Protein AF-A0A7W1U8B6-F1 (afdb_monomer_lite)

Foldseek 3Di:
DDDPPPVVVVVVVVVVVVVVVPPPPDDDDDDDDDDDPDDDDDPDDDDDPPDDDDDDDDDWDFDWDDDPPDTWTFTADPVGTDDTDPPPDDDDPFDKDWDDDDDDDDDDDDDWDDKIWIKWADPDQADKTKDKDFDPPDWDDAQKKKKKKKKKDFDPPWDDFPDKDKFKDFQRHTQDFDKDWAPDDNVGIIMIIGIGGHHRDGDTGTIMMMIMTHGHGMMTIIDITIDMDHDDAKEFPWKWQWDAQAPLGIETHTFDQPPVPPTFEQAAPQFRFKMKIFIPWFKAQQVRDDDCVQKDWDQWAWDDWDGDTRMIMTGIHRRDAQEKIKIFGDRMAHPSRRDYDDGGMTIYHYHHQPLVRPQALAPVSLVVLVVLFAPFDDRPVNSCSSSRHSNRGSHPVSSVRSVVRHGRGHD

Secondary structure (DSSP, 8-state):
-----SHHHHHHHHHHHTTTSSSSS------------------------TT----SS-----EEEEETTEEEEEEEETTEEEEEE------SS---EEEPPPP----SS-PPP---EEEEE-SSTT--EEEEEEEEEEEPPTTEEEEEEEEEEE-TTSPPPSEEEEEEEETTEE---EEEEE--BTTB-EEEEEEEE--SS---SEEEEEEEEESS-EEEEEEEEEEEEEPPPB-EEEEEEEEE-GGG-EEEEE--BSTTTTPEEE-STTS--EEEEEESS-EEETTSS--GGGEEEESSEEEEEEEETTEEEEEEE-PPTTEEEEEEE-SEEETTSPBB-S--EEEEEE-TT-TT-SSB-SHHHHHHHHHHTTPPP-TTTTGGGG-TT-SSS-SHHHHHHHHHTTT-B--

Sequence (411 aa):
MKNSNNTTILAKIAARSARHLTAAALLIAGIPHAHAQTQIPITNSTFDATNNTSNGGGNLSVNQYTAGYGTGVGVFDANGFVGTADVLGFVNGDGVQFLDPATYYGTGGGAPLTQPTGSLGSGNPSTSSSATNVLSNTNVAANSTYTMTLQLFERTDLPLAPGFAIHLFAGGVDLGGTLTVVMPTLTQPGSATLVVTTGSTVNNGALSFEATVTGSGQINFDNLRLEVSSASSLQLTGAVSRKTQGAAGDFDLPLVLDPAANSTVEPRLGGPTTIVFTFSDNIVAADGMISSNEFTIVNATFSSASISGNELTLNLSNAIDQSVVSVTLNGINDTNNNPLTGDNDVAIRALVGDANQDQIVDGNDFTAVKAHAGQPLDQMSGNFLFDLNVNGVIARPDGHVVRVNKDHTVP

pLDDT: mean 76.62, std 24.19, range [29.09, 98.81]

Structure (mmCIF, N/CA/C/O backbone):
data_AF-A0A7W1U8B6-F1
#
_entry.id   AF-A0A7W1U8B6-F1
#
loop_
_atom_site.group_PDB
_atom_site.id
_atom_site.type_symbol
_atom_site.label_atom_id
_atom_site.label_alt_id
_atom_site.label_comp_id
_atom_site.label_asym_id
_atom_site.label_entity_id
_atom_site.label_seq_id
_atom_site.pdbx_PDB_ins_code
_atom_site.Cartn_x
_atom_site.Cartn_y
_atom_site.Cartn_z
_atom_site.occupancy
_atom_site.B_iso_or_equiv
_atom_site.auth_seq_id
_atom_site.auth_comp_id
_atom_site.auth_asym_id
_atom_site.auth_atom_id
_atom_site.pdbx_PDB_model_num
ATOM 1 N N . MET A 1 1 ? 26.705 39.975 -29.827 1.00 44.97 1 MET A N 1
ATOM 2 C CA . MET A 1 1 ? 26.493 40.963 -28.746 1.00 44.97 1 MET A CA 1
ATOM 3 C C . MET A 1 1 ? 26.024 40.194 -27.520 1.00 44.97 1 MET A C 1
ATOM 5 O O . MET A 1 1 ? 25.061 39.449 -27.630 1.00 44.97 1 MET A O 1
ATOM 9 N N . LYS A 1 2 ? 26.800 40.243 -26.430 1.00 42.22 2 LYS A N 1
ATOM 10 C CA . LYS A 1 2 ? 26.636 39.417 -25.221 1.00 42.22 2 LYS A CA 1
ATOM 11 C C . LYS A 1 2 ? 25.420 39.873 -24.408 1.00 42.22 2 LYS A C 1
ATOM 13 O O . LYS A 1 2 ? 25.266 41.064 -24.164 1.00 42.22 2 LYS A O 1
ATOM 18 N N . ASN A 1 3 ? 24.600 38.920 -23.974 1.00 48.09 3 ASN A N 1
ATOM 19 C CA . ASN A 1 3 ? 23.405 39.146 -23.166 1.00 48.09 3 ASN A CA 1
ATOM 20 C C . ASN A 1 3 ? 23.783 39.085 -21.672 1.00 48.09 3 ASN A C 1
ATOM 22 O O . ASN A 1 3 ? 23.774 38.021 -21.063 1.00 48.09 3 ASN A O 1
ATOM 26 N N . SER A 1 4 ? 24.214 40.217 -21.107 1.00 47.38 4 SER A N 1
ATOM 27 C CA . SER A 1 4 ? 24.738 40.339 -19.733 1.00 47.38 4 SER A CA 1
ATOM 28 C C . SER A 1 4 ? 23.707 40.802 -18.695 1.00 47.38 4 SER A C 1
ATOM 30 O O . SER A 1 4 ? 24.090 41.193 -17.598 1.00 47.38 4 SER A O 1
ATOM 32 N N . ASN A 1 5 ? 22.409 40.791 -19.014 1.00 51.44 5 ASN A N 1
ATOM 33 C CA . ASN A 1 5 ? 21.408 41.498 -18.202 1.00 51.44 5 ASN A CA 1
ATOM 34 C C . ASN A 1 5 ? 20.532 40.599 -17.313 1.00 51.44 5 ASN A C 1
ATOM 36 O O . ASN A 1 5 ? 19.730 41.124 -16.544 1.00 51.44 5 ASN A O 1
ATOM 40 N N . ASN A 1 6 ? 20.679 39.269 -17.367 1.00 50.12 6 ASN A N 1
ATOM 41 C CA . ASN A 1 6 ? 19.760 38.367 -16.656 1.00 50.12 6 ASN A CA 1
ATOM 42 C C . ASN A 1 6 ? 20.215 37.985 -15.231 1.00 50.12 6 ASN A C 1
ATOM 44 O O . ASN A 1 6 ? 19.399 37.654 -14.376 1.00 50.12 6 ASN A O 1
ATOM 48 N N . THR A 1 7 ? 21.506 38.110 -14.916 1.00 50.56 7 THR A N 1
ATOM 49 C CA . THR A 1 7 ? 22.051 37.792 -13.581 1.00 50.56 7 THR A CA 1
ATOM 50 C C . THR A 1 7 ? 21.781 38.878 -12.535 1.00 50.56 7 THR A C 1
ATOM 52 O O . THR A 1 7 ? 21.734 38.591 -11.341 1.00 50.56 7 THR A O 1
ATOM 55 N N . THR A 1 8 ? 21.534 40.126 -12.941 1.00 57.28 8 THR A N 1
ATOM 56 C CA . THR A 1 8 ? 21.298 41.237 -11.998 1.00 57.28 8 THR A CA 1
ATOM 57 C C . THR A 1 8 ? 19.864 41.276 -11.455 1.00 57.28 8 THR A C 1
ATOM 59 O O . THR A 1 8 ? 19.624 41.847 -10.390 1.00 57.28 8 THR A O 1
ATOM 62 N N . ILE A 1 9 ? 18.903 40.665 -12.155 1.00 59.50 9 ILE A N 1
ATOM 63 C CA . ILE A 1 9 ? 17.490 40.650 -11.745 1.00 59.50 9 ILE A CA 1
ATOM 64 C C . ILE A 1 9 ? 17.252 39.576 -10.671 1.00 59.50 9 ILE A C 1
ATOM 66 O O . ILE A 1 9 ? 16.628 39.866 -9.651 1.00 59.50 9 ILE A O 1
ATOM 70 N N . LEU A 1 10 ? 17.855 38.392 -10.820 1.00 55.47 10 LEU A N 1
ATOM 71 C CA . LEU A 1 10 ? 17.767 37.305 -9.834 1.00 55.47 10 LEU A CA 1
ATOM 72 C C . LEU A 1 10 ? 18.432 37.663 -8.490 1.00 55.47 10 LEU A C 1
ATOM 74 O O . LEU A 1 10 ? 17.862 37.400 -7.431 1.00 55.47 10 LEU A O 1
ATOM 78 N N . ALA A 1 11 ? 19.560 38.383 -8.507 1.00 59.31 11 ALA A N 1
ATOM 79 C CA . ALA A 1 11 ? 20.219 38.851 -7.281 1.00 59.31 11 ALA A CA 1
ATOM 80 C C . ALA A 1 11 ? 19.394 39.902 -6.502 1.00 59.31 11 ALA A C 1
ATOM 82 O O . ALA A 1 11 ? 19.458 39.967 -5.273 1.00 59.31 11 ALA A O 1
ATOM 83 N N . LYS A 1 12 ? 18.575 40.712 -7.191 1.00 62.06 12 LYS A N 1
ATOM 84 C CA . LYS A 1 12 ? 17.700 41.710 -6.546 1.00 62.06 12 LYS A CA 1
ATOM 85 C C . LYS A 1 12 ? 16.438 41.095 -5.935 1.00 62.06 12 LYS A C 1
ATOM 87 O O . LYS A 1 12 ? 15.931 41.638 -4.955 1.00 62.06 12 LYS A O 1
ATOM 92 N N . ILE A 1 13 ? 15.955 39.971 -6.468 1.00 58.97 13 ILE A N 1
ATOM 93 C CA . ILE A 1 13 ? 14.795 39.247 -5.924 1.00 58.97 13 ILE A CA 1
ATOM 94 C C . ILE A 1 13 ? 15.189 38.496 -4.640 1.00 58.97 13 ILE A C 1
ATOM 96 O O . ILE A 1 13 ? 14.501 38.626 -3.625 1.00 58.97 13 ILE A O 1
ATOM 100 N N . ALA A 1 14 ? 16.357 37.843 -4.617 1.00 55.16 14 ALA A N 1
ATOM 101 C CA . ALA A 1 14 ? 16.870 37.164 -3.421 1.00 55.16 14 ALA A CA 1
ATOM 102 C C . ALA A 1 14 ? 17.137 38.130 -2.242 1.00 55.16 14 ALA A C 1
ATOM 104 O O . ALA A 1 14 ? 16.796 37.838 -1.096 1.00 55.16 14 ALA A O 1
ATOM 105 N N . ALA A 1 15 ? 17.652 39.336 -2.514 1.00 56.94 15 ALA A N 1
ATOM 106 C CA . ALA A 1 15 ? 17.925 40.339 -1.478 1.00 56.94 15 ALA A CA 1
ATOM 107 C C . ALA A 1 15 ? 16.660 40.987 -0.872 1.00 56.94 15 ALA A C 1
ATOM 109 O O . ALA A 1 15 ? 16.721 41.549 0.225 1.00 56.94 15 ALA A O 1
ATOM 110 N N . ARG A 1 16 ? 15.511 40.928 -1.565 1.00 53.22 16 ARG A N 1
ATOM 111 C CA . ARG A 1 16 ? 14.235 41.476 -1.070 1.00 53.22 16 ARG A CA 1
ATOM 112 C C . ARG A 1 16 ? 13.475 40.468 -0.199 1.00 53.22 16 ARG A C 1
ATOM 114 O O . ARG A 1 16 ? 12.818 40.886 0.749 1.00 53.22 16 ARG A O 1
ATOM 121 N N . SER A 1 17 ? 13.646 39.167 -0.450 1.00 46.69 17 SER A N 1
ATOM 122 C CA . SER A 1 17 ? 13.045 38.092 0.355 1.00 46.69 17 SER A CA 1
ATOM 123 C C . SER A 1 17 ? 13.703 37.945 1.736 1.00 46.69 17 SER A C 1
ATOM 125 O O . SER A 1 17 ? 13.017 37.719 2.729 1.00 46.69 17 SER A O 1
ATOM 127 N N . ALA A 1 18 ? 15.016 38.184 1.843 1.00 46.97 18 ALA A N 1
ATOM 128 C CA . ALA A 1 18 ? 15.736 38.107 3.120 1.00 46.97 18 ALA A CA 1
ATOM 129 C C . ALA A 1 18 ? 15.383 39.236 4.115 1.00 46.97 18 ALA A C 1
ATOM 131 O O . ALA A 1 18 ? 15.562 39.066 5.318 1.00 46.97 18 ALA A O 1
ATOM 132 N N . ARG A 1 19 ? 14.843 40.375 3.648 1.00 46.41 19 ARG A N 1
ATOM 133 C CA . ARG A 1 19 ? 14.440 41.497 4.525 1.00 46.41 19 ARG A CA 1
ATOM 134 C C . ARG A 1 19 ? 13.046 41.349 5.137 1.00 46.41 19 ARG A C 1
ATOM 136 O O . ARG A 1 19 ? 12.738 42.078 6.072 1.00 46.41 19 ARG A O 1
ATOM 143 N N . HIS A 1 20 ? 12.217 40.428 4.645 1.00 44.03 20 HIS A N 1
ATOM 144 C CA . HIS A 1 20 ? 10.879 40.196 5.202 1.00 44.03 20 HIS A CA 1
ATOM 145 C C . HIS A 1 20 ? 10.838 39.108 6.285 1.00 44.03 20 HIS A C 1
ATOM 147 O O . HIS A 1 20 ? 9.881 39.063 7.050 1.00 44.03 20 HIS A O 1
ATOM 153 N N . LEU A 1 21 ? 11.889 38.293 6.419 1.00 38.50 21 LEU A N 1
ATOM 154 C CA . LEU A 1 21 ? 11.973 37.228 7.430 1.00 38.50 21 LEU A CA 1
ATOM 155 C C . LEU A 1 21 ? 12.646 37.648 8.749 1.00 38.50 21 LEU A C 1
ATOM 157 O O . LEU A 1 21 ? 12.646 36.879 9.701 1.00 38.50 21 LEU A O 1
ATOM 161 N N . THR A 1 22 ? 13.170 38.873 8.853 1.00 39.47 22 THR A N 1
ATOM 162 C CA . THR A 1 22 ? 13.852 39.380 10.066 1.00 39.47 22 THR A CA 1
ATOM 163 C C . THR A 1 22 ? 13.053 40.420 10.862 1.00 39.47 22 THR A C 1
ATOM 165 O O . THR A 1 22 ? 13.587 41.015 11.792 1.00 39.47 22 THR A O 1
ATOM 168 N N . ALA A 1 23 ? 11.770 40.632 10.543 1.00 38.38 23 ALA A N 1
ATOM 169 C CA . ALA A 1 23 ? 10.914 41.617 11.222 1.00 38.38 23 ALA A CA 1
ATOM 170 C C . ALA A 1 23 ? 9.828 41.012 12.141 1.00 38.38 23 ALA A C 1
ATOM 172 O O . ALA A 1 23 ? 9.031 41.760 12.698 1.00 38.38 23 ALA A O 1
ATOM 173 N N . ALA A 1 24 ? 9.788 39.687 12.331 1.00 40.31 24 ALA A N 1
ATOM 174 C CA . ALA A 1 24 ? 8.733 39.014 13.108 1.00 40.31 24 ALA A CA 1
ATOM 175 C C . ALA A 1 24 ? 9.189 38.433 14.462 1.00 40.31 24 ALA A C 1
ATOM 177 O O . ALA A 1 24 ? 8.410 37.761 15.129 1.00 40.31 24 ALA A O 1
ATOM 178 N N . ALA A 1 25 ? 10.425 38.692 14.899 1.00 43.09 25 ALA A N 1
ATOM 179 C CA . ALA A 1 25 ? 10.974 38.099 16.121 1.00 43.09 25 ALA A CA 1
ATOM 180 C C . ALA A 1 25 ? 11.647 39.135 17.033 1.00 43.09 25 ALA A C 1
ATOM 182 O O . ALA A 1 25 ? 12.811 38.974 17.379 1.00 43.09 25 ALA A O 1
ATOM 183 N N . LEU A 1 26 ? 10.943 40.211 17.413 1.00 42.78 26 LEU A N 1
ATOM 184 C CA . LEU A 1 26 ? 11.366 41.045 18.547 1.00 42.78 26 LEU A CA 1
ATOM 185 C C . LEU A 1 26 ? 10.260 41.990 19.056 1.00 42.78 26 LEU A C 1
ATOM 187 O O . LEU A 1 26 ? 10.346 43.187 18.813 1.00 42.78 26 LEU A O 1
ATOM 191 N N . LEU A 1 27 ? 9.245 41.490 19.779 1.00 39.62 27 LEU A N 1
ATOM 192 C CA . LEU A 1 27 ? 8.523 42.314 20.771 1.00 39.62 27 LEU A CA 1
ATOM 193 C C . LEU A 1 27 ? 7.619 41.502 21.722 1.00 39.62 27 LEU A C 1
ATOM 195 O O . LEU A 1 27 ? 6.401 41.616 21.661 1.00 39.62 27 LEU A O 1
ATOM 199 N N . ILE A 1 28 ? 8.186 40.726 22.650 1.00 40.28 28 ILE A N 1
ATOM 200 C CA . ILE A 1 28 ? 7.474 40.389 23.897 1.00 40.28 28 ILE A CA 1
ATOM 201 C C . ILE A 1 28 ? 8.470 40.500 25.053 1.00 40.28 28 ILE A C 1
ATOM 203 O O . ILE A 1 28 ? 9.130 39.539 25.434 1.00 40.28 28 ILE A O 1
ATOM 207 N N . ALA A 1 29 ? 8.601 41.711 25.590 1.00 37.38 29 ALA A N 1
ATOM 208 C CA . ALA A 1 29 ? 9.264 41.967 26.859 1.00 37.38 29 ALA A CA 1
ATOM 209 C C . ALA A 1 29 ? 8.310 42.762 27.764 1.00 37.38 29 ALA A C 1
ATOM 211 O O . ALA A 1 29 ? 7.985 43.907 27.472 1.00 37.38 29 ALA A O 1
ATOM 212 N N . GLY A 1 30 ? 7.874 42.107 28.844 1.00 39.62 30 GLY A N 1
ATOM 213 C CA . GLY A 1 30 ? 7.614 42.686 30.166 1.00 39.62 30 GLY A CA 1
ATOM 214 C C . GLY A 1 30 ? 6.550 43.777 30.314 1.00 39.62 30 GLY A C 1
ATOM 215 O O . GLY A 1 30 ? 6.877 44.959 30.305 1.00 39.62 30 GLY A O 1
ATOM 216 N N . ILE A 1 31 ? 5.320 43.379 30.655 1.00 40.06 31 ILE A N 1
ATOM 217 C CA . ILE A 1 31 ? 4.399 44.223 31.436 1.00 40.06 31 ILE A CA 1
ATOM 218 C C . ILE A 1 31 ? 4.094 43.487 32.751 1.00 40.06 31 ILE A C 1
ATOM 220 O O . ILE A 1 31 ? 3.467 42.427 32.705 1.00 40.06 31 ILE A O 1
ATOM 224 N N . PRO A 1 32 ? 4.513 43.999 33.923 1.00 35.56 32 PRO A N 1
ATOM 225 C CA . PRO A 1 32 ? 4.119 43.420 35.201 1.00 35.56 32 PRO A CA 1
ATOM 226 C C . PRO A 1 32 ? 2.652 43.771 35.486 1.00 35.56 32 PRO A C 1
ATOM 228 O O . PRO A 1 32 ? 2.319 44.921 35.767 1.00 35.56 32 PRO A O 1
ATOM 231 N N . HIS A 1 33 ? 1.765 42.777 35.414 1.00 33.94 33 HIS A N 1
ATOM 232 C CA . HIS A 1 33 ? 0.392 42.894 35.905 1.00 33.94 33 HIS A CA 1
ATOM 233 C C . HIS A 1 33 ? 0.378 42.671 37.420 1.00 33.94 33 HIS A C 1
ATOM 235 O O . HIS A 1 33 ? 0.471 41.545 37.904 1.00 33.94 33 HIS A O 1
ATOM 241 N N . ALA A 1 34 ? 0.262 43.761 38.175 1.00 34.69 34 ALA A N 1
ATOM 242 C CA . ALA A 1 34 ? -0.084 43.710 39.586 1.00 34.69 34 ALA A CA 1
ATOM 243 C C . ALA A 1 34 ? -1.579 43.374 39.720 1.00 34.69 34 ALA A C 1
ATOM 245 O O . ALA A 1 34 ? -2.439 44.213 39.458 1.00 34.69 34 ALA A O 1
ATOM 246 N N . HIS A 1 35 ? -1.894 42.144 40.129 1.00 32.19 35 HIS A N 1
ATOM 247 C CA . HIS A 1 35 ? -3.234 41.788 40.587 1.00 32.19 35 HIS A CA 1
ATOM 248 C C . HIS A 1 35 ? -3.438 42.333 42.003 1.00 32.19 35 HIS A C 1
ATOM 250 O O . HIS A 1 35 ? -2.920 41.789 42.977 1.00 32.19 35 HIS A O 1
ATOM 256 N N . ALA A 1 36 ? -4.211 43.410 42.123 1.00 33.00 36 ALA A N 1
ATOM 257 C CA . ALA A 1 36 ? -4.795 43.803 43.395 1.00 33.00 36 ALA A CA 1
ATOM 258 C C . ALA A 1 36 ? -5.859 42.762 43.780 1.00 33.00 36 ALA A C 1
ATOM 260 O O . ALA A 1 36 ? -6.944 42.729 43.201 1.00 33.00 36 ALA A O 1
ATOM 261 N N . GLN A 1 37 ? -5.547 41.897 44.747 1.00 31.42 37 GLN A N 1
ATOM 262 C CA . GLN A 1 37 ? -6.556 41.080 45.415 1.00 31.42 37 GLN A CA 1
ATOM 263 C C . GLN A 1 37 ? -7.478 42.004 46.212 1.00 31.42 37 GLN A C 1
ATOM 265 O O . GLN A 1 37 ? -7.087 42.590 47.220 1.00 31.42 37 GLN A O 1
ATOM 270 N N . THR A 1 38 ? -8.717 42.142 45.752 1.00 31.22 38 THR A N 1
ATOM 271 C CA . THR A 1 38 ? -9.784 42.747 46.543 1.00 31.22 38 THR A CA 1
ATOM 272 C C . THR A 1 38 ? -10.245 41.699 47.554 1.00 31.22 38 THR A C 1
ATOM 274 O O . THR A 1 38 ? -10.939 40.749 47.201 1.00 31.22 38 THR A O 1
ATOM 277 N N . GLN A 1 39 ? -9.813 41.829 48.810 1.00 29.67 39 GLN A N 1
ATOM 278 C CA . GLN A 1 39 ? -10.393 41.075 49.922 1.00 29.67 39 GLN A CA 1
ATOM 279 C C . GLN A 1 39 ? -11.868 41.471 50.060 1.00 29.67 39 GLN A C 1
ATOM 281 O O . GLN A 1 39 ? -12.181 42.600 50.436 1.00 29.67 39 GLN A O 1
ATOM 286 N N . ILE A 1 40 ? -12.772 40.541 49.757 1.00 33.66 40 ILE A N 1
ATOM 287 C CA . ILE A 1 40 ? -14.181 40.646 50.141 1.00 33.66 40 ILE A CA 1
ATOM 288 C C . ILE A 1 40 ? -14.266 40.196 51.607 1.00 33.66 40 ILE A C 1
ATOM 290 O O . ILE A 1 40 ? -13.884 39.061 51.904 1.00 33.66 40 ILE A O 1
ATOM 294 N N . PRO A 1 41 ? -14.730 41.042 52.543 1.00 31.94 41 PRO A N 1
ATOM 295 C CA . PRO A 1 41 ? -14.898 40.632 53.927 1.00 31.94 41 PRO A CA 1
ATOM 296 C C . PRO A 1 41 ? -16.068 39.648 54.013 1.00 31.94 41 PRO A C 1
ATOM 298 O O . PRO A 1 41 ? -17.224 40.018 53.816 1.00 31.94 41 PRO A O 1
ATOM 301 N N . ILE A 1 42 ? -15.766 38.386 54.312 1.00 35.06 42 ILE A N 1
ATOM 302 C CA . ILE A 1 42 ? -16.776 37.403 54.700 1.00 35.06 42 ILE A CA 1
ATOM 303 C C . ILE A 1 42 ? -17.186 37.757 56.130 1.00 35.06 42 ILE A C 1
ATOM 305 O O . ILE A 1 42 ? -16.419 37.582 57.075 1.00 35.06 42 ILE A O 1
ATOM 309 N N . THR A 1 43 ? -18.382 38.313 56.296 1.00 35.44 43 THR A N 1
ATOM 310 C CA . THR A 1 43 ? -18.984 38.507 57.617 1.00 35.44 43 THR A CA 1
ATOM 311 C C . THR A 1 43 ? -19.339 37.155 58.224 1.00 35.44 43 THR A C 1
ATOM 313 O O . THR A 1 43 ? -19.968 36.334 57.557 1.00 35.44 43 THR A O 1
ATOM 316 N N . ASN A 1 44 ? -18.935 36.959 59.485 1.00 35.97 44 ASN A N 1
ATOM 317 C CA . ASN A 1 44 ? -19.210 35.800 60.337 1.00 35.97 44 ASN A CA 1
ATOM 318 C C . ASN A 1 44 ? -20.597 35.189 60.080 1.00 35.97 44 ASN A C 1
ATOM 320 O O . ASN A 1 44 ? -21.607 35.719 60.542 1.00 35.97 44 ASN A O 1
ATOM 324 N N . SER A 1 45 ? -20.624 34.040 59.408 1.00 33.81 45 SER A N 1
ATOM 325 C CA . SER A 1 45 ? -21.684 33.059 59.610 1.00 33.81 45 SER A CA 1
ATOM 326 C C . SER A 1 45 ? -21.189 32.069 60.659 1.00 33.81 45 SER A C 1
ATOM 328 O O . SER A 1 45 ? -20.029 31.657 60.669 1.00 33.81 45 SER A O 1
ATOM 330 N N . THR A 1 46 ? -22.054 31.795 61.623 1.00 33.88 46 THR A N 1
ATOM 331 C CA . THR A 1 46 ? -21.791 30.983 62.805 1.00 33.88 46 THR A CA 1
ATOM 332 C C . THR A 1 46 ? -21.380 29.574 62.386 1.00 33.88 46 THR A C 1
ATOM 334 O O . THR A 1 46 ? -22.155 28.851 61.767 1.00 33.88 46 THR A O 1
ATOM 337 N N . PHE A 1 47 ? -20.148 29.199 62.717 1.00 36.72 47 PHE A N 1
ATOM 338 C CA . PHE A 1 47 ? -19.625 27.851 62.536 1.00 36.72 47 PHE A CA 1
ATOM 339 C C . PHE A 1 47 ? -20.211 26.964 63.643 1.00 36.72 47 PHE A C 1
ATOM 341 O O . PHE A 1 47 ? -19.817 27.092 64.802 1.00 36.72 47 PHE A O 1
ATOM 348 N N . ASP A 1 48 ? -21.188 26.118 63.316 1.00 39.53 48 ASP A N 1
ATOM 349 C CA . ASP A 1 48 ? -21.730 25.137 64.258 1.00 39.53 48 ASP A CA 1
ATOM 350 C C . ASP A 1 48 ? -20.973 23.810 64.109 1.00 39.53 48 ASP A C 1
ATOM 352 O O . ASP A 1 48 ? -21.198 23.035 63.182 1.00 39.53 48 ASP A O 1
ATOM 356 N N . ALA A 1 49 ? -20.021 23.578 65.013 1.00 37.59 49 ALA A N 1
ATOM 357 C CA . ALA A 1 49 ? -19.184 22.381 65.055 1.00 37.59 49 ALA A CA 1
ATOM 358 C C . ALA A 1 49 ? -19.762 21.272 65.960 1.00 37.59 49 ALA A C 1
ATOM 360 O O . ALA A 1 49 ? -19.006 20.457 66.489 1.00 37.59 49 ALA A O 1
ATOM 361 N N . THR A 1 50 ? -21.078 21.227 66.193 1.00 33.62 50 THR A N 1
ATOM 362 C CA . THR A 1 50 ? -21.667 20.335 67.211 1.00 33.62 50 THR A CA 1
ATOM 363 C C . THR A 1 50 ? -21.754 18.847 66.852 1.00 33.62 50 THR A C 1
ATOM 365 O O . THR A 1 50 ? -22.209 18.076 67.690 1.00 33.62 50 THR A O 1
ATOM 368 N N . ASN A 1 51 ? -21.269 18.386 65.692 1.00 37.44 51 ASN A N 1
ATOM 369 C CA . ASN A 1 51 ? -21.419 16.973 65.302 1.00 37.44 51 ASN A CA 1
ATOM 370 C C . ASN A 1 51 ? -20.162 16.305 64.718 1.00 37.44 51 ASN A C 1
ATOM 372 O O . ASN A 1 51 ? -20.243 15.566 63.741 1.00 37.44 51 ASN A O 1
ATOM 376 N N . ASN A 1 52 ? -18.992 16.522 65.328 1.00 36.25 52 ASN A N 1
ATOM 377 C CA . ASN A 1 52 ? -17.781 15.786 64.955 1.00 36.25 52 ASN A CA 1
ATOM 378 C C . ASN A 1 52 ? -17.301 14.883 66.103 1.00 36.25 52 ASN A C 1
ATOM 380 O O . ASN A 1 52 ? -16.606 15.326 67.018 1.00 36.25 52 ASN A O 1
ATOM 384 N N . THR A 1 53 ? -17.684 13.603 66.070 1.00 34.91 53 THR A N 1
ATOM 385 C CA . THR A 1 53 ? -17.066 12.567 66.907 1.00 34.91 53 THR A CA 1
ATOM 386 C C . THR A 1 53 ? -15.685 12.249 66.345 1.00 34.91 53 THR A C 1
ATOM 388 O O . THR A 1 53 ? -15.558 11.548 65.342 1.00 34.91 53 THR A O 1
ATOM 391 N N . SER A 1 54 ? -14.642 12.768 66.986 1.00 33.47 54 SER A N 1
ATOM 392 C CA . SER A 1 54 ? -13.258 12.464 66.646 1.00 33.47 54 SER A CA 1
ATOM 393 C C . SER A 1 54 ? -12.900 11.035 67.067 1.00 33.47 54 SER A C 1
ATOM 395 O O . SER A 1 54 ? -12.841 10.715 68.251 1.00 33.47 54 SER A O 1
ATOM 397 N N . ASN A 1 55 ? -12.608 10.173 66.090 1.00 35.72 55 ASN A N 1
ATOM 398 C CA . ASN A 1 55 ? -11.771 8.996 66.311 1.00 35.72 55 ASN A CA 1
ATOM 399 C C . ASN A 1 55 ? -10.369 9.334 65.796 1.00 35.72 55 ASN A C 1
ATOM 401 O O . ASN A 1 55 ? -10.198 9.733 64.647 1.00 35.72 55 ASN A O 1
ATOM 405 N N . GLY A 1 56 ? -9.381 9.259 66.688 1.00 37.38 56 GLY A N 1
ATOM 406 C CA . GLY A 1 56 ? -8.012 9.705 66.449 1.00 37.38 56 GLY A CA 1
ATOM 407 C C . GLY A 1 56 ? -7.315 8.929 65.333 1.00 37.38 56 GLY A C 1
ATOM 408 O O . GLY A 1 56 ? -6.799 7.839 65.550 1.00 37.38 56 GLY A O 1
ATOM 409 N N . GLY A 1 57 ? -7.257 9.542 64.159 1.00 36.97 57 GLY A N 1
ATOM 410 C CA . GLY A 1 57 ? -6.425 9.173 63.021 1.00 36.97 57 GLY A CA 1
ATOM 411 C C . GLY A 1 57 ? -6.657 10.235 61.956 1.00 36.97 57 GLY A C 1
ATOM 412 O O . GLY A 1 57 ? -7.808 10.489 61.619 1.00 36.97 57 GLY A O 1
ATOM 413 N N . GLY A 1 58 ? -5.607 10.939 61.526 1.00 49.66 58 GLY A N 1
ATOM 414 C CA . GLY A 1 58 ? -5.727 12.082 60.616 1.00 49.66 58 GLY A CA 1
ATOM 415 C C . GLY A 1 58 ? -6.551 11.725 59.382 1.00 49.66 58 GLY A C 1
ATOM 416 O O . GLY A 1 58 ? -6.101 10.934 58.563 1.00 49.66 58 GLY A O 1
ATOM 417 N N . ASN A 1 59 ? -7.752 12.292 59.280 1.00 40.00 59 ASN A N 1
ATOM 418 C CA . ASN A 1 59 ? -8.684 12.025 58.196 1.00 40.00 59 ASN A CA 1
ATOM 419 C C . ASN A 1 59 ? -9.228 13.333 57.629 1.00 40.00 59 ASN A C 1
ATOM 421 O O . ASN A 1 59 ? -9.522 14.272 58.374 1.00 40.00 59 ASN A O 1
ATOM 425 N N . LEU A 1 60 ? -9.365 13.343 56.301 1.00 42.59 60 LEU A N 1
ATOM 426 C CA . LEU A 1 60 ? -10.061 14.363 55.528 1.00 42.59 60 LEU A CA 1
ATOM 427 C C . LEU A 1 60 ? -11.457 14.617 56.109 1.00 42.59 60 LEU A C 1
ATOM 429 O O . LEU A 1 60 ? -12.242 13.690 56.313 1.00 42.59 60 LEU A O 1
ATOM 433 N N . SER A 1 61 ? -11.782 15.890 56.323 1.00 42.97 61 SER A N 1
ATOM 434 C CA . SER A 1 61 ? -13.130 16.331 56.667 1.00 42.97 61 SER A CA 1
ATOM 435 C C . SER A 1 61 ? -13.915 16.635 55.392 1.00 42.97 61 SER A C 1
ATOM 437 O O . SER A 1 61 ? -13.524 17.514 54.623 1.00 42.97 61 SER A O 1
ATOM 439 N N . VAL A 1 62 ? -15.045 15.960 55.189 1.00 43.56 62 VAL A N 1
ATOM 440 C CA . VAL A 1 62 ? -16.014 16.326 54.148 1.00 43.56 62 VAL A CA 1
ATOM 441 C C . VAL A 1 62 ? -17.005 17.320 54.750 1.00 43.56 62 VAL A C 1
ATOM 443 O O . VAL A 1 62 ? -17.836 16.943 55.573 1.00 43.56 62 VAL A O 1
ATOM 446 N N . ASN A 1 63 ? -16.916 18.591 54.355 1.00 46.50 63 ASN A N 1
ATOM 447 C CA . ASN A 1 63 ? -17.856 19.626 54.790 1.00 46.50 63 ASN A CA 1
ATOM 448 C C . ASN A 1 63 ? -18.875 19.906 53.682 1.00 46.50 63 ASN A C 1
ATOM 450 O O . ASN A 1 63 ? -18.513 20.330 52.584 1.00 46.50 63 ASN A O 1
ATOM 454 N N . GLN A 1 64 ? -20.158 19.701 53.983 1.00 41.97 64 GLN A N 1
ATOM 455 C CA . GLN A 1 64 ? -21.242 20.181 53.131 1.00 41.97 64 GLN A CA 1
ATOM 456 C C . GLN A 1 64 ? -21.403 21.688 53.324 1.00 41.97 64 GLN A C 1
ATOM 458 O O . GLN A 1 64 ? -21.684 22.157 54.426 1.00 41.97 64 GLN A O 1
ATOM 463 N N . TYR A 1 65 ? -21.266 22.445 52.239 1.00 43.03 65 TYR A N 1
ATOM 464 C CA . TYR A 1 65 ? -21.636 23.854 52.222 1.00 43.03 65 TYR A CA 1
ATOM 465 C C . TYR A 1 65 ? -23.010 24.004 51.573 1.00 43.03 65 TYR A C 1
ATOM 467 O O . TYR A 1 65 ? -23.217 23.605 50.429 1.00 43.03 65 TYR A O 1
ATOM 475 N N . THR A 1 66 ? -23.947 24.610 52.303 1.00 36.88 66 THR A N 1
ATOM 476 C CA . THR A 1 66 ? -25.210 25.088 51.729 1.00 36.88 66 THR A CA 1
ATOM 477 C C . THR A 1 66 ? -25.059 26.579 51.454 1.00 36.88 66 THR A C 1
ATOM 479 O O . THR A 1 66 ? -25.211 27.402 52.355 1.00 36.88 66 THR A O 1
ATOM 482 N N . ALA A 1 67 ? -24.727 26.938 50.215 1.00 44.06 67 ALA A N 1
ATOM 483 C CA . ALA A 1 67 ? -24.886 28.302 49.721 1.00 44.06 67 ALA A CA 1
ATOM 484 C C . ALA A 1 67 ? -26.139 28.346 48.837 1.00 44.06 67 ALA A C 1
ATOM 486 O O . ALA A 1 67 ? -26.448 27.372 48.156 1.00 44.06 67 ALA A O 1
ATOM 487 N N . GLY A 1 68 ? -26.869 29.464 48.858 1.00 40.19 68 GLY A N 1
ATOM 488 C CA . GLY A 1 68 ? -28.242 29.608 48.342 1.00 40.19 68 GLY A CA 1
ATOM 489 C C . GLY A 1 68 ? -28.510 29.325 46.853 1.00 40.19 68 GLY A C 1
ATOM 490 O O . GLY A 1 68 ? -29.585 29.683 46.390 1.00 40.19 68 GLY A O 1
ATOM 491 N N . TYR A 1 69 ? -27.591 28.694 46.112 1.00 37.25 69 TYR A N 1
ATOM 492 C CA . TYR A 1 69 ? -27.781 28.263 44.721 1.00 37.25 69 TYR A CA 1
ATOM 493 C C . TYR A 1 69 ? -27.246 26.849 44.395 1.00 37.25 69 TYR A C 1
ATOM 495 O O . TYR A 1 69 ? -27.186 26.490 43.224 1.00 37.25 69 TYR A O 1
ATOM 503 N N . GLY A 1 70 ? -26.907 26.018 45.389 1.00 42.31 70 GLY A N 1
ATOM 504 C CA . GLY A 1 70 ? -26.590 24.598 45.165 1.00 42.31 70 GLY A CA 1
ATOM 505 C C . GLY A 1 70 ? -25.752 23.965 46.279 1.00 42.31 70 GLY A C 1
ATOM 506 O O . GLY A 1 70 ? -25.000 24.653 46.968 1.00 42.31 70 GLY A O 1
ATOM 507 N N . THR A 1 71 ? -25.885 22.649 46.460 1.00 41.28 71 THR A N 1
ATOM 508 C CA . THR A 1 71 ? -25.032 21.846 47.350 1.00 41.28 71 THR A CA 1
ATOM 509 C C . THR A 1 71 ? -23.853 21.296 46.555 1.00 41.28 71 THR A C 1
ATOM 511 O O . THR A 1 71 ? -24.047 20.460 45.678 1.00 41.28 71 THR A O 1
ATOM 514 N N . GLY A 1 72 ? -22.642 21.754 46.862 1.00 42.62 72 GLY A N 1
ATOM 515 C CA . GLY A 1 72 ? -21.400 21.176 46.350 1.00 42.62 72 GLY A CA 1
ATOM 516 C C . GLY A 1 72 ? -20.609 20.524 47.481 1.00 42.62 72 GLY A C 1
ATOM 517 O O . GLY A 1 72 ? -20.639 21.004 48.617 1.00 42.62 72 GLY A O 1
ATOM 518 N N . VAL A 1 73 ? -19.895 19.439 47.179 1.00 54.78 73 VAL A N 1
ATOM 519 C CA . VAL A 1 73 ? -18.954 18.815 48.117 1.00 54.78 73 VAL A CA 1
ATOM 520 C C . VAL A 1 73 ? -17.543 19.271 47.754 1.00 54.78 73 VAL A C 1
ATOM 522 O O . VAL A 1 73 ? -17.026 18.949 46.684 1.00 54.78 73 VAL A O 1
ATOM 525 N N . GLY A 1 74 ? -16.937 20.063 48.639 1.00 42.41 74 GLY A N 1
ATOM 526 C CA . GLY A 1 74 ? -15.526 20.425 48.547 1.00 42.41 74 GLY A CA 1
ATOM 527 C C . GLY A 1 74 ? -14.666 19.368 49.227 1.00 42.41 74 GLY A C 1
ATOM 528 O O . GLY A 1 74 ? -14.943 18.995 50.368 1.00 42.41 74 GLY A O 1
ATOM 529 N N . VAL A 1 75 ? -13.626 18.899 48.541 1.00 52.28 75 VAL A N 1
ATOM 530 C CA . VAL A 1 75 ? -12.625 18.000 49.127 1.00 52.28 75 VAL A CA 1
ATOM 531 C C . VAL A 1 75 ? -11.459 18.846 49.631 1.00 52.28 75 VAL A C 1
ATOM 533 O O . VAL A 1 75 ? -10.929 19.681 48.895 1.00 52.28 75 VAL A O 1
ATOM 536 N N . PHE A 1 76 ? -11.073 18.646 50.890 1.00 60.22 76 PHE A N 1
ATOM 537 C CA . PHE A 1 76 ? -9.983 19.372 51.542 1.00 60.22 76 PHE A CA 1
ATOM 538 C C . PHE A 1 76 ? -8.936 18.391 52.051 1.00 60.22 76 PHE A C 1
ATOM 540 O O . PHE A 1 76 ? -9.305 17.421 52.706 1.00 60.22 76 PHE A O 1
ATOM 547 N N . ASP A 1 77 ? -7.657 18.663 51.807 1.00 62.38 77 ASP A N 1
ATOM 548 C CA . ASP A 1 77 ? -6.542 17.959 52.439 1.00 62.38 77 ASP A CA 1
ATOM 549 C C . ASP A 1 77 ? -5.887 18.826 53.531 1.00 62.38 77 ASP A C 1
ATOM 551 O O . ASP A 1 77 ? -6.377 19.899 53.892 1.00 62.38 77 ASP A O 1
ATOM 555 N N . ALA A 1 78 ? -4.760 18.356 54.074 1.00 57.66 78 ALA A N 1
ATOM 556 C CA . ALA A 1 78 ? -4.007 19.076 55.101 1.00 57.66 78 ALA A CA 1
ATOM 557 C C . ALA A 1 78 ? -3.432 20.432 54.627 1.00 57.66 78 ALA A C 1
ATOM 559 O O . ALA A 1 78 ? -3.005 21.227 55.463 1.00 57.66 78 ALA A O 1
ATOM 560 N N . ASN A 1 79 ? -3.419 20.698 53.317 1.00 57.06 79 ASN A N 1
ATOM 561 C CA . ASN A 1 79 ? -2.859 21.894 52.693 1.00 57.06 79 ASN A CA 1
ATOM 562 C C . ASN A 1 79 ? -3.929 22.830 52.098 1.00 57.06 79 ASN A C 1
ATOM 564 O O . ASN A 1 79 ? -3.597 23.959 51.734 1.00 57.06 79 ASN A O 1
ATOM 568 N N . GLY A 1 80 ? -5.197 22.412 52.021 1.00 66.50 80 GLY A N 1
ATOM 569 C CA . GLY A 1 80 ? -6.317 23.273 51.642 1.00 66.50 80 GLY A CA 1
ATOM 570 C C . GLY A 1 80 ? -7.332 22.613 50.709 1.00 66.50 80 GLY A C 1
ATOM 571 O O . GLY A 1 80 ? -7.533 21.404 50.723 1.00 66.50 80 GLY A O 1
ATOM 572 N N . PHE A 1 81 ? -8.036 23.441 49.933 1.00 65.75 81 PHE A N 1
ATOM 573 C CA . PHE A 1 81 ? -9.065 23.004 48.987 1.00 65.75 81 PHE A CA 1
ATOM 574 C C . PHE A 1 81 ? -8.436 22.304 47.777 1.00 65.75 81 PHE A C 1
ATOM 576 O O . PHE A 1 81 ? -7.615 22.899 47.080 1.00 65.75 81 PHE A O 1
ATOM 583 N N . VAL A 1 82 ? -8.849 21.064 47.519 1.00 57.69 82 VAL A N 1
ATOM 584 C CA . VAL A 1 82 ? -8.262 20.194 46.485 1.00 57.69 82 VAL A CA 1
ATOM 585 C C . VAL A 1 82 ? -9.136 20.137 45.225 1.00 57.69 82 VAL A C 1
ATOM 587 O O . VAL A 1 82 ? -8.624 19.917 44.131 1.00 57.69 82 VAL A O 1
ATOM 590 N N . GLY A 1 83 ? -10.442 20.400 45.340 1.00 49.84 83 GLY A N 1
ATOM 591 C CA . GLY A 1 83 ? -11.358 20.470 44.198 1.00 49.84 83 GLY A CA 1
ATOM 592 C C . GLY A 1 83 ? -12.834 20.310 44.574 1.00 49.84 83 GLY A C 1
ATOM 593 O O . GLY A 1 83 ? -13.179 20.035 45.726 1.00 49.84 83 GLY A O 1
ATOM 594 N N . THR A 1 84 ? -13.711 20.487 43.582 1.00 41.81 84 THR A N 1
ATOM 595 C CA . THR A 1 84 ? -15.140 20.143 43.655 1.00 41.81 84 THR A CA 1
ATOM 596 C C . THR A 1 84 ? -15.383 18.814 42.946 1.00 41.81 84 THR A C 1
ATOM 598 O O . THR A 1 84 ? -15.035 18.687 41.773 1.00 41.81 84 THR A O 1
ATOM 601 N N . ALA A 1 85 ? -16.018 17.852 43.615 1.00 43.88 85 ALA A N 1
ATOM 602 C CA . ALA A 1 85 ? -16.654 16.736 42.922 1.00 43.88 85 ALA A CA 1
ATOM 603 C C . ALA A 1 85 ? -18.061 17.184 42.507 1.00 43.88 85 ALA A C 1
ATOM 605 O O . ALA A 1 85 ? -18.852 17.593 43.363 1.00 43.88 85 ALA A O 1
ATOM 606 N N . ASP A 1 86 ? -18.364 17.144 41.209 1.00 37.50 86 ASP A N 1
ATOM 607 C CA . ASP A 1 86 ? -19.719 17.395 40.720 1.00 37.50 86 ASP A CA 1
ATOM 608 C C . ASP A 1 86 ? -20.553 16.129 40.945 1.00 37.50 86 ASP A C 1
ATOM 610 O O . ASP A 1 86 ? -20.561 15.197 40.143 1.00 37.50 86 ASP A O 1
ATOM 614 N N . VAL A 1 87 ? -21.175 16.049 42.120 1.00 42.91 87 VAL A N 1
ATOM 615 C CA . VAL A 1 87 ? -22.110 14.977 42.459 1.00 42.91 87 VAL A CA 1
ATOM 616 C C . VAL A 1 87 ? -23.496 15.445 42.031 1.00 42.91 87 VAL A C 1
ATOM 618 O O . VAL A 1 87 ? -24.219 16.084 42.798 1.00 42.91 87 VAL A O 1
ATOM 621 N N . LEU A 1 88 ? -23.856 15.172 40.777 1.00 37.44 88 LEU A N 1
ATOM 622 C CA . LEU A 1 88 ? -25.178 15.501 40.252 1.00 37.44 88 LEU A CA 1
ATOM 623 C C . LEU A 1 88 ? -26.256 14.638 40.933 1.00 37.44 88 LEU A C 1
ATOM 625 O O . LEU A 1 88 ? -26.469 13.488 40.576 1.00 37.44 88 LEU A O 1
ATOM 629 N N . GLY A 1 89 ? -26.946 15.243 41.905 1.00 33.78 89 GLY A N 1
ATOM 630 C CA . GLY A 1 89 ? -28.330 14.957 42.295 1.00 33.78 89 GLY A CA 1
ATOM 631 C C . GLY A 1 89 ? -28.639 13.569 42.867 1.00 33.78 89 GLY A C 1
ATOM 632 O O . GLY A 1 89 ? -29.077 12.679 42.148 1.00 33.78 89 GLY A O 1
ATOM 633 N N . PHE A 1 90 ? -28.592 13.428 44.194 1.00 38.16 90 PHE A N 1
ATOM 634 C CA . PHE A 1 90 ? -29.303 12.343 44.877 1.00 38.16 90 PHE A CA 1
ATOM 635 C C . PHE A 1 90 ? -30.798 12.666 44.944 1.00 38.16 90 PHE A C 1
ATOM 637 O O . PHE A 1 90 ? -31.193 13.672 45.538 1.00 38.16 90 PHE A O 1
ATOM 644 N N . VAL A 1 91 ? -31.642 11.796 44.393 1.00 35.59 91 VAL A N 1
ATOM 645 C CA . VAL A 1 91 ? -33.090 11.831 44.628 1.00 35.59 91 VAL A CA 1
ATOM 646 C C . VAL A 1 91 ? -33.441 10.596 45.461 1.00 35.59 91 VAL A C 1
ATOM 648 O O . VAL A 1 91 ? -33.243 9.477 45.010 1.00 35.59 91 VAL A O 1
ATOM 651 N N . ASN A 1 92 ? -33.967 10.807 46.673 1.00 35.00 92 ASN A N 1
ATOM 652 C CA . ASN A 1 92 ? -34.548 9.788 47.569 1.00 35.00 92 ASN A CA 1
ATOM 653 C C . ASN A 1 92 ? -33.608 8.856 48.368 1.00 35.00 92 ASN A C 1
ATOM 655 O O . ASN A 1 92 ? -33.880 7.669 48.470 1.00 35.00 92 ASN A O 1
ATOM 659 N N . GLY A 1 93 ? -32.582 9.381 49.047 1.00 33.44 93 GLY A N 1
ATOM 660 C CA . GLY A 1 93 ? -32.025 8.725 50.251 1.00 33.44 93 GLY A CA 1
ATOM 661 C C . GLY A 1 93 ? -31.288 7.384 50.078 1.00 33.44 93 GLY A C 1
ATOM 662 O O . GLY A 1 93 ? -30.854 6.824 51.083 1.00 33.44 93 GLY A O 1
ATOM 663 N N . ASP A 1 94 ? -31.099 6.893 48.855 1.00 38.75 94 ASP A N 1
ATOM 664 C CA . ASP A 1 94 ? -30.264 5.727 48.560 1.00 38.75 94 ASP A CA 1
ATOM 665 C C . ASP A 1 94 ? -28.786 6.168 48.477 1.00 38.75 94 ASP A C 1
ATOM 667 O O . ASP A 1 94 ? -28.404 7.011 47.662 1.00 38.75 94 ASP A O 1
ATOM 671 N N . GLY A 1 95 ? -27.949 5.656 49.385 1.00 37.53 95 GLY A N 1
ATOM 672 C CA . GLY A 1 95 ? -26.537 6.023 49.484 1.00 37.53 95 GLY A CA 1
ATOM 673 C C . GLY A 1 95 ? -25.661 5.196 48.545 1.00 37.53 95 GLY A C 1
ATOM 674 O O . GLY A 1 95 ? -25.478 4.004 48.772 1.00 37.53 95 GLY A O 1
ATOM 675 N N . VAL A 1 96 ? -25.064 5.835 47.539 1.00 39.06 96 VAL A N 1
ATOM 676 C CA . VAL A 1 96 ? -23.959 5.255 46.763 1.00 39.06 96 VAL A CA 1
ATOM 677 C C . VAL A 1 96 ? -22.655 5.581 47.489 1.00 39.06 96 VAL A C 1
ATOM 679 O O . VAL A 1 96 ? -22.291 6.749 47.621 1.00 39.06 96 VAL A O 1
ATOM 682 N N . GLN A 1 97 ? -21.951 4.563 47.989 1.00 41.56 97 GLN A N 1
ATOM 683 C CA . GLN A 1 97 ? -20.579 4.727 48.473 1.00 41.56 97 GLN A CA 1
ATOM 684 C C . GLN A 1 97 ? -19.615 4.382 47.339 1.00 41.56 97 GLN A C 1
ATOM 686 O O . GLN A 1 97 ? -19.491 3.217 46.960 1.00 41.56 97 GLN A O 1
ATOM 691 N N . PHE A 1 98 ? -18.942 5.401 46.808 1.00 40.25 98 PHE A N 1
ATOM 692 C CA . PHE A 1 98 ? -17.723 5.220 46.028 1.00 40.25 98 PHE A CA 1
ATOM 693 C C . PHE A 1 98 ? -16.546 5.196 47.003 1.00 40.25 98 PHE A C 1
ATOM 695 O O . PHE A 1 98 ? -16.335 6.147 47.756 1.00 40.25 98 PHE A O 1
ATOM 702 N N . LEU A 1 99 ? -15.805 4.097 47.013 1.00 37.84 99 LEU A N 1
ATOM 703 C CA . LEU A 1 99 ? -14.516 3.997 47.684 1.00 37.84 99 LEU A CA 1
ATOM 704 C C . LEU A 1 99 ? -13.450 4.486 46.684 1.00 37.84 99 LEU A C 1
ATOM 706 O O . LEU A 1 99 ? -13.400 4.033 45.540 1.00 37.84 99 LEU A O 1
ATOM 710 N N . ASP A 1 100 ? -12.674 5.487 47.102 1.00 34.31 100 ASP A N 1
ATOM 711 C CA . ASP A 1 100 ? -11.762 6.288 46.271 1.00 34.31 100 ASP A CA 1
ATOM 712 C C . ASP A 1 100 ? -10.684 5.449 45.542 1.00 34.31 100 ASP A C 1
ATOM 714 O O . ASP A 1 100 ? -9.898 4.765 46.208 1.00 34.31 100 ASP A O 1
ATOM 718 N N . PRO A 1 101 ? -10.585 5.506 44.197 1.00 42.81 101 PRO A N 1
ATOM 719 C CA . PRO A 1 101 ? -9.400 5.076 43.472 1.00 42.81 101 PRO A CA 1
ATOM 720 C C . PRO A 1 101 ? -8.368 6.207 43.386 1.00 42.81 101 PRO A C 1
ATOM 722 O O . PRO A 1 101 ? -8.581 7.218 42.719 1.00 42.81 101 PRO A O 1
ATOM 725 N N . ALA A 1 102 ? -7.195 5.992 43.982 1.00 33.59 102 ALA A N 1
ATOM 726 C CA . ALA A 1 102 ? -6.059 6.906 43.895 1.00 33.59 102 ALA A CA 1
ATOM 727 C C . ALA A 1 102 ? -5.745 7.345 42.441 1.00 33.59 102 ALA A C 1
ATOM 729 O O . ALA A 1 102 ? -5.465 6.526 41.567 1.00 33.59 102 ALA A O 1
ATOM 730 N N . THR A 1 103 ? -5.755 8.659 42.202 1.00 36.28 103 THR A N 1
ATOM 731 C CA . THR A 1 103 ? -5.450 9.328 40.922 1.00 36.28 103 THR A CA 1
ATOM 732 C C . THR A 1 103 ? -4.056 8.995 40.365 1.00 36.28 103 THR A C 1
ATOM 734 O O . THR A 1 103 ? -3.057 9.181 41.062 1.00 36.28 103 THR A O 1
ATOM 737 N N . TYR A 1 104 ? -3.955 8.630 39.077 1.00 30.28 104 TYR A N 1
ATOM 738 C CA . TYR A 1 104 ? -2.682 8.608 38.335 1.00 30.28 104 TYR A CA 1
ATOM 739 C C . TYR A 1 104 ? -2.836 9.097 36.882 1.00 30.28 104 TYR A C 1
ATOM 741 O O . TYR A 1 104 ? -3.801 8.759 36.201 1.00 30.28 104 TYR A O 1
ATOM 749 N N . TYR A 1 105 ? -1.857 9.876 36.406 1.00 32.81 105 TYR A N 1
ATOM 750 C CA . TYR A 1 105 ? -1.705 10.312 35.013 1.00 32.81 105 TYR A CA 1
ATOM 751 C C . TYR A 1 105 ? -0.783 9.337 34.268 1.00 32.81 105 TYR A C 1
ATOM 753 O O . TYR A 1 105 ? 0.385 9.213 34.625 1.00 32.81 105 TYR A O 1
ATOM 761 N N . GLY A 1 106 ? -1.272 8.680 33.213 1.00 29.09 106 GLY A N 1
ATOM 762 C CA . GLY A 1 106 ? -0.456 7.823 32.347 1.00 29.09 106 GLY A CA 1
ATOM 763 C C . GLY A 1 106 ? -0.670 8.135 30.869 1.00 29.09 106 GLY A C 1
ATOM 764 O O . GLY A 1 106 ? -1.736 7.871 30.322 1.00 29.09 106 GLY A O 1
ATOM 765 N N . THR A 1 107 ? 0.349 8.686 30.213 1.00 33.72 107 THR A N 1
ATOM 766 C CA . THR A 1 107 ? 0.420 8.855 28.757 1.00 33.72 107 THR A CA 1
ATOM 767 C C . THR A 1 107 ? 1.067 7.622 28.119 1.00 33.72 107 THR A C 1
ATOM 769 O O . THR A 1 107 ? 2.262 7.407 28.298 1.00 33.72 107 THR A O 1
ATOM 772 N N . GLY A 1 108 ? 0.292 6.865 27.335 1.00 36.03 108 GLY A N 1
ATOM 773 C CA . GLY A 1 108 ? 0.787 5.917 26.328 1.00 36.03 108 GLY A CA 1
ATOM 774 C C . GLY A 1 108 ? 0.946 4.457 26.778 1.00 36.03 108 GLY A C 1
ATOM 775 O O . GLY A 1 108 ? 1.764 4.146 27.633 1.00 36.03 108 GLY A O 1
ATOM 776 N N . GLY A 1 109 ? 0.212 3.559 26.110 1.00 33.75 109 GLY A N 1
ATOM 777 C CA . GLY A 1 109 ? 0.498 2.120 26.054 1.00 33.75 109 GLY A CA 1
ATOM 778 C C . GLY A 1 109 ? -0.141 1.249 27.142 1.00 33.75 109 GLY A C 1
ATOM 779 O O . GLY A 1 109 ? 0.504 0.916 28.127 1.00 33.75 109 GLY A O 1
ATOM 780 N N . GLY A 1 110 ? -1.384 0.806 26.919 1.00 34.69 110 GLY A N 1
ATOM 781 C CA . GLY A 1 110 ? -1.893 -0.495 27.392 1.00 34.69 110 GLY A CA 1
ATOM 782 C C . GLY A 1 110 ? -1.938 -0.792 28.900 1.00 34.69 110 GLY A C 1
ATOM 783 O O . GLY A 1 110 ? -2.026 -1.966 29.258 1.00 34.69 110 GLY A O 1
ATOM 784 N N . ALA A 1 111 ? -1.885 0.199 29.792 1.00 34.09 111 ALA A N 1
ATOM 785 C CA . ALA A 1 111 ? -2.023 -0.055 31.228 1.00 34.09 111 ALA A CA 1
ATOM 786 C C . ALA A 1 111 ? -3.510 -0.187 31.637 1.00 34.09 111 ALA A C 1
ATOM 788 O O . ALA A 1 111 ? -4.317 0.661 31.250 1.00 34.09 111 ALA A O 1
ATOM 789 N N . PRO A 1 112 ? -3.896 -1.208 32.429 1.00 40.31 112 PRO A N 1
ATOM 790 C CA . PRO A 1 112 ? -5.242 -1.296 32.989 1.00 40.31 112 PRO A CA 1
ATOM 791 C C . PRO A 1 112 ? -5.490 -0.128 33.958 1.00 40.31 112 PRO A C 1
ATOM 793 O O . PRO A 1 112 ? -4.724 0.078 34.896 1.00 40.31 112 PRO A O 1
ATOM 796 N N . LEU A 1 113 ? -6.569 0.627 33.740 1.00 43.22 113 LEU A N 1
ATOM 797 C CA . LEU A 1 113 ? -7.098 1.580 34.720 1.00 43.22 113 LEU A CA 1
ATOM 798 C C . LEU A 1 113 ? -7.587 0.790 35.955 1.00 43.22 113 LEU A C 1
ATOM 800 O O . LEU A 1 113 ? -8.463 -0.060 35.826 1.00 43.22 113 LEU A O 1
ATOM 804 N N . THR A 1 114 ? -7.031 1.049 37.140 1.00 40.91 114 THR A N 1
ATOM 805 C CA . THR A 1 114 ? -7.472 0.502 38.447 1.00 40.91 114 THR A CA 1
ATOM 806 C C . THR A 1 114 ? -7.933 1.652 39.355 1.00 40.91 114 THR A C 1
ATOM 808 O O . THR A 1 114 ? -7.246 2.665 39.380 1.00 40.91 114 THR A O 1
ATOM 811 N N . GLN A 1 115 ? -8.984 1.602 40.186 1.00 49.53 115 GLN A N 1
ATOM 812 C CA . GLN A 1 115 ? -10.099 0.661 40.372 1.00 49.53 115 GLN A CA 1
ATOM 813 C C . GLN A 1 115 ? -11.138 1.321 41.322 1.00 49.53 115 GLN A C 1
ATOM 815 O O . GLN A 1 115 ? -10.886 1.369 42.525 1.00 49.53 115 GLN A O 1
ATOM 820 N N . PRO A 1 116 ? -12.274 1.871 40.854 1.00 51.31 116 PRO A N 1
ATOM 821 C CA . PRO A 1 116 ? -13.340 2.302 41.761 1.00 51.31 116 PRO A CA 1
ATOM 822 C C . PRO A 1 116 ? -14.035 1.073 42.365 1.00 51.31 116 PRO A C 1
ATOM 824 O O . PRO A 1 116 ? -14.554 0.235 41.628 1.00 51.31 116 PRO A O 1
ATOM 827 N N . THR A 1 117 ? -14.072 0.979 43.695 1.00 51.28 117 THR A N 1
ATOM 828 C CA . THR A 1 117 ? -14.952 0.043 44.413 1.00 51.28 117 THR A CA 1
ATOM 829 C C . THR A 1 117 ? -16.285 0.744 44.677 1.00 51.28 117 THR A C 1
ATOM 831 O O . THR A 1 117 ? -16.315 1.891 45.131 1.00 51.28 117 THR A O 1
ATOM 834 N N . GLY A 1 118 ? -17.402 0.087 44.356 1.00 59.03 118 GLY A N 1
ATOM 835 C CA . GLY A 1 118 ? -18.734 0.685 44.449 1.00 59.03 118 GLY A CA 1
ATOM 836 C C . GLY A 1 118 ? -19.782 -0.291 44.974 1.00 59.03 118 GLY A C 1
ATOM 837 O O . GLY A 1 118 ? -19.741 -1.493 44.708 1.00 59.03 118 GLY A O 1
ATOM 838 N N . SER A 1 119 ? -20.744 0.232 45.731 1.00 52.00 119 SER A N 1
ATOM 839 C CA . SER A 1 119 ? -21.915 -0.519 46.188 1.00 52.00 119 SER A CA 1
ATOM 840 C C . SER A 1 119 ? -23.190 0.152 45.689 1.00 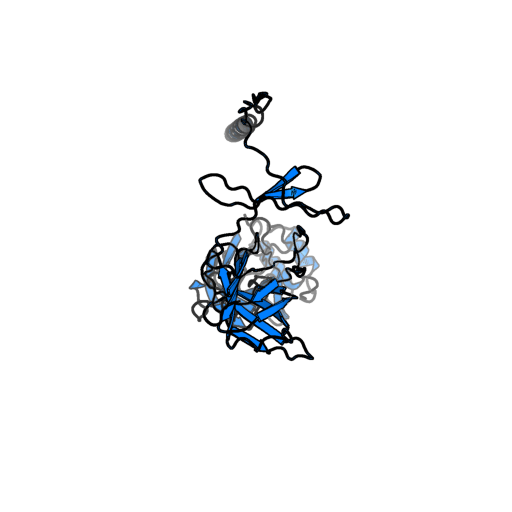52.00 119 SER A C 1
ATOM 842 O O . SER A 1 119 ? -23.375 1.352 45.897 1.00 52.00 119 SER A O 1
ATOM 844 N N . LEU A 1 120 ? -24.067 -0.623 45.043 1.00 58.28 120 LEU A N 1
ATOM 845 C CA . LEU A 1 120 ? -25.395 -0.185 44.616 1.00 58.28 120 LEU A CA 1
ATOM 846 C C . LEU A 1 120 ? -26.462 -0.981 45.352 1.00 58.28 120 LEU A C 1
ATOM 848 O O . LEU A 1 120 ? -26.575 -2.190 45.151 1.00 58.28 120 LEU A O 1
ATOM 852 N N . GLY A 1 121 ? -27.268 -0.312 46.172 1.00 49.97 121 GLY A N 1
ATOM 853 C CA . GLY A 1 121 ? -28.423 -0.919 46.826 1.00 49.97 121 GLY A CA 1
ATOM 854 C C . GLY A 1 121 ? -29.623 0.011 46.810 1.00 49.97 121 GLY A C 1
ATOM 855 O O . GLY A 1 121 ? -29.468 1.206 47.056 1.00 49.97 121 GLY A O 1
ATOM 856 N N . SER A 1 122 ? -30.806 -0.553 46.563 1.00 47.44 122 SER A N 1
ATOM 857 C CA . SER A 1 122 ? -32.072 0.134 46.798 1.00 47.44 122 SER A CA 1
ATOM 858 C C . SER A 1 122 ? -32.550 -0.199 48.213 1.00 47.44 122 SER A C 1
ATOM 860 O O . SER A 1 122 ? -32.780 -1.360 48.562 1.00 47.44 122 SER A O 1
ATOM 862 N N . GLY A 1 123 ? -32.701 0.813 49.072 1.00 43.91 123 GLY A N 1
ATOM 863 C CA . GLY A 1 123 ? -33.340 0.631 50.380 1.00 43.91 123 GLY A CA 1
ATOM 864 C C . GLY A 1 123 ? -34.844 0.343 50.266 1.00 43.91 123 GLY A C 1
ATOM 865 O O . GLY A 1 123 ? -35.492 -0.005 51.254 1.00 43.91 123 GLY A O 1
ATOM 866 N N . ASN A 1 124 ? -35.409 0.484 49.061 1.00 47.12 124 ASN A N 1
ATOM 867 C CA . ASN A 1 124 ? -36.829 0.378 48.763 1.00 47.12 124 ASN A CA 1
ATOM 868 C C . ASN A 1 124 ? -37.057 -0.515 47.520 1.00 47.12 124 ASN A C 1
ATOM 870 O O . ASN A 1 124 ? -36.511 -0.220 46.459 1.00 47.12 124 ASN A O 1
ATOM 874 N N . PRO A 1 125 ? -37.911 -1.559 47.584 1.00 47.44 125 PRO A N 1
ATOM 875 C CA . PRO A 1 125 ? -38.166 -2.508 46.485 1.00 47.44 125 PRO A CA 1
ATOM 876 C C . PRO A 1 125 ? -38.742 -1.897 45.188 1.00 47.44 125 PRO A C 1
ATOM 878 O O . PRO A 1 125 ? -38.988 -2.630 44.231 1.00 47.44 125 PRO A O 1
ATOM 881 N N . SER A 1 126 ? -38.983 -0.581 45.151 1.00 50.56 126 SER A N 1
ATOM 882 C CA . SER A 1 126 ? -39.551 0.150 44.011 1.00 50.56 126 SER A CA 1
ATOM 883 C C . SER A 1 126 ? -38.605 1.161 43.352 1.00 50.56 126 SER A C 1
ATOM 885 O O . SER A 1 126 ? -38.998 1.766 42.355 1.00 50.56 126 SER A O 1
ATOM 887 N N . THR A 1 127 ? -37.383 1.356 43.863 1.00 56.69 127 THR A N 1
ATOM 888 C CA . THR A 1 127 ? -36.437 2.343 43.318 1.00 56.69 127 THR A CA 1
ATOM 889 C C . THR A 1 127 ? -35.286 1.665 42.577 1.00 56.69 127 THR A C 1
ATOM 891 O O . THR A 1 127 ? -34.734 0.662 43.018 1.00 56.69 127 THR A O 1
ATOM 894 N N . SER A 1 128 ? -34.954 2.192 41.398 1.00 65.56 128 SER A N 1
ATOM 895 C CA . SER A 1 128 ? -33.726 1.860 40.676 1.00 65.56 128 SER A CA 1
ATOM 896 C C . SER A 1 128 ? -32.567 2.661 41.261 1.00 65.56 128 SER A C 1
ATOM 898 O O . SER A 1 128 ? -32.710 3.869 41.456 1.00 65.56 128 SER A O 1
ATOM 900 N N . SER A 1 129 ? -31.421 2.021 41.472 1.00 75.88 129 SER A N 1
ATOM 901 C CA . SER A 1 129 ? -30.178 2.702 41.856 1.00 75.88 129 SER A CA 1
ATOM 902 C C . SER A 1 129 ? -29.183 2.613 40.704 1.00 75.88 129 SER A C 1
ATOM 904 O O . SER A 1 129 ? -29.054 1.547 40.092 1.00 75.88 129 SER A O 1
ATOM 906 N N . SER A 1 130 ? -28.472 3.706 40.421 1.00 79.56 130 SER A N 1
ATOM 907 C CA . SER A 1 130 ? -27.396 3.715 39.431 1.00 79.56 130 SER A CA 1
ATOM 908 C C . SER A 1 130 ? -26.105 4.338 39.951 1.00 79.56 130 SER A C 1
ATOM 910 O O . SER A 1 130 ? -26.109 5.188 40.842 1.00 79.56 130 SER A O 1
ATOM 912 N N . ALA A 1 131 ? -24.982 3.844 39.426 1.00 80.25 131 ALA A N 1
ATOM 913 C CA . ALA A 1 131 ? -23.655 4.405 39.641 1.00 80.25 131 ALA A CA 1
ATOM 914 C C . ALA A 1 131 ? -23.090 4.819 38.289 1.00 80.25 131 ALA A C 1
ATOM 916 O O . ALA A 1 131 ? -22.943 3.979 37.398 1.00 80.25 131 ALA A O 1
ATOM 917 N N . THR A 1 132 ? -22.739 6.097 38.177 1.00 80.31 132 THR A N 1
ATOM 918 C CA . THR A 1 132 ? -22.157 6.676 36.968 1.00 80.31 132 THR A CA 1
ATOM 919 C C . THR A 1 132 ? -20.738 7.133 37.254 1.00 80.31 132 THR A C 1
ATOM 921 O O . THR A 1 132 ? -20.477 7.761 38.280 1.00 80.31 132 THR A O 1
ATOM 924 N N . ASN A 1 133 ? -19.816 6.849 36.341 1.00 82.50 133 ASN A N 1
ATOM 925 C CA . ASN A 1 133 ? -18.470 7.408 36.385 1.00 82.50 133 ASN A CA 1
ATOM 926 C C . ASN A 1 133 ? -18.084 7.909 34.993 1.00 82.50 133 ASN A C 1
ATOM 928 O O . ASN A 1 133 ? -18.273 7.210 33.994 1.00 82.50 133 ASN A O 1
ATOM 932 N N . VAL A 1 134 ? -17.560 9.132 34.945 1.00 79.12 134 VAL A N 1
ATOM 933 C CA . VAL A 1 134 ? -17.033 9.749 33.731 1.00 79.12 134 VAL A CA 1
ATOM 934 C C . VAL A 1 134 ? -15.548 9.422 33.646 1.00 79.12 134 VAL A C 1
ATOM 936 O O . VAL A 1 134 ? -14.746 9.872 34.463 1.00 79.12 134 VAL A O 1
ATOM 939 N N . LEU A 1 135 ? -15.176 8.651 32.631 1.00 80.94 135 LEU A N 1
ATOM 940 C CA . LEU A 1 135 ? -13.794 8.310 32.341 1.00 80.94 135 LEU A CA 1
ATOM 941 C C . LEU A 1 135 ? -13.140 9.541 31.707 1.00 80.94 135 LEU A C 1
ATOM 943 O O . LEU A 1 135 ? -13.400 9.899 30.557 1.00 80.94 135 LEU A O 1
ATOM 947 N N . SER A 1 136 ? -12.327 10.251 32.487 1.00 66.75 136 SER A N 1
ATOM 948 C CA . SER A 1 136 ? -11.700 11.484 32.022 1.00 66.75 136 SER A CA 1
ATOM 949 C C . SER A 1 136 ? -10.775 11.221 30.822 1.00 66.75 136 SER A C 1
ATOM 951 O O . SER A 1 136 ? -10.039 10.237 30.766 1.00 66.75 136 SER A O 1
ATOM 953 N N . ASN A 1 137 ? -10.823 12.126 29.838 1.00 60.03 137 ASN A N 1
ATOM 954 C CA . ASN A 1 137 ? -9.914 12.209 28.684 1.00 60.03 137 ASN A CA 1
ATOM 955 C C . ASN A 1 137 ? -9.921 11.047 27.676 1.00 60.03 137 ASN A C 1
ATOM 957 O O . ASN A 1 137 ? -9.018 10.974 26.843 1.00 60.03 137 ASN A O 1
ATOM 961 N N . THR A 1 138 ? -10.926 10.173 27.682 1.00 67.44 138 THR A N 1
ATOM 962 C CA . THR A 1 138 ? -11.085 9.167 26.622 1.00 67.44 138 THR A CA 1
ATOM 963 C C . THR A 1 138 ? -12.233 9.548 25.698 1.00 67.44 138 THR A C 1
ATOM 965 O O . THR A 1 138 ? -13.406 9.430 26.047 1.00 67.44 138 THR A O 1
ATOM 968 N N . ASN A 1 139 ? -11.875 10.026 24.505 1.00 80.38 139 ASN A N 1
ATOM 969 C CA . ASN A 1 139 ? -12.813 10.099 23.392 1.00 80.38 139 ASN A CA 1
ATOM 970 C C . ASN A 1 139 ? -13.040 8.691 22.843 1.00 80.38 139 ASN A C 1
ATOM 972 O O . ASN A 1 139 ? -12.143 7.842 22.869 1.00 80.38 139 ASN A O 1
ATOM 976 N N . VAL A 1 140 ? -14.232 8.464 22.306 1.00 84.12 140 VAL A N 1
ATOM 977 C CA . VAL A 1 140 ? -14.514 7.240 21.567 1.00 84.12 140 VAL A CA 1
ATOM 978 C C . VAL A 1 140 ? -13.683 7.218 20.289 1.00 84.12 140 VAL A C 1
ATOM 980 O O . VAL A 1 140 ? -13.723 8.157 19.499 1.00 84.12 140 VAL A O 1
ATOM 983 N N . ALA A 1 141 ? -12.934 6.144 20.084 1.00 83.50 141 ALA A N 1
ATOM 984 C CA . ALA A 1 141 ? -12.261 5.849 18.838 1.00 83.50 141 ALA A CA 1
ATOM 985 C C . ALA A 1 141 ? -13.250 5.153 17.896 1.00 83.50 141 ALA A C 1
ATOM 987 O O . ALA A 1 141 ? -14.022 4.279 18.307 1.00 83.50 141 ALA A O 1
ATOM 988 N N . ALA A 1 142 ? -13.244 5.565 16.632 1.00 81.88 142 ALA A N 1
ATOM 989 C CA . ALA A 1 142 ? -13.984 4.880 15.580 1.00 81.88 142 ALA A CA 1
ATOM 990 C C . ALA A 1 142 ? -13.464 3.448 15.399 1.00 81.88 142 ALA A C 1
ATOM 992 O O . ALA A 1 142 ? -12.304 3.164 15.716 1.00 81.88 142 ALA A O 1
ATOM 993 N N . ASN A 1 143 ? -14.327 2.557 14.905 1.00 80.69 143 ASN A N 1
ATOM 994 C CA . ASN A 1 143 ? -13.994 1.161 14.592 1.00 80.69 143 ASN A CA 1
ATOM 995 C C . ASN A 1 143 ? -13.232 0.453 15.726 1.00 80.69 143 ASN A C 1
ATOM 997 O O . ASN A 1 143 ? -12.251 -0.253 15.505 1.00 80.69 143 ASN A O 1
ATOM 1001 N N . SER A 1 144 ? -13.632 0.700 16.970 1.00 85.50 144 SER A N 1
ATOM 1002 C CA . SER A 1 144 ? -12.955 0.180 18.155 1.00 85.50 144 SER A CA 1
ATOM 1003 C C . SER A 1 144 ? -13.911 -0.682 18.959 1.00 85.50 144 SER A C 1
ATOM 1005 O O . SER A 1 144 ? -15.107 -0.404 19.047 1.00 85.50 144 SER A O 1
ATOM 1007 N N . THR A 1 145 ? -13.381 -1.745 19.553 1.00 89.81 145 THR A N 1
ATOM 1008 C CA . THR A 1 145 ? -14.126 -2.587 20.482 1.00 89.81 145 THR A CA 1
ATOM 1009 C C . THR A 1 145 ? -13.732 -2.232 21.906 1.00 89.81 145 THR A C 1
ATOM 1011 O O . THR A 1 145 ? -12.570 -2.315 22.300 1.00 89.81 145 THR A O 1
ATOM 1014 N N . TYR A 1 146 ? -14.732 -1.835 22.677 1.00 91.50 146 TYR A N 1
ATOM 1015 C CA . TYR A 1 146 ? -14.651 -1.574 24.098 1.00 91.50 146 TYR A CA 1
ATOM 1016 C C . TYR A 1 146 ? -15.165 -2.802 24.833 1.00 91.50 146 TYR A C 1
ATOM 1018 O O . TYR A 1 146 ? -16.319 -3.197 24.664 1.00 91.50 146 TYR A O 1
ATOM 1026 N N . THR A 1 147 ? -14.312 -3.403 25.652 1.00 92.94 147 THR A N 1
ATOM 1027 C CA . THR A 1 147 ? -14.691 -4.502 26.538 1.00 92.94 147 THR A CA 1
ATOM 1028 C C . THR A 1 147 ? -14.625 -4.002 27.967 1.00 92.94 147 THR A C 1
ATOM 1030 O O . THR A 1 147 ? -13.547 -3.740 28.497 1.00 92.94 147 THR A O 1
ATOM 1033 N N . MET A 1 148 ? -15.787 -3.848 28.591 1.00 93.19 148 MET A N 1
ATOM 1034 C CA . MET A 1 148 ? -15.897 -3.490 29.996 1.00 93.19 148 MET A CA 1
ATOM 1035 C C . MET A 1 148 ? -16.219 -4.734 30.809 1.00 93.19 148 MET A C 1
ATOM 1037 O O . MET A 1 148 ? -17.214 -5.409 30.551 1.00 93.19 148 MET A O 1
ATOM 1041 N N . THR A 1 149 ? -15.404 -5.019 31.815 1.00 92.00 149 THR A N 1
ATOM 1042 C CA . THR A 1 149 ? -15.623 -6.119 32.753 1.00 92.00 149 THR A CA 1
ATOM 1043 C C . THR A 1 149 ? -15.704 -5.594 34.170 1.00 92.00 149 THR A C 1
ATOM 1045 O O . THR A 1 149 ? -14.916 -4.730 34.544 1.00 92.00 149 THR A O 1
ATOM 1048 N N . LEU A 1 150 ? -16.597 -6.161 34.971 1.00 91.69 150 LEU A N 1
ATOM 1049 C CA . LEU A 1 150 ? -16.621 -5.964 36.415 1.00 91.69 150 LEU A CA 1
ATOM 1050 C C . LEU A 1 150 ? -16.959 -7.275 37.122 1.00 91.69 150 LEU A C 1
ATOM 1052 O O . LEU A 1 150 ? -17.623 -8.151 36.560 1.00 91.69 150 LEU A O 1
ATOM 1056 N N . GLN A 1 151 ? -16.469 -7.424 38.345 1.00 91.62 151 GLN A N 1
ATOM 1057 C CA . GLN A 1 151 ? -16.827 -8.527 39.225 1.00 91.62 151 GLN A CA 1
ATOM 1058 C C . GLN A 1 151 ? -18.041 -8.147 40.054 1.00 91.62 151 GLN A C 1
ATOM 1060 O O . GLN A 1 151 ? -18.150 -7.017 40.520 1.00 91.62 151 GLN A O 1
ATOM 1065 N N . LEU A 1 152 ? -18.939 -9.106 40.239 1.00 89.56 152 LEU A N 1
ATOM 1066 C CA . LEU A 1 152 ? -20.159 -8.954 41.015 1.00 89.56 152 LEU A CA 1
ATOM 1067 C C . LEU A 1 152 ? -20.034 -9.747 42.311 1.00 89.56 152 LEU A C 1
ATOM 1069 O O . LEU A 1 152 ? -19.556 -10.881 42.303 1.00 89.56 152 LEU A O 1
ATOM 1073 N N . PHE A 1 153 ? -20.518 -9.185 43.411 1.00 84.56 153 PHE A N 1
ATOM 1074 C CA . PHE A 1 153 ? -20.549 -9.845 44.709 1.00 84.56 153 PHE A CA 1
ATOM 1075 C C . PHE A 1 153 ? -21.959 -9.783 45.280 1.00 84.56 153 PHE A C 1
ATOM 1077 O O . PHE A 1 153 ? -22.599 -8.728 45.303 1.00 84.56 153 PHE A O 1
ATOM 1084 N N . GLU A 1 154 ? -22.430 -10.935 45.749 1.00 78.62 154 GLU A N 1
ATOM 1085 C CA . GLU A 1 154 ? -23.680 -11.042 46.488 1.00 78.62 154 GLU A CA 1
ATOM 1086 C C . GLU A 1 154 ? -23.464 -10.574 47.934 1.00 78.62 154 GLU A C 1
ATOM 1088 O O . GLU A 1 154 ? -22.434 -10.866 48.551 1.00 78.62 154 GLU A O 1
ATOM 1093 N N . ARG A 1 155 ? -24.446 -9.856 48.488 1.00 73.75 155 ARG A N 1
ATOM 1094 C CA . ARG A 1 155 ? -24.525 -9.608 49.930 1.00 73.75 155 ARG A CA 1
ATOM 1095 C C . ARG A 1 155 ? -25.339 -10.728 50.566 1.00 73.75 155 ARG A C 1
ATOM 1097 O O . ARG A 1 155 ? -26.421 -11.053 50.096 1.00 73.75 155 ARG A O 1
ATOM 1104 N N . THR A 1 156 ? -24.830 -11.309 51.646 1.00 68.62 156 THR A N 1
ATOM 1105 C CA . THR A 1 156 ? -25.404 -12.502 52.296 1.00 68.62 156 THR A CA 1
ATOM 1106 C C . THR A 1 156 ? -26.788 -12.288 52.921 1.00 68.62 156 THR A C 1
ATOM 1108 O O . THR A 1 156 ? -27.410 -13.249 53.369 1.00 68.62 156 THR A O 1
ATOM 1111 N N . ASP A 1 157 ? -27.267 -11.050 52.995 1.00 73.06 157 ASP A N 1
ATOM 1112 C CA . ASP A 1 157 ? -28.441 -10.637 53.758 1.00 73.06 157 ASP A CA 1
ATOM 1113 C C . ASP A 1 157 ? -29.594 -10.076 52.912 1.00 73.06 157 ASP A C 1
ATOM 1115 O O . ASP A 1 157 ? -30.647 -9.765 53.471 1.00 73.06 157 ASP A O 1
ATOM 1119 N N . LEU A 1 158 ? -29.446 -9.990 51.585 1.00 66.44 158 LEU A N 1
ATOM 1120 C CA . LEU A 1 158 ? -30.508 -9.554 50.674 1.00 66.44 158 LEU A CA 1
ATOM 1121 C C . LEU A 1 158 ? -30.590 -10.464 49.437 1.00 66.44 158 LEU A C 1
ATOM 1123 O O . LEU A 1 158 ? -29.555 -10.871 48.917 1.00 66.44 158 LEU A O 1
ATOM 1127 N N . PRO A 1 159 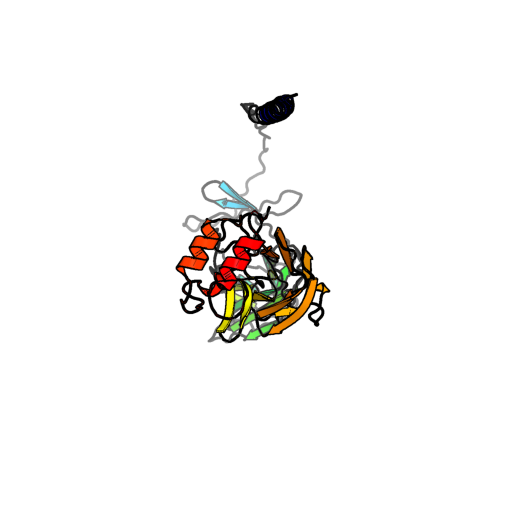? -31.802 -10.779 48.939 1.00 65.31 159 PRO A N 1
ATOM 1128 C CA . PRO A 1 159 ? -31.960 -11.559 47.714 1.00 65.31 159 PRO A CA 1
ATOM 1129 C C . PRO A 1 159 ? -31.384 -10.812 46.501 1.00 65.31 159 PRO A C 1
ATOM 1131 O O . PRO A 1 159 ? -31.452 -9.582 46.430 1.00 65.31 159 PRO A O 1
ATOM 1134 N N . LEU A 1 160 ? -30.842 -11.565 45.536 1.00 61.22 160 LEU A N 1
ATOM 1135 C CA . LEU A 1 160 ? -30.314 -11.028 44.278 1.00 61.22 160 LEU A CA 1
ATOM 1136 C C . LEU A 1 160 ? -31.361 -10.167 43.563 1.00 61.22 160 LEU A C 1
ATOM 1138 O O . LEU A 1 160 ? -32.496 -10.599 43.341 1.00 61.22 160 LEU A O 1
ATOM 1142 N N . ALA A 1 161 ? -30.953 -8.962 43.164 1.00 68.06 161 ALA A N 1
ATOM 1143 C CA . ALA A 1 161 ? -31.799 -8.091 42.368 1.00 68.06 161 ALA A CA 1
ATOM 1144 C C . ALA A 1 161 ? -32.095 -8.750 41.003 1.00 68.06 161 ALA A C 1
ATOM 1146 O O . ALA A 1 161 ? -31.170 -9.244 40.351 1.00 68.06 161 ALA A O 1
ATOM 1147 N N . PRO A 1 162 ? -33.360 -8.762 40.546 1.00 71.00 162 PRO A N 1
ATOM 1148 C CA . PRO A 1 162 ? -33.760 -9.463 39.326 1.00 71.00 162 PRO A CA 1
ATOM 1149 C C . PRO A 1 162 ? -33.244 -8.821 38.032 1.00 71.00 162 PRO A C 1
ATOM 1151 O O . PRO A 1 162 ? -33.346 -9.445 36.978 1.00 71.00 162 PRO A O 1
ATOM 1154 N N . GLY A 1 163 ? -32.698 -7.602 38.078 1.00 81.12 163 GLY A N 1
ATOM 1155 C CA . GLY A 1 163 ? -32.137 -6.958 36.897 1.00 81.12 163 GLY A CA 1
ATOM 1156 C C . GLY A 1 163 ? -30.876 -6.172 37.211 1.00 81.12 163 GLY A C 1
ATOM 1157 O O . GLY A 1 163 ? -30.896 -5.251 38.026 1.00 81.12 163 GLY A O 1
ATOM 1158 N N . PHE A 1 164 ? -29.800 -6.525 36.516 1.00 84.50 164 PHE A N 1
ATOM 1159 C CA . PHE A 1 164 ? -28.545 -5.791 36.481 1.00 84.50 164 PHE A CA 1
ATOM 1160 C C . PHE A 1 164 ? -28.262 -5.390 35.034 1.00 84.50 164 PHE A C 1
ATOM 1162 O O . PHE A 1 164 ? -28.327 -6.232 34.136 1.00 84.50 164 PHE A O 1
ATOM 1169 N N . ALA A 1 165 ? -27.964 -4.115 34.815 1.00 88.38 165 ALA A N 1
ATOM 1170 C CA . ALA A 1 165 ? -27.608 -3.570 33.516 1.00 88.38 165 ALA A CA 1
ATOM 1171 C C . ALA A 1 165 ? -26.309 -2.772 33.623 1.00 88.38 165 ALA A C 1
ATOM 1173 O O . ALA A 1 165 ? -26.028 -2.156 34.652 1.00 88.38 165 ALA A O 1
ATOM 1174 N N . ILE A 1 166 ? -25.533 -2.774 32.542 1.00 91.00 166 ILE A N 1
ATOM 1175 C CA . ILE A 1 166 ? -24.411 -1.861 32.359 1.00 91.00 166 ILE A CA 1
ATOM 1176 C C . ILE A 1 166 ? -24.566 -1.213 30.993 1.00 91.00 166 ILE A C 1
ATOM 1178 O O . ILE A 1 166 ? -24.773 -1.911 30.001 1.00 91.00 166 ILE A O 1
ATOM 1182 N N . HIS A 1 167 ? -24.412 0.101 30.964 1.00 91.62 167 HIS A N 1
ATOM 1183 C CA . HIS A 1 167 ? -24.407 0.924 29.768 1.00 91.62 167 HIS A CA 1
ATOM 1184 C C . HIS A 1 167 ? -23.067 1.650 29.653 1.00 91.62 167 HIS A C 1
ATOM 1186 O O . HIS A 1 167 ? -22.457 2.016 30.662 1.00 91.62 167 HIS A O 1
ATOM 1192 N N . LEU A 1 168 ? -22.610 1.864 28.421 1.00 91.94 168 LEU A N 1
ATOM 1193 C CA . LEU A 1 168 ? -21.439 2.678 28.112 1.00 91.94 168 LEU A CA 1
ATOM 1194 C C . LEU A 1 168 ? -21.893 3.826 27.217 1.00 91.94 168 LEU A C 1
ATOM 1196 O O . LEU A 1 168 ? -22.514 3.602 26.185 1.00 91.94 168 LEU A O 1
ATOM 1200 N N . PHE A 1 169 ? -21.562 5.049 27.597 1.00 92.06 169 PHE A N 1
ATOM 1201 C CA . PHE A 1 169 ? -21.999 6.269 26.938 1.00 92.06 169 PHE A CA 1
ATOM 1202 C C . PHE A 1 169 ? -20.814 7.052 26.397 1.00 92.06 169 PHE A C 1
ATOM 1204 O O . PHE A 1 169 ? -19.710 6.983 26.935 1.00 92.06 169 PHE A O 1
ATOM 1211 N N . ALA A 1 170 ? -21.083 7.879 25.392 1.00 90.94 170 ALA A N 1
ATOM 1212 C CA . ALA A 1 170 ? -20.170 8.885 24.875 1.00 90.94 170 ALA A CA 1
ATOM 1213 C C . ALA A 1 170 ? -20.891 10.219 24.733 1.00 90.94 170 ALA A C 1
ATOM 1215 O O . ALA A 1 170 ? -21.852 10.333 23.969 1.00 90.94 170 ALA A O 1
ATOM 1216 N N . GLY A 1 171 ? -20.468 11.224 25.505 1.00 88.88 171 GLY A N 1
ATOM 1217 C CA . GLY A 1 171 ? -21.148 12.525 25.510 1.00 88.88 171 GLY A CA 1
ATOM 1218 C C . GLY A 1 171 ? -22.631 12.426 25.892 1.00 88.88 171 GLY A C 1
ATOM 1219 O O . GLY A 1 171 ? -23.451 13.176 25.369 1.00 88.88 171 GLY A O 1
ATOM 1220 N N . GLY A 1 172 ? -22.982 11.467 26.757 1.00 88.69 172 GLY A N 1
ATOM 1221 C CA . GLY A 1 172 ? -24.359 11.206 27.193 1.00 88.69 172 GLY A CA 1
ATOM 1222 C C . GLY A 1 172 ? -25.196 10.333 26.250 1.00 88.69 172 GLY A C 1
ATOM 1223 O O . GLY A 1 172 ? -26.350 10.059 26.563 1.00 88.69 172 GLY A O 1
ATOM 1224 N N . VAL A 1 173 ? -24.646 9.873 25.121 1.00 89.81 173 VAL A N 1
ATOM 1225 C CA . VAL A 1 173 ? -25.336 8.941 24.215 1.00 89.81 173 VAL A CA 1
ATOM 1226 C C . VAL A 1 173 ? -24.913 7.513 24.523 1.00 89.81 173 VAL A C 1
ATOM 1228 O O . VAL A 1 173 ? -23.720 7.222 24.477 1.00 89.81 173 VAL A O 1
ATOM 1231 N N . ASP A 1 174 ? -25.876 6.633 24.803 1.00 92.06 174 ASP A N 1
ATOM 1232 C CA . ASP A 1 174 ? -25.627 5.199 24.986 1.00 92.06 174 ASP A CA 1
ATOM 1233 C C . ASP A 1 174 ? -25.085 4.595 23.682 1.00 92.06 174 ASP A C 1
ATOM 1235 O O . ASP A 1 174 ? -25.673 4.757 22.609 1.00 92.06 174 ASP A O 1
ATOM 1239 N N . LEU A 1 175 ? -23.939 3.926 23.772 1.00 89.69 175 LEU A N 1
ATOM 1240 C CA . LEU A 1 175 ? -23.294 3.249 22.652 1.00 89.69 175 LEU A CA 1
ATOM 1241 C C . LEU A 1 175 ? -23.914 1.871 22.373 1.00 89.69 175 LEU A C 1
ATOM 1243 O O . LEU A 1 175 ? -23.590 1.244 21.363 1.00 89.69 175 LEU A O 1
ATOM 1247 N N . GLY A 1 176 ? -24.804 1.398 23.250 1.00 90.81 176 GLY A N 1
ATOM 1248 C CA . GLY A 1 176 ? -25.389 0.067 23.191 1.00 90.81 176 GLY A CA 1
ATOM 1249 C C . GLY A 1 176 ? -24.371 -1.014 23.554 1.00 90.81 176 GLY A C 1
ATOM 1250 O O . GLY A 1 176 ? -23.465 -0.798 24.355 1.00 90.81 176 GLY A O 1
ATOM 1251 N N . GLY A 1 177 ? -24.526 -2.200 22.965 1.00 90.25 177 GLY A N 1
ATOM 1252 C CA . GLY A 1 177 ? -23.611 -3.325 23.149 1.00 90.25 177 GLY A CA 1
ATOM 1253 C C . GLY A 1 177 ? -24.302 -4.613 23.577 1.00 90.25 177 GLY A C 1
ATOM 1254 O O . GLY A 1 177 ? -25.524 -4.687 23.706 1.00 90.25 177 GLY A O 1
ATOM 1255 N N . THR A 1 178 ? -23.495 -5.652 23.775 1.00 89.44 178 THR A N 1
ATOM 1256 C CA . THR A 1 178 ? -23.958 -6.948 24.283 1.00 89.44 178 THR A CA 1
ATOM 1257 C C . THR A 1 178 ? -23.468 -7.130 25.710 1.00 89.44 178 THR A C 1
ATOM 1259 O O . THR A 1 178 ? -22.264 -7.233 25.947 1.00 89.44 178 THR A O 1
ATOM 1262 N N . LEU A 1 179 ? -24.405 -7.171 26.657 1.00 92.19 179 LEU A N 1
ATOM 1263 C CA . LEU A 1 179 ? -24.131 -7.451 28.061 1.00 92.19 179 LEU A CA 1
ATOM 1264 C C . LEU A 1 179 ? -24.273 -8.951 28.331 1.00 92.19 179 LEU A C 1
ATOM 1266 O O . LEU A 1 179 ? -25.325 -9.540 28.094 1.00 92.19 179 LEU A O 1
ATOM 1270 N N . THR A 1 180 ? -23.228 -9.556 28.883 1.00 89.69 180 THR A N 1
ATOM 1271 C CA . THR A 1 180 ? -23.256 -10.916 29.426 1.00 89.69 180 THR A CA 1
ATOM 1272 C C . THR A 1 180 ? -23.078 -10.843 30.934 1.00 89.69 180 THR A C 1
ATOM 1274 O O . THR A 1 180 ? -22.111 -10.251 31.408 1.00 89.69 180 THR A O 1
ATOM 1277 N N . VAL A 1 181 ? -23.997 -11.447 31.688 1.00 88.00 181 VAL A N 1
ATOM 1278 C CA . VAL A 1 181 ? -23.956 -11.463 33.156 1.00 88.00 181 VAL A CA 1
ATOM 1279 C C . VAL A 1 181 ? -23.873 -12.901 33.648 1.00 88.00 181 VAL A C 1
ATOM 1281 O O . VAL A 1 181 ? -24.723 -13.732 33.333 1.00 88.00 181 VAL A O 1
ATOM 1284 N N . VAL A 1 182 ? -22.856 -13.178 34.453 1.00 88.38 182 VAL A N 1
ATOM 1285 C CA . VAL A 1 182 ? -22.730 -14.378 35.274 1.00 88.38 182 VAL A CA 1
ATOM 1286 C C . VAL A 1 182 ? -23.005 -13.954 36.708 1.00 88.38 182 VAL A C 1
ATOM 1288 O O . VAL A 1 182 ? -22.200 -13.256 37.324 1.00 88.38 182 VAL A O 1
ATOM 1291 N N . MET A 1 183 ? -24.165 -14.338 37.233 1.00 84.44 183 MET A N 1
ATOM 1292 C CA . MET A 1 183 ? -24.573 -13.916 38.571 1.00 84.44 183 MET A CA 1
ATOM 1293 C C . MET A 1 183 ? -23.638 -14.495 39.644 1.00 84.44 183 MET A C 1
ATOM 1295 O O . MET A 1 183 ? -23.197 -15.642 39.511 1.00 84.44 183 MET A O 1
ATOM 1299 N N . PRO A 1 184 ? -23.328 -13.723 40.702 1.00 81.56 184 PRO A N 1
ATOM 1300 C CA . PRO A 1 184 ? -22.559 -14.230 41.826 1.00 81.56 184 PRO A CA 1
ATOM 1301 C C . PRO A 1 184 ? -23.315 -15.331 42.566 1.00 81.56 184 PRO A C 1
ATOM 1303 O O . PRO A 1 184 ? -24.540 -15.422 42.518 1.00 81.56 184 PRO A O 1
ATOM 1306 N N . THR A 1 185 ? -22.553 -16.140 43.290 1.00 81.56 185 THR A N 1
ATOM 1307 C CA . THR A 1 185 ? -23.067 -17.023 44.337 1.00 81.56 185 THR A CA 1
ATOM 1308 C C . THR A 1 185 ? -22.415 -16.641 45.661 1.00 81.56 185 THR A C 1
ATOM 1310 O O . THR A 1 185 ? -21.327 -16.063 45.674 1.00 81.56 185 THR A O 1
ATOM 1313 N N . LEU A 1 186 ? -23.006 -17.053 46.782 1.00 75.44 186 LEU A N 1
ATOM 1314 C CA . LEU A 1 186 ? -22.431 -16.864 48.123 1.00 75.44 186 LEU A CA 1
ATOM 1315 C C . LEU A 1 186 ? -20.959 -17.301 48.257 1.00 75.44 186 LEU A C 1
ATOM 1317 O O . LEU A 1 186 ? -20.248 -16.809 49.130 1.00 75.44 186 LEU A O 1
ATOM 1321 N N . THR A 1 187 ? -20.500 -18.242 47.427 1.00 79.25 187 THR A N 1
ATOM 1322 C CA . THR A 1 187 ? -19.139 -18.801 47.477 1.00 79.25 187 THR A CA 1
ATOM 1323 C C . THR A 1 187 ? -18.236 -18.359 46.332 1.00 79.25 187 THR A C 1
ATOM 1325 O O . THR A 1 187 ? -17.042 -18.650 46.368 1.00 79.25 187 THR A O 1
ATOM 1328 N N . GLN A 1 188 ? -18.773 -17.701 45.304 1.00 86.06 188 GLN A N 1
ATOM 1329 C CA . GLN A 1 188 ? -18.008 -17.335 44.116 1.00 86.06 188 GLN A CA 1
ATOM 1330 C C . GLN A 1 188 ? -18.488 -15.994 43.554 1.00 86.06 188 GLN A C 1
ATOM 1332 O O . GLN A 1 188 ? -19.684 -15.857 43.281 1.00 86.06 188 GLN A O 1
ATOM 1337 N N . PRO A 1 189 ? -17.580 -15.028 43.324 1.00 87.25 189 PRO A N 1
ATOM 1338 C CA . PRO A 1 189 ? -17.945 -13.791 42.654 1.00 87.25 189 PRO A CA 1
ATOM 1339 C C . PRO A 1 189 ? -18.471 -14.077 41.247 1.00 87.25 189 PRO A C 1
ATOM 1341 O O . PRO A 1 189 ? -17.974 -14.956 40.540 1.00 87.25 189 PRO A O 1
ATOM 1344 N N . GLY A 1 190 ? -19.483 -13.315 40.860 1.00 89.56 190 GLY A N 1
ATOM 1345 C CA . GLY A 1 190 ? -19.999 -13.270 39.504 1.00 89.56 190 GLY A CA 1
ATOM 1346 C C . GLY A 1 190 ? -19.167 -12.326 38.647 1.00 89.56 190 GLY A C 1
ATOM 1347 O O . GLY A 1 190 ? -18.216 -11.690 39.111 1.00 89.56 190 GLY A O 1
ATOM 1348 N N . SER A 1 191 ? -19.555 -12.185 37.392 1.00 92.12 191 SER A N 1
ATOM 1349 C CA . SER A 1 191 ? -18.974 -11.202 36.489 1.00 92.12 191 SER A CA 1
ATOM 1350 C C . SER A 1 191 ? -20.033 -10.619 35.573 1.00 92.12 191 SER A C 1
ATOM 1352 O O . SER A 1 191 ? -21.027 -11.260 35.242 1.00 92.12 191 SER A O 1
ATOM 1354 N N . ALA A 1 192 ? -19.803 -9.395 35.131 1.00 90.88 192 ALA A N 1
ATOM 1355 C CA . ALA A 1 192 ? -20.519 -8.827 34.009 1.00 90.88 192 ALA A CA 1
ATOM 1356 C C . ALA A 1 192 ? -19.520 -8.327 32.975 1.00 90.88 192 ALA A C 1
ATOM 1358 O O . ALA A 1 192 ? -18.473 -7.771 33.314 1.00 90.88 192 ALA A O 1
ATOM 1359 N N . THR A 1 193 ? -19.833 -8.564 31.708 1.00 93.06 193 THR A N 1
ATOM 1360 C CA . THR A 1 193 ? -19.019 -8.157 30.567 1.00 93.06 193 THR A CA 1
ATOM 1361 C C . THR A 1 193 ? -19.910 -7.463 29.554 1.00 93.06 193 THR A C 1
ATOM 1363 O O . THR A 1 193 ? -20.820 -8.085 29.009 1.00 93.06 193 THR A O 1
ATOM 1366 N N . LEU A 1 194 ? -19.655 -6.180 29.314 1.00 93.50 194 LEU A N 1
ATOM 1367 C CA . LEU A 1 194 ? -20.268 -5.408 28.241 1.00 93.50 194 LEU A CA 1
ATOM 1368 C C . LEU A 1 194 ? -19.260 -5.278 27.099 1.00 93.50 194 LEU A C 1
ATOM 1370 O O . LEU A 1 194 ? -18.155 -4.775 27.305 1.00 93.50 194 LEU A O 1
ATOM 1374 N N . VAL A 1 195 ? -19.655 -5.708 25.903 1.00 92.56 195 VAL A N 1
ATOM 1375 C CA . VAL A 1 195 ? -18.876 -5.512 24.675 1.00 92.56 195 VAL A CA 1
ATOM 1376 C C . VAL A 1 195 ? -19.600 -4.514 23.781 1.00 92.56 195 VAL A C 1
ATOM 1378 O O . VAL A 1 195 ? -20.757 -4.731 23.414 1.00 92.56 195 VAL A O 1
ATOM 1381 N N . VAL A 1 196 ? -18.907 -3.436 23.424 1.00 91.94 196 VAL A N 1
ATOM 1382 C CA . VAL A 1 196 ? -19.399 -2.370 22.547 1.00 91.94 196 VAL A CA 1
ATOM 1383 C C . VAL A 1 196 ? -18.445 -2.228 21.370 1.00 91.94 196 VAL A C 1
ATOM 1385 O O . VAL A 1 196 ? -17.263 -1.973 21.572 1.00 91.94 196 VAL A O 1
ATOM 1388 N N . THR A 1 197 ? -18.943 -2.354 20.144 1.00 88.81 197 THR A N 1
ATOM 1389 C CA . THR A 1 197 ? -18.156 -2.085 18.932 1.00 88.81 197 THR A CA 1
ATOM 1390 C C . THR A 1 197 ? -18.669 -0.811 18.285 1.00 88.81 197 THR A C 1
ATOM 1392 O O . THR A 1 197 ? -19.857 -0.692 17.986 1.00 88.81 197 THR A O 1
ATOM 1395 N N . THR A 1 198 ? -17.779 0.154 18.088 1.00 87.31 198 THR A N 1
ATOM 1396 C CA . THR A 1 198 ? -18.109 1.439 17.474 1.00 87.31 198 THR A CA 1
ATOM 1397 C C . THR A 1 198 ? -17.951 1.364 15.961 1.00 87.31 198 THR A C 1
ATOM 1399 O O . THR A 1 198 ? -17.111 0.629 15.448 1.00 87.31 198 THR A O 1
ATOM 1402 N N . GLY A 1 199 ? -18.779 2.113 15.230 1.00 81.38 199 GLY A N 1
ATOM 1403 C CA . GLY A 1 199 ? -18.639 2.263 13.782 1.00 81.38 199 GLY A CA 1
ATOM 1404 C C . GLY A 1 199 ? -17.638 3.356 13.400 1.00 81.38 199 GLY A C 1
ATOM 1405 O O . GLY A 1 199 ? -16.932 3.909 14.245 1.00 81.38 199 GLY A O 1
ATOM 1406 N N . SER A 1 200 ? -17.632 3.715 12.115 1.00 69.31 200 SER A N 1
ATOM 1407 C CA . SER A 1 200 ? -16.756 4.759 11.564 1.00 69.31 200 SER A CA 1
ATOM 1408 C C . SER A 1 200 ? -17.132 6.168 12.034 1.00 69.31 200 SER A C 1
ATOM 1410 O O . SER A 1 200 ? -16.286 7.057 12.090 1.00 69.31 200 SER A O 1
ATOM 1412 N N . THR A 1 201 ? -18.403 6.385 12.384 1.00 72.56 201 THR A N 1
ATOM 1413 C CA . THR A 1 201 ? -18.889 7.612 13.023 1.00 72.56 201 THR A CA 1
ATOM 1414 C C . THR A 1 201 ? -19.085 7.360 14.509 1.00 72.56 201 THR A C 1
ATOM 1416 O O . THR A 1 201 ? -19.813 6.448 14.898 1.00 72.56 201 THR A O 1
ATOM 1419 N N . VAL A 1 202 ? -18.458 8.189 15.339 1.00 76.69 202 VAL A N 1
ATOM 1420 C CA . VAL A 1 202 ? -18.559 8.109 16.797 1.00 76.69 202 VAL A CA 1
ATOM 1421 C C . VAL A 1 202 ? -19.038 9.432 17.364 1.00 76.69 202 VAL A C 1
ATOM 1423 O O . VAL A 1 202 ? -18.666 10.503 16.882 1.00 76.69 202 VAL A O 1
ATOM 1426 N N . ASN A 1 203 ? -19.888 9.356 18.387 1.00 77.00 203 ASN A N 1
ATOM 1427 C CA . ASN A 1 203 ? -20.294 10.539 19.130 1.00 77.00 203 ASN A CA 1
ATOM 1428 C C . ASN A 1 203 ? -19.068 11.108 19.840 1.00 77.00 203 ASN A C 1
ATOM 1430 O O . ASN A 1 203 ? -18.379 10.405 20.579 1.00 77.00 203 ASN A O 1
ATOM 1434 N N . ASN A 1 204 ? -18.795 12.385 19.592 1.00 74.38 204 ASN A N 1
ATOM 1435 C CA . ASN A 1 204 ? -17.675 13.065 20.214 1.00 74.38 204 ASN A CA 1
ATOM 1436 C C . ASN A 1 204 ? -18.077 13.437 21.645 1.00 74.38 204 ASN A C 1
ATOM 1438 O O . ASN A 1 204 ? -19.000 14.226 21.849 1.00 74.38 204 ASN A O 1
ATOM 1442 N N . GLY A 1 205 ? -17.415 12.851 22.636 1.00 82.56 205 GLY A N 1
ATOM 1443 C CA . GLY A 1 205 ? -17.696 13.116 24.039 1.00 82.56 205 GLY A CA 1
ATOM 1444 C C . GLY A 1 205 ? -16.906 12.205 24.964 1.00 82.56 205 GLY A C 1
ATOM 1445 O O . GLY A 1 205 ? -16.407 11.160 24.544 1.00 82.56 205 GLY A O 1
ATOM 1446 N N . ALA A 1 206 ? -16.804 12.618 26.227 1.00 86.44 206 ALA A N 1
ATOM 1447 C CA . ALA A 1 206 ? -16.180 11.802 27.258 1.00 86.44 206 ALA A CA 1
ATOM 1448 C C . ALA A 1 206 ? -16.933 10.474 27.394 1.00 86.44 206 ALA A C 1
ATOM 1450 O O . ALA A 1 206 ? -18.171 10.457 27.402 1.00 86.44 206 ALA A O 1
ATOM 1451 N N . LEU A 1 207 ? -16.177 9.383 27.497 1.00 89.00 207 LEU A N 1
ATOM 1452 C CA . LEU A 1 207 ? -16.728 8.092 27.869 1.00 89.00 207 LEU A CA 1
ATOM 1453 C C . LEU A 1 207 ? -17.244 8.140 29.308 1.00 89.00 207 LEU A C 1
ATOM 1455 O O . LEU A 1 207 ? -16.582 8.645 30.212 1.00 89.00 207 LEU A O 1
ATOM 1459 N N . SER A 1 208 ? -18.414 7.569 29.539 1.00 90.56 208 SER A N 1
ATOM 1460 C CA . SER A 1 208 ? -18.921 7.295 30.883 1.00 90.56 208 SER A CA 1
ATOM 1461 C C . SER A 1 208 ? -19.609 5.946 30.893 1.00 90.56 208 SER A C 1
ATOM 1463 O O . SER A 1 208 ? -20.107 5.512 29.863 1.00 90.56 208 SER A O 1
ATOM 1465 N N . PHE A 1 209 ? -19.674 5.276 32.033 1.00 90.62 209 PHE A N 1
ATOM 1466 C CA . PHE A 1 209 ? -20.514 4.087 32.169 1.00 90.62 209 PHE A CA 1
ATOM 1467 C C . PHE A 1 209 ? -21.567 4.317 33.243 1.00 90.62 209 PHE A C 1
ATOM 1469 O O . PHE A 1 209 ? -21.352 5.103 34.167 1.00 90.62 209 PHE A O 1
ATOM 1476 N N . GLU A 1 210 ? -22.684 3.613 33.118 1.00 90.75 210 GLU A N 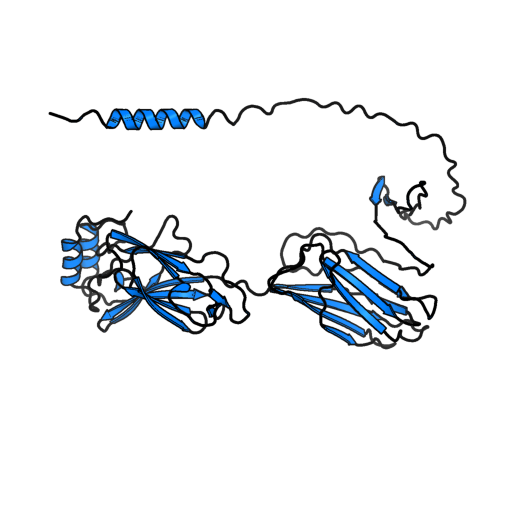1
ATOM 1477 C CA . GLU A 1 210 ? -23.726 3.536 34.135 1.00 90.75 210 GLU A CA 1
ATOM 1478 C C . GLU A 1 210 ? -23.992 2.066 34.433 1.00 90.75 210 GLU A C 1
ATOM 1480 O O . GLU A 1 210 ? -24.279 1.284 33.527 1.00 90.75 210 GLU A O 1
ATOM 1485 N N . ALA A 1 211 ? -23.881 1.681 35.700 1.00 88.06 211 ALA A N 1
ATOM 1486 C CA . ALA A 1 211 ? -24.384 0.401 36.178 1.00 88.06 211 ALA A CA 1
ATOM 1487 C C . ALA A 1 211 ? -25.716 0.643 36.887 1.00 88.06 211 ALA A C 1
ATOM 1489 O O . ALA A 1 211 ? -25.790 1.494 37.774 1.00 88.06 211 ALA A O 1
ATOM 1490 N N . THR A 1 212 ? -26.749 -0.111 36.521 1.00 86.81 212 THR A N 1
ATOM 1491 C CA . THR A 1 212 ? -28.101 0.042 37.067 1.00 86.81 212 THR A CA 1
ATOM 1492 C C . THR A 1 212 ? -28.575 -1.276 37.658 1.00 86.81 212 THR A C 1
ATOM 1494 O O . THR A 1 212 ? -28.444 -2.339 37.048 1.00 86.81 212 THR A O 1
ATOM 1497 N N . VAL A 1 213 ? -29.173 -1.203 38.844 1.00 83.19 213 VAL A N 1
ATOM 1498 C CA . VAL A 1 213 ? -29.856 -2.327 39.488 1.00 83.19 213 VAL A CA 1
ATOM 1499 C C . VAL A 1 213 ? -31.350 -2.022 39.535 1.00 83.19 213 VAL A C 1
ATOM 1501 O O . VAL A 1 213 ? -31.756 -0.915 39.892 1.00 83.19 213 VAL A O 1
ATOM 1504 N N . THR A 1 214 ? -32.179 -3.000 39.171 1.00 81.38 214 THR A N 1
ATOM 1505 C CA . THR A 1 214 ? -33.644 -2.895 39.219 1.00 81.38 214 THR A CA 1
ATOM 1506 C C . THR A 1 214 ? -34.244 -3.946 40.147 1.00 81.38 214 THR A C 1
ATOM 1508 O O . THR A 1 214 ? -33.783 -5.087 40.215 1.00 81.38 214 THR A O 1
ATOM 1511 N N . GLY A 1 215 ? -35.308 -3.551 40.848 1.00 79.94 215 GLY A N 1
ATOM 1512 C CA . GLY A 1 215 ? -36.000 -4.380 41.829 1.00 79.94 215 GLY A CA 1
ATOM 1513 C C . GLY A 1 215 ? -35.409 -4.277 43.235 1.00 79.94 215 GLY A C 1
ATOM 1514 O O . GLY A 1 215 ? -34.617 -3.390 43.545 1.00 79.94 215 GLY A O 1
ATOM 1515 N N . SER A 1 216 ? -35.840 -5.187 44.106 1.00 72.69 216 SER A N 1
ATOM 1516 C CA . SER A 1 216 ? -35.348 -5.286 45.477 1.00 72.69 216 SER A CA 1
ATOM 1517 C C . SER A 1 216 ? -34.045 -6.079 45.514 1.00 72.69 216 SER A C 1
ATOM 1519 O O . SER A 1 216 ? -34.058 -7.268 45.199 1.00 72.69 216 SER A O 1
ATOM 1521 N N . GLY A 1 217 ? -32.943 -5.447 45.909 1.00 74.19 217 GLY A N 1
ATOM 1522 C CA . GLY A 1 217 ? -31.667 -6.125 46.113 1.00 74.19 217 GLY A CA 1
ATOM 1523 C C . GLY A 1 217 ? -30.489 -5.157 46.148 1.00 74.19 217 GLY A C 1
ATOM 1524 O O . GLY A 1 217 ? -30.618 -3.975 45.832 1.00 74.19 217 GLY A O 1
ATOM 1525 N N . GLN A 1 218 ? -29.329 -5.675 46.542 1.00 77.56 218 GLN A N 1
ATOM 1526 C CA . GLN A 1 218 ? -28.068 -4.943 46.527 1.00 77.56 218 GLN A CA 1
ATOM 1527 C C . GLN A 1 218 ? -27.037 -5.753 45.749 1.00 77.56 218 GLN A C 1
ATOM 1529 O O . GLN A 1 218 ? -26.910 -6.961 45.952 1.00 77.56 218 GLN A O 1
ATOM 1534 N N . ILE A 1 219 ? -26.304 -5.084 44.865 1.00 79.44 219 ILE A N 1
ATOM 1535 C CA . ILE A 1 219 ? -25.187 -5.666 44.129 1.00 79.44 219 ILE A CA 1
ATOM 1536 C C . ILE A 1 219 ? -23.955 -4.825 44.436 1.00 79.44 219 ILE A C 1
ATOM 1538 O O . ILE A 1 219 ? -23.925 -3.613 44.214 1.00 79.44 219 ILE A O 1
ATOM 1542 N N . ASN A 1 220 ? -22.928 -5.490 44.951 1.00 85.19 220 ASN A N 1
ATOM 1543 C CA . ASN A 1 220 ? -21.604 -4.903 45.070 1.00 85.19 220 ASN A CA 1
ATOM 1544 C C . ASN A 1 220 ? -20.813 -5.253 43.818 1.00 85.19 220 ASN A C 1
ATOM 1546 O O . ASN A 1 220 ? -20.911 -6.378 43.319 1.00 85.19 220 ASN A O 1
ATOM 1550 N N . PHE A 1 221 ? -20.020 -4.310 43.329 1.00 83.56 221 PHE A N 1
ATOM 1551 C CA . PHE A 1 221 ? -19.123 -4.566 42.216 1.00 83.56 221 PHE A CA 1
ATOM 1552 C C . PHE A 1 221 ? -17.724 -4.045 42.500 1.00 83.56 221 PHE A C 1
ATOM 1554 O O . PHE A 1 221 ? -17.518 -3.074 43.229 1.00 83.56 221 PHE A O 1
ATOM 1561 N N . ASP A 1 222 ? -16.762 -4.734 41.907 1.00 88.25 222 ASP A N 1
ATOM 1562 C CA . ASP A 1 222 ? -15.343 -4.432 42.017 1.00 88.25 222 ASP A CA 1
ATOM 1563 C C . ASP A 1 222 ? -14.637 -4.785 40.701 1.00 88.25 222 ASP A C 1
ATOM 1565 O O . ASP A 1 222 ? -15.248 -5.335 39.780 1.00 88.25 222 ASP A O 1
ATOM 1569 N N . ASN A 1 223 ? -13.339 -4.504 40.609 1.00 88.06 223 ASN A N 1
ATOM 1570 C CA . ASN A 1 223 ? -12.480 -4.872 39.491 1.00 88.06 223 ASN A CA 1
ATOM 1571 C C . ASN A 1 223 ? -13.022 -4.375 38.145 1.00 88.06 223 ASN A C 1
ATOM 1573 O O . ASN A 1 223 ? -12.912 -5.069 37.132 1.00 88.06 223 ASN A O 1
ATOM 1577 N N . LEU A 1 224 ? -13.601 -3.169 38.132 1.00 89.06 224 LEU A N 1
ATOM 1578 C CA . LEU A 1 224 ? -13.984 -2.524 36.888 1.00 89.06 224 LEU A CA 1
ATOM 1579 C C . LEU A 1 224 ? -12.739 -2.319 36.020 1.00 89.06 224 LEU A C 1
ATOM 1581 O O . LEU A 1 224 ? -11.798 -1.634 36.417 1.00 89.06 224 LEU A O 1
ATOM 1585 N N . ARG A 1 225 ? -12.772 -2.883 34.818 1.00 89.19 225 ARG A N 1
ATOM 1586 C CA . ARG A 1 225 ? -11.737 -2.747 33.798 1.00 89.19 225 ARG A CA 1
ATOM 1587 C C . ARG A 1 225 ? -12.398 -2.413 32.474 1.00 89.19 225 ARG A C 1
ATOM 1589 O O . ARG A 1 225 ? -13.340 -3.089 32.071 1.00 89.19 225 ARG A O 1
ATOM 1596 N N . LEU A 1 226 ? -11.878 -1.393 31.804 1.00 90.44 226 LEU A N 1
ATOM 1597 C CA . LEU A 1 226 ? -12.222 -1.065 30.428 1.00 90.44 226 LEU A CA 1
ATOM 1598 C C . LEU A 1 226 ? -11.002 -1.334 29.552 1.00 90.44 226 LEU A C 1
ATOM 1600 O O . LEU A 1 226 ? -9.950 -0.725 29.742 1.00 90.44 226 LEU A O 1
ATOM 1604 N N . GLU A 1 227 ? -11.149 -2.243 28.602 1.00 90.25 227 GLU A N 1
ATOM 1605 C CA . GLU A 1 227 ? -10.169 -2.496 27.556 1.00 90.25 227 GLU A CA 1
ATOM 1606 C C . GLU A 1 227 ? -10.661 -1.917 26.242 1.00 90.25 227 GLU A C 1
ATOM 1608 O O . GLU A 1 227 ? -11.841 -2.027 25.908 1.00 90.25 227 GLU A O 1
ATOM 1613 N N . VAL A 1 228 ? -9.741 -1.325 25.489 1.00 88.56 228 VAL A N 1
ATOM 1614 C CA . VAL A 1 228 ? -10.015 -0.816 24.150 1.00 88.56 228 VAL A CA 1
ATOM 1615 C C . VAL A 1 228 ? -9.095 -1.543 23.188 1.00 88.56 228 VAL A C 1
ATOM 1617 O O . VAL A 1 228 ? -7.874 -1.442 23.305 1.00 88.56 228 VAL A O 1
ATOM 1620 N N . SER A 1 229 ? -9.676 -2.263 22.238 1.00 85.56 229 SER A N 1
ATOM 1621 C CA . SER A 1 229 ? -8.974 -2.729 21.050 1.00 85.56 229 SER A CA 1
ATOM 1622 C C . SER A 1 229 ? -9.448 -1.897 19.866 1.00 85.56 229 SER A C 1
ATOM 1624 O O . SER A 1 229 ? -10.583 -2.013 19.405 1.00 85.56 229 SER A O 1
ATOM 1626 N N . SER A 1 230 ? -8.592 -1.000 19.384 1.00 78.19 230 SER A N 1
ATOM 1627 C CA . SER A 1 230 ? -8.823 -0.357 18.093 1.00 78.19 230 SER A CA 1
ATOM 1628 C C . SER A 1 230 ? -8.672 -1.399 16.989 1.00 78.19 230 SER A C 1
ATOM 1630 O O . SER A 1 230 ? -7.767 -2.236 17.068 1.00 78.19 230 SER A O 1
ATOM 1632 N N . ALA A 1 231 ? -9.513 -1.348 15.954 1.00 70.88 231 ALA A N 1
ATOM 1633 C CA . ALA A 1 231 ? -9.199 -2.057 14.719 1.00 70.88 231 ALA A CA 1
ATOM 1634 C C . ALA A 1 231 ? -7.804 -1.631 14.228 1.00 70.88 231 ALA A C 1
ATOM 1636 O O . ALA A 1 231 ? -7.405 -0.477 14.440 1.00 70.88 231 ALA A O 1
ATOM 1637 N N . SER A 1 232 ? -7.043 -2.549 13.617 1.00 74.38 232 SER A N 1
ATOM 1638 C CA . SER A 1 232 ? -5.816 -2.128 12.942 1.00 74.38 232 SER A CA 1
ATOM 1639 C C . SER A 1 232 ? -6.213 -1.114 11.877 1.00 74.38 232 SER A C 1
ATOM 1641 O O . SER A 1 232 ? -7.174 -1.295 11.129 1.00 74.38 232 SER A O 1
ATOM 1643 N N . SER A 1 233 ? -5.522 0.019 11.862 1.00 85.00 233 SER A N 1
ATOM 1644 C CA . SER A 1 233 ? -5.657 0.944 10.752 1.00 85.00 233 SER A CA 1
ATOM 1645 C C . SER A 1 233 ? -4.992 0.299 9.544 1.00 85.00 233 SER A C 1
ATOM 1647 O O . SER A 1 233 ? -3.824 -0.083 9.648 1.00 85.00 233 SER A O 1
ATOM 1649 N N . LEU A 1 234 ? -5.694 0.207 8.415 1.00 94.12 234 LEU A N 1
ATOM 1650 C CA . LEU A 1 234 ? -5.071 -0.242 7.179 1.00 94.12 234 LEU A CA 1
ATOM 1651 C C . LEU A 1 234 ? -3.966 0.748 6.791 1.00 94.12 234 LEU A C 1
ATOM 1653 O O . LEU A 1 234 ? -4.216 1.954 6.694 1.00 94.12 234 LEU A O 1
ATOM 1657 N N . GLN A 1 235 ? -2.759 0.236 6.563 1.00 95.56 235 GLN A N 1
ATOM 1658 C CA . GLN A 1 235 ? -1.600 1.024 6.144 1.00 95.56 235 GLN A CA 1
ATOM 1659 C C . GLN A 1 235 ? -0.964 0.440 4.886 1.00 95.56 235 GLN A C 1
ATOM 1661 O O . GLN A 1 235 ? -0.902 -0.781 4.721 1.00 95.56 235 GLN A O 1
ATOM 1666 N N . LEU A 1 236 ? -0.452 1.318 4.024 1.00 96.81 236 LEU A N 1
ATOM 1667 C CA . LEU A 1 236 ? 0.460 0.947 2.950 1.00 96.81 236 LEU A CA 1
ATOM 1668 C C . LEU A 1 236 ? 1.842 0.695 3.566 1.00 96.81 236 LEU A C 1
ATOM 1670 O O . LEU A 1 236 ? 2.424 1.585 4.178 1.00 96.81 236 LEU A O 1
ATOM 1674 N N . THR A 1 237 ? 2.354 -0.527 3.444 1.00 96.88 237 THR A N 1
ATOM 1675 C CA . THR A 1 237 ? 3.605 -0.954 4.094 1.00 96.88 237 THR A CA 1
ATOM 1676 C C . THR A 1 237 ? 4.767 -1.095 3.119 1.00 96.88 237 THR A C 1
ATOM 1678 O O . THR A 1 237 ? 5.923 -1.097 3.542 1.00 96.88 237 THR A O 1
ATOM 1681 N N . GLY A 1 238 ? 4.491 -1.177 1.817 1.00 97.62 238 GLY A N 1
ATOM 1682 C CA . GLY A 1 238 ? 5.521 -1.208 0.788 1.00 97.62 238 GLY A CA 1
ATOM 1683 C C . GLY A 1 238 ? 4.960 -1.015 -0.611 1.00 97.62 238 GLY A C 1
ATOM 1684 O O . GLY A 1 238 ? 3.769 -1.204 -0.858 1.00 97.62 238 GLY A O 1
ATOM 1685 N N . ALA A 1 239 ? 5.839 -0.653 -1.538 1.00 98.31 239 ALA A N 1
ATOM 1686 C CA . ALA A 1 239 ? 5.533 -0.654 -2.955 1.00 98.31 239 ALA A CA 1
ATOM 1687 C C . ALA A 1 239 ? 6.780 -0.983 -3.780 1.00 98.31 239 ALA A C 1
ATOM 1689 O O . ALA A 1 239 ? 7.903 -0.643 -3.399 1.00 98.31 239 ALA A O 1
ATOM 1690 N N . VAL A 1 240 ? 6.582 -1.637 -4.922 1.00 98.69 240 VAL A N 1
ATOM 1691 C CA . VAL A 1 240 ? 7.649 -1.983 -5.871 1.00 98.69 240 VAL A CA 1
ATOM 1692 C C . VAL A 1 240 ? 7.217 -1.701 -7.310 1.00 98.69 240 VAL A C 1
ATOM 1694 O O . VAL A 1 240 ? 6.054 -1.891 -7.660 1.00 98.69 240 VAL A O 1
ATOM 1697 N N . SER A 1 241 ? 8.159 -1.287 -8.162 1.00 98.25 241 SER A N 1
ATOM 1698 C CA . SER A 1 241 ? 8.008 -1.296 -9.624 1.00 98.25 241 SER A CA 1
ATOM 1699 C C . SER A 1 241 ? 8.514 -2.631 -10.177 1.00 98.25 241 SER A C 1
ATOM 1701 O O . SER A 1 241 ? 9.721 -2.903 -10.182 1.00 98.25 241 SER A O 1
ATOM 1703 N N . ARG A 1 242 ? 7.593 -3.481 -10.636 1.00 98.62 242 ARG A N 1
ATOM 1704 C CA . ARG A 1 242 ? 7.876 -4.825 -11.154 1.00 98.62 242 ARG A CA 1
ATOM 1705 C C . ARG A 1 242 ? 8.025 -4.807 -12.672 1.00 98.62 242 ARG A C 1
ATOM 1707 O O . ARG A 1 242 ? 7.182 -4.255 -13.382 1.00 98.62 242 ARG A O 1
ATOM 1714 N N . LYS A 1 243 ? 9.064 -5.475 -13.183 1.00 98.12 243 LYS A N 1
ATOM 1715 C CA . LYS A 1 243 ? 9.198 -5.795 -14.615 1.00 98.12 243 LYS A CA 1
ATOM 1716 C C . LYS A 1 243 ? 9.692 -7.212 -14.845 1.00 98.12 243 LYS A C 1
ATOM 1718 O O . LYS A 1 243 ? 10.640 -7.643 -14.196 1.00 98.12 243 LYS A O 1
ATOM 1723 N N . THR A 1 244 ? 9.121 -7.857 -15.857 1.00 98.00 244 THR A N 1
ATOM 1724 C CA . THR A 1 244 ? 9.605 -9.121 -16.419 1.00 98.00 244 THR A CA 1
ATOM 1725 C C . THR A 1 244 ? 10.764 -8.869 -17.377 1.00 98.00 244 THR A C 1
ATOM 1727 O O . THR A 1 244 ? 10.566 -8.210 -18.392 1.00 98.00 244 THR A O 1
ATOM 1730 N N . GLN A 1 245 ? 11.948 -9.417 -17.106 1.00 97.12 245 GLN A N 1
ATOM 1731 C CA . GLN A 1 245 ? 13.145 -9.300 -17.946 1.00 97.12 245 GLN A CA 1
ATOM 1732 C C . GLN A 1 245 ? 13.367 -10.560 -18.781 1.00 97.12 245 GLN A C 1
ATOM 1734 O O . GLN A 1 245 ? 14.131 -11.460 -18.427 1.00 97.12 245 GLN A O 1
ATOM 1739 N N . GLY A 1 246 ? 12.658 -10.644 -19.908 1.00 96.19 246 GLY A N 1
ATOM 1740 C CA . GLY A 1 246 ? 12.727 -11.787 -20.817 1.00 96.19 246 GLY A CA 1
ATOM 1741 C C . GLY A 1 246 ? 12.505 -13.125 -20.102 1.00 96.19 246 GLY A C 1
ATOM 1742 O O . GLY A 1 246 ? 11.517 -13.313 -19.397 1.00 96.19 246 GLY A O 1
ATOM 1743 N N . ALA A 1 247 ? 13.432 -14.067 -20.289 1.00 95.50 247 ALA A N 1
ATOM 1744 C CA . ALA A 1 247 ? 13.382 -15.382 -19.642 1.00 95.50 247 ALA A CA 1
ATOM 1745 C C . ALA A 1 247 ? 13.937 -15.395 -18.203 1.00 95.50 247 ALA A C 1
ATOM 1747 O O . ALA A 1 247 ? 13.850 -16.429 -17.542 1.00 95.50 247 ALA A O 1
ATOM 1748 N N . ALA A 1 248 ? 14.515 -14.288 -17.722 1.00 96.38 248 ALA A N 1
ATOM 1749 C CA . ALA A 1 248 ? 15.078 -14.200 -16.374 1.00 96.38 248 ALA A CA 1
ATOM 1750 C C . ALA A 1 248 ? 14.003 -14.043 -15.282 1.00 96.38 248 ALA A C 1
ATOM 1752 O O . ALA A 1 248 ? 14.289 -14.298 -14.115 1.00 96.38 248 ALA A O 1
ATOM 1753 N N . GLY A 1 249 ? 12.767 -13.697 -15.660 1.00 97.81 249 GLY A N 1
ATOM 1754 C CA . GLY A 1 249 ? 11.634 -13.564 -14.745 1.00 97.81 249 GLY A CA 1
ATOM 1755 C C . GLY A 1 249 ? 11.398 -12.128 -14.284 1.00 97.81 249 GLY A C 1
ATOM 1756 O O . GLY A 1 249 ? 11.831 -11.180 -14.939 1.00 97.81 249 GLY A O 1
ATOM 1757 N N . ASP A 1 250 ? 10.665 -11.983 -13.184 1.00 98.31 250 ASP A N 1
ATOM 1758 C CA . ASP A 1 250 ? 10.249 -10.689 -12.646 1.00 98.31 250 ASP A CA 1
ATOM 1759 C C . ASP A 1 250 ? 11.257 -10.146 -11.631 1.00 98.31 250 ASP A C 1
ATOM 1761 O O . ASP A 1 250 ? 11.741 -10.880 -10.769 1.00 98.31 250 ASP A O 1
ATOM 1765 N N . PHE A 1 251 ? 11.524 -8.843 -11.717 1.00 98.62 251 PHE A N 1
ATOM 1766 C CA . PHE A 1 251 ? 12.376 -8.116 -10.781 1.00 98.62 251 PHE A CA 1
ATOM 1767 C C . PHE A 1 251 ? 11.691 -6.857 -10.268 1.00 98.62 251 PHE A C 1
ATOM 1769 O O . PHE A 1 251 ? 11.158 -6.052 -11.048 1.00 98.62 251 PHE A O 1
ATOM 1776 N N . ASP A 1 252 ? 11.792 -6.672 -8.958 1.00 98.62 252 ASP A N 1
ATOM 1777 C CA . ASP A 1 252 ? 11.121 -5.634 -8.196 1.00 98.62 252 ASP A CA 1
ATOM 1778 C C . ASP A 1 252 ? 12.099 -4.518 -7.850 1.00 98.62 252 ASP A C 1
ATOM 1780 O O . ASP A 1 252 ? 13.138 -4.734 -7.235 1.00 98.62 252 ASP A O 1
ATOM 1784 N N . LEU A 1 253 ? 11.763 -3.293 -8.225 1.00 98.12 253 LEU A N 1
ATOM 1785 C CA . LEU A 1 253 ? 12.486 -2.100 -7.811 1.00 98.12 253 LEU A CA 1
ATOM 1786 C C . LEU A 1 253 ? 11.747 -1.463 -6.625 1.00 98.12 253 LEU A C 1
ATOM 1788 O O . LEU A 1 253 ? 10.644 -0.953 -6.835 1.00 98.12 253 LEU A O 1
ATOM 1792 N N . PRO A 1 254 ? 12.307 -1.484 -5.399 1.00 97.56 254 PRO A N 1
ATOM 1793 C CA . PRO A 1 254 ? 11.666 -0.883 -4.233 1.00 97.56 254 PRO A CA 1
ATOM 1794 C C . PRO A 1 254 ? 11.378 0.605 -4.423 1.00 97.56 254 PRO A C 1
ATOM 1796 O O . PRO A 1 254 ? 12.235 1.371 -4.871 1.00 97.56 254 PRO A O 1
ATOM 1799 N N . LEU A 1 255 ? 10.166 1.014 -4.062 1.00 96.56 255 LEU A N 1
ATOM 1800 C CA . LEU A 1 255 ? 9.719 2.397 -4.133 1.00 96.56 255 LEU A CA 1
ATOM 1801 C C . LEU A 1 255 ? 9.696 3.017 -2.738 1.00 96.56 255 LEU A C 1
ATOM 1803 O O . LEU A 1 255 ? 9.373 2.358 -1.750 1.00 96.56 255 LEU A O 1
ATOM 1807 N N . VAL A 1 256 ? 10.032 4.301 -2.674 1.00 92.56 256 VAL A N 1
ATOM 1808 C CA . VAL A 1 256 ? 9.916 5.099 -1.453 1.00 92.56 256 VAL A CA 1
ATOM 1809 C C . VAL A 1 256 ? 8.445 5.464 -1.239 1.00 92.56 256 VAL A C 1
ATOM 1811 O O . VAL A 1 256 ? 7.810 6.019 -2.138 1.00 92.56 256 VAL A O 1
ATOM 1814 N N . LEU A 1 257 ? 7.919 5.137 -0.057 1.00 89.88 257 LEU A N 1
ATOM 1815 C CA . LEU A 1 257 ? 6.644 5.662 0.440 1.00 89.88 257 LEU A CA 1
ATOM 1816 C C . LEU A 1 257 ? 6.885 7.098 0.940 1.00 89.88 257 LEU A C 1
ATOM 1818 O O . LEU A 1 257 ? 7.948 7.354 1.504 1.00 89.88 257 LEU A O 1
ATOM 1822 N N . ASP A 1 258 ? 5.956 8.021 0.687 1.00 81.88 258 ASP A N 1
ATOM 1823 C CA . ASP A 1 258 ? 6.132 9.482 0.827 1.00 81.88 258 ASP A CA 1
ATOM 1824 C C . ASP A 1 258 ? 7.201 10.076 -0.125 1.00 81.88 258 ASP A C 1
ATOM 1826 O O . ASP A 1 258 ? 8.317 10.454 0.257 1.00 81.88 258 ASP A O 1
ATOM 1830 N N . PRO A 1 259 ? 6.892 10.159 -1.430 1.00 72.50 259 PRO A N 1
ATOM 1831 C CA . PRO A 1 259 ? 7.866 10.515 -2.452 1.00 72.50 259 PRO A CA 1
ATOM 1832 C C . PRO A 1 259 ? 8.181 12.017 -2.541 1.00 72.50 259 PRO A C 1
ATOM 1834 O O . PRO A 1 259 ? 8.910 12.403 -3.456 1.00 72.50 259 PRO A O 1
ATOM 1837 N N . ALA A 1 260 ? 7.671 12.870 -1.640 1.00 69.88 260 ALA A N 1
ATOM 1838 C CA . ALA A 1 260 ? 7.718 14.334 -1.758 1.00 69.88 260 ALA A CA 1
ATOM 1839 C C . ALA A 1 260 ? 9.129 14.936 -1.960 1.00 69.88 260 ALA A C 1
ATOM 1841 O O . ALA A 1 260 ? 9.244 16.095 -2.365 1.00 69.88 260 ALA A O 1
ATOM 1842 N N . ALA A 1 261 ? 10.202 14.168 -1.725 1.00 65.50 261 ALA A N 1
ATOM 1843 C CA . ALA A 1 261 ? 11.573 14.582 -2.025 1.00 65.50 261 ALA A CA 1
ATOM 1844 C C . ALA A 1 261 ? 12.445 13.555 -2.783 1.00 65.50 261 ALA A C 1
ATOM 1846 O O . ALA A 1 261 ? 13.331 13.975 -3.523 1.00 65.50 261 ALA A O 1
ATOM 1847 N N . ASN A 1 262 ? 12.234 12.238 -2.629 1.00 82.69 262 ASN A N 1
ATOM 1848 C CA . ASN A 1 262 ? 13.226 11.218 -3.022 1.00 82.69 262 ASN A CA 1
ATOM 1849 C C . ASN A 1 262 ? 12.617 10.001 -3.743 1.00 82.69 262 ASN A C 1
ATOM 1851 O O . ASN A 1 262 ? 12.828 8.859 -3.343 1.00 82.69 262 ASN A O 1
ATOM 1855 N N . SER A 1 263 ? 11.858 10.231 -4.811 1.00 91.00 263 SER A N 1
ATOM 1856 C CA . SER A 1 263 ? 11.342 9.149 -5.659 1.00 91.00 263 SER A CA 1
ATOM 1857 C C . SER A 1 263 ? 12.460 8.288 -6.265 1.00 91.00 263 SER A C 1
ATOM 1859 O O . SER A 1 263 ? 13.430 8.829 -6.800 1.00 91.00 263 SER A O 1
ATOM 1861 N N . THR A 1 264 ? 12.289 6.963 -6.248 1.00 95.62 264 THR A N 1
ATOM 1862 C CA . THR A 1 264 ? 13.185 5.999 -6.913 1.00 95.62 264 THR A CA 1
ATOM 1863 C C . THR A 1 264 ? 13.201 6.217 -8.431 1.00 95.62 264 THR A C 1
ATOM 1865 O O . THR A 1 264 ? 12.161 6.531 -9.020 1.00 95.62 264 THR A O 1
ATOM 1868 N N . VAL A 1 265 ? 14.355 6.023 -9.080 1.00 97.62 265 VAL A N 1
ATOM 1869 C CA . VAL A 1 265 ? 14.478 6.047 -10.547 1.00 97.62 265 VAL A CA 1
ATOM 1870 C C . VAL A 1 265 ? 14.244 4.663 -11.138 1.00 97.62 265 VAL A C 1
ATOM 1872 O O . VAL A 1 265 ? 14.877 3.700 -10.729 1.00 97.62 265 VAL A O 1
ATOM 1875 N N . GLU A 1 266 ? 13.357 4.578 -12.129 1.00 98.06 266 GLU A N 1
ATOM 1876 C CA . GLU A 1 266 ? 13.102 3.397 -12.951 1.00 98.06 266 GLU A CA 1
ATOM 1877 C C . GLU A 1 266 ? 13.860 3.527 -14.286 1.00 98.06 266 GLU A C 1
ATOM 1879 O O . GLU A 1 266 ? 13.368 4.202 -15.201 1.00 98.06 266 GLU A O 1
ATOM 1884 N N . PRO A 1 267 ? 15.046 2.896 -14.424 1.00 98.62 267 PRO A N 1
ATOM 1885 C CA . PRO A 1 267 ? 15.916 3.112 -15.576 1.00 98.62 267 PRO A CA 1
ATOM 1886 C C . PRO A 1 267 ? 15.589 2.226 -16.772 1.00 98.62 267 PRO A C 1
ATOM 1888 O O . PRO A 1 267 ? 16.087 2.442 -17.881 1.00 98.62 267 PRO A O 1
ATOM 1891 N N . ARG A 1 268 ? 14.778 1.187 -16.560 1.00 98.69 268 ARG A N 1
ATOM 1892 C CA . ARG A 1 268 ? 14.498 0.177 -17.575 1.00 98.69 268 ARG A CA 1
ATOM 1893 C C . ARG A 1 268 ? 13.540 0.756 -18.615 1.00 98.69 268 ARG A C 1
ATOM 1895 O O . ARG A 1 268 ? 12.600 1.483 -18.287 1.00 98.69 268 ARG A O 1
ATOM 1902 N N . LEU A 1 269 ? 13.725 0.370 -19.873 1.00 98.25 269 LEU A N 1
ATOM 1903 C CA . LEU A 1 269 ? 12.942 0.830 -21.018 1.00 98.25 269 LEU A CA 1
ATOM 1904 C C . LEU A 1 269 ? 11.433 0.711 -20.760 1.00 98.25 269 LEU A C 1
ATOM 1906 O O . LEU A 1 269 ? 10.957 -0.293 -20.226 1.00 98.25 269 LEU A O 1
ATOM 1910 N N . GLY A 1 270 ? 10.688 1.752 -21.136 1.00 97.00 270 GLY A N 1
ATOM 1911 C CA . GLY A 1 270 ? 9.233 1.821 -20.983 1.00 97.00 270 GLY A CA 1
ATOM 1912 C C . GLY A 1 270 ? 8.737 2.365 -19.638 1.00 97.00 270 GLY A C 1
ATOM 1913 O O . GLY A 1 270 ? 7.527 2.408 -19.448 1.00 97.00 270 GLY A O 1
ATOM 1914 N N . GLY A 1 271 ? 9.630 2.777 -18.724 1.00 97.88 271 GLY A N 1
ATOM 1915 C CA . GLY A 1 271 ? 9.242 3.325 -17.413 1.00 97.88 271 GLY A CA 1
ATOM 1916 C C . GLY A 1 271 ? 8.481 2.309 -16.544 1.00 97.88 271 GLY A C 1
ATOM 1917 O O . GLY A 1 271 ? 8.494 1.124 -16.865 1.00 97.88 271 GLY A O 1
ATOM 1918 N N . PRO A 1 272 ? 7.840 2.702 -15.434 1.00 97.94 272 PRO A N 1
ATOM 1919 C CA . PRO A 1 272 ? 7.079 1.766 -14.603 1.00 97.94 272 PRO A CA 1
ATOM 1920 C C . PRO A 1 272 ? 5.872 1.193 -15.367 1.00 97.94 272 PRO A C 1
ATOM 1922 O O . PRO A 1 272 ? 5.021 1.939 -15.848 1.00 97.94 272 PRO A O 1
ATOM 1925 N N . THR A 1 273 ? 5.787 -0.138 -15.468 1.00 98.31 273 THR A N 1
ATOM 1926 C CA . THR A 1 273 ? 4.685 -0.851 -16.152 1.00 98.31 273 THR A CA 1
ATOM 1927 C C . THR A 1 273 ? 3.785 -1.620 -15.197 1.00 98.31 273 THR A C 1
ATOM 1929 O O . THR A 1 273 ? 2.602 -1.778 -15.474 1.00 98.31 273 THR A O 1
ATOM 1932 N N . THR A 1 274 ? 4.317 -2.076 -14.067 1.00 98.69 274 THR A N 1
ATOM 1933 C CA . THR A 1 274 ? 3.539 -2.728 -13.016 1.00 98.69 274 THR A CA 1
ATOM 1934 C C . THR A 1 274 ? 4.004 -2.183 -11.678 1.00 98.69 274 THR A C 1
ATOM 1936 O O . THR A 1 274 ? 5.200 -2.175 -11.399 1.00 98.69 274 THR A O 1
ATOM 1939 N N . ILE A 1 275 ? 3.068 -1.728 -10.853 1.00 98.69 275 ILE A N 1
ATOM 1940 C CA . ILE A 1 275 ? 3.323 -1.345 -9.467 1.00 98.69 275 ILE A CA 1
ATOM 1941 C C . ILE A 1 275 ? 2.601 -2.345 -8.576 1.00 98.69 275 ILE A C 1
ATOM 1943 O O . ILE A 1 275 ? 1.406 -2.581 -8.757 1.00 98.69 275 ILE A O 1
ATOM 1947 N N . VAL A 1 276 ? 3.317 -2.936 -7.626 1.00 98.75 276 VAL A N 1
ATOM 1948 C CA . VAL A 1 276 ? 2.725 -3.801 -6.604 1.00 98.75 276 VAL A CA 1
ATOM 1949 C C . VAL A 1 276 ? 2.799 -3.074 -5.275 1.00 98.75 276 VAL A C 1
ATOM 1951 O O . VAL A 1 276 ? 3.883 -2.703 -4.835 1.00 98.75 276 VAL A O 1
ATOM 1954 N N . PHE A 1 277 ? 1.642 -2.853 -4.665 1.00 98.69 277 PHE A N 1
ATOM 1955 C CA . PHE A 1 277 ? 1.488 -2.262 -3.343 1.00 98.69 277 PHE A CA 1
ATOM 1956 C C . PHE A 1 277 ? 1.231 -3.375 -2.331 1.00 98.69 277 PHE A C 1
ATOM 1958 O O . PHE A 1 277 ? 0.441 -4.281 -2.601 1.00 98.69 277 PHE A O 1
ATOM 1965 N N . THR A 1 278 ? 1.853 -3.277 -1.163 1.00 98.62 278 THR A N 1
ATOM 1966 C CA . THR A 1 278 ? 1.683 -4.210 -0.047 1.00 98.62 278 THR A CA 1
ATOM 1967 C C . THR A 1 278 ? 1.086 -3.469 1.138 1.00 98.62 278 THR A C 1
ATOM 1969 O O . THR A 1 278 ? 1.525 -2.367 1.468 1.00 98.62 278 THR A O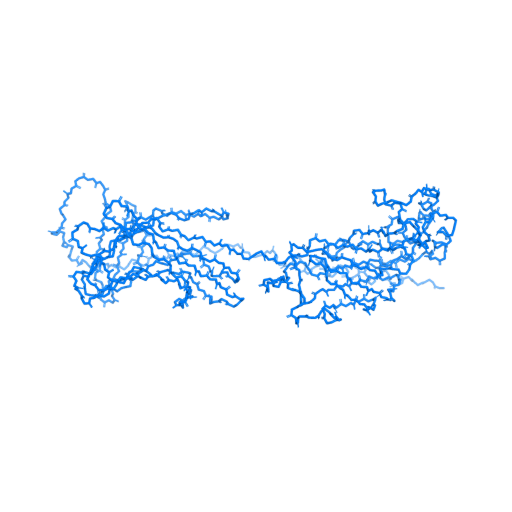 1
ATOM 1972 N N . PHE A 1 279 ? 0.098 -4.078 1.786 1.00 98.12 279 PHE A N 1
ATOM 1973 C CA . PHE A 1 279 ? -0.633 -3.481 2.900 1.00 98.12 279 PHE A CA 1
ATOM 1974 C C . PHE A 1 279 ? -0.474 -4.282 4.196 1.00 98.12 279 PHE A C 1
ATOM 1976 O O . PHE A 1 279 ? -0.043 -5.440 4.181 1.00 98.12 279 PHE A O 1
ATOM 1983 N N . SER A 1 280 ? -0.825 -3.657 5.324 1.00 96.62 280 SER A N 1
ATOM 1984 C CA . SER A 1 280 ? -0.817 -4.284 6.655 1.00 96.62 280 SER A CA 1
ATOM 1985 C C . SER A 1 280 ? -1.820 -5.431 6.789 1.00 96.62 280 SER A C 1
ATOM 1987 O O . SER A 1 280 ? -1.570 -6.373 7.536 1.00 96.62 280 SER A O 1
ATOM 1989 N N . ASP A 1 281 ? -2.927 -5.359 6.051 1.00 95.50 281 ASP A N 1
ATOM 1990 C CA . ASP A 1 281 ? -4.067 -6.265 6.148 1.00 95.50 281 ASP A CA 1
ATOM 1991 C C . ASP A 1 281 ? -4.601 -6.618 4.754 1.00 95.50 281 ASP A C 1
ATOM 1993 O O . ASP A 1 281 ? -4.268 -5.973 3.757 1.00 95.50 281 ASP A O 1
ATOM 1997 N N . ASN A 1 282 ? -5.444 -7.651 4.675 1.00 97.19 282 ASN A N 1
ATOM 1998 C CA . ASN A 1 282 ? -6.133 -7.986 3.431 1.00 97.19 282 ASN A CA 1
ATOM 1999 C C . ASN A 1 282 ? -7.055 -6.843 3.014 1.00 97.19 282 ASN A C 1
ATOM 2001 O O . ASN A 1 282 ? -7.848 -6.359 3.825 1.00 97.19 282 ASN A O 1
ATOM 2005 N N . ILE A 1 283 ? -6.996 -6.479 1.738 1.00 98.12 283 ILE A N 1
ATOM 2006 C CA . ILE A 1 283 ? -7.685 -5.307 1.206 1.00 98.12 283 ILE A CA 1
ATOM 2007 C C . ILE A 1 283 ? -8.866 -5.673 0.311 1.00 98.12 283 ILE A C 1
ATOM 2009 O O . ILE A 1 283 ? -8.952 -6.769 -0.243 1.00 98.12 283 ILE A O 1
ATOM 2013 N N . VAL A 1 284 ? -9.757 -4.704 0.136 1.00 98.06 284 VAL A N 1
ATOM 2014 C CA . VAL A 1 284 ? -10.856 -4.688 -0.827 1.00 98.06 284 VAL A CA 1
ATOM 2015 C C . VAL A 1 284 ? -11.052 -3.261 -1.351 1.00 98.06 284 VAL A C 1
ATOM 2017 O O . VAL A 1 284 ? -10.740 -2.285 -0.667 1.00 98.06 284 VAL A O 1
ATOM 2020 N N . ALA A 1 285 ? -11.590 -3.123 -2.563 1.00 98.19 285 ALA A N 1
ATOM 2021 C CA . ALA A 1 285 ? -12.099 -1.832 -3.021 1.00 98.19 285 ALA A CA 1
ATOM 2022 C C . ALA A 1 285 ? -13.357 -1.469 -2.213 1.00 98.19 285 ALA A C 1
ATOM 2024 O O . ALA A 1 285 ? -14.203 -2.332 -1.966 1.00 98.19 285 ALA A O 1
ATOM 2025 N N . ALA A 1 286 ? -13.487 -0.208 -1.802 1.00 96.56 286 ALA A N 1
ATOM 2026 C CA . ALA A 1 286 ? -14.574 0.257 -0.940 1.00 96.56 286 ALA A CA 1
ATOM 2027 C C . ALA A 1 286 ? -15.963 0.121 -1.591 1.00 96.56 286 ALA A C 1
ATOM 2029 O O . ALA A 1 286 ? -16.960 -0.051 -0.892 1.00 96.56 286 ALA A O 1
ATOM 2030 N N . ASP A 1 287 ? -16.037 0.169 -2.923 1.00 97.00 287 ASP A N 1
ATOM 2031 C CA . ASP A 1 287 ? -17.259 -0.056 -3.702 1.00 97.00 287 ASP A CA 1
ATOM 2032 C C . ASP A 1 287 ? -17.466 -1.533 -4.107 1.00 97.00 287 ASP A C 1
ATOM 2034 O O . ASP A 1 287 ? -18.446 -1.876 -4.771 1.00 97.00 287 ASP A O 1
ATOM 2038 N N . GLY A 1 288 ? -16.559 -2.417 -3.680 1.00 96.62 288 GLY A N 1
ATOM 2039 C CA . GLY A 1 288 ? -16.576 -3.850 -3.951 1.00 96.62 288 GLY A CA 1
ATOM 2040 C C . GLY A 1 288 ? -15.948 -4.273 -5.282 1.00 96.62 288 GLY A C 1
ATOM 2041 O O . GLY A 1 288 ? -15.885 -5.477 -5.538 1.00 96.62 288 GLY A O 1
ATOM 2042 N N . MET A 1 289 ? -15.464 -3.351 -6.125 1.00 97.38 289 MET A N 1
ATOM 2043 C CA . MET A 1 289 ? -14.878 -3.690 -7.426 1.00 97.38 289 MET A CA 1
ATOM 2044 C C . MET A 1 289 ? -13.665 -2.817 -7.767 1.00 97.38 289 MET A C 1
ATOM 2046 O O . MET A 1 289 ? -13.797 -1.638 -8.055 1.00 97.38 289 MET A O 1
ATOM 2050 N N . ILE A 1 290 ? -12.479 -3.429 -7.851 1.00 98.38 290 ILE A N 1
ATOM 2051 C CA . ILE A 1 290 ? -11.263 -2.706 -8.248 1.00 98.38 290 ILE A CA 1
ATOM 2052 C C . ILE A 1 290 ? -11.340 -2.234 -9.711 1.00 98.38 290 ILE A C 1
ATOM 2054 O O . ILE A 1 290 ? -11.615 -3.013 -10.627 1.00 98.38 290 ILE A O 1
ATOM 2058 N N . SER A 1 291 ? -11.099 -0.947 -9.933 1.00 98.25 291 SER A N 1
ATOM 2059 C CA . SER A 1 291 ? -11.285 -0.241 -11.199 1.00 98.25 291 SER A CA 1
ATOM 2060 C C . SER A 1 291 ? -10.312 0.943 -11.320 1.00 98.25 291 SER A C 1
ATOM 2062 O O . SER A 1 291 ? -9.405 1.108 -10.515 1.00 98.25 291 SER A O 1
ATOM 2064 N N . SER A 1 292 ? -10.462 1.791 -12.341 1.00 98.12 292 SER A N 1
ATOM 2065 C CA . SER A 1 292 ? -9.646 3.006 -12.467 1.00 98.12 292 SER A CA 1
ATOM 2066 C C . SER A 1 292 ? -9.978 4.088 -11.430 1.00 98.12 292 SER A C 1
ATOM 2068 O O . SER A 1 292 ? -9.193 5.017 -11.278 1.00 98.12 292 SER A O 1
ATOM 2070 N N . ASN A 1 293 ? -11.127 4.012 -10.750 1.00 97.88 293 ASN A N 1
ATOM 2071 C CA . ASN A 1 293 ? -11.567 5.045 -9.802 1.00 97.88 293 ASN A CA 1
ATOM 2072 C C . ASN A 1 293 ? -10.735 5.055 -8.511 1.00 97.88 293 ASN A C 1
ATOM 2074 O O . ASN A 1 293 ? -10.642 6.084 -7.841 1.00 97.88 293 ASN A O 1
ATOM 2078 N N . GLU A 1 294 ? -10.068 3.942 -8.207 1.00 98.38 294 GLU A N 1
ATOM 2079 C CA . GLU A 1 294 ? -9.201 3.794 -7.039 1.00 98.38 294 GLU A CA 1
ATOM 2080 C C . GLU A 1 294 ? -7.822 4.440 -7.253 1.00 98.38 294 GLU A C 1
ATOM 2082 O O . GLU A 1 294 ? -6.981 4.407 -6.359 1.00 98.38 294 GLU A O 1
ATOM 2087 N N . PHE A 1 295 ? -7.572 5.055 -8.418 1.00 98.50 295 PHE A N 1
ATOM 2088 C CA . PHE A 1 295 ? -6.256 5.569 -8.787 1.00 98.50 295 PHE A CA 1
ATOM 2089 C C . PHE A 1 295 ? -6.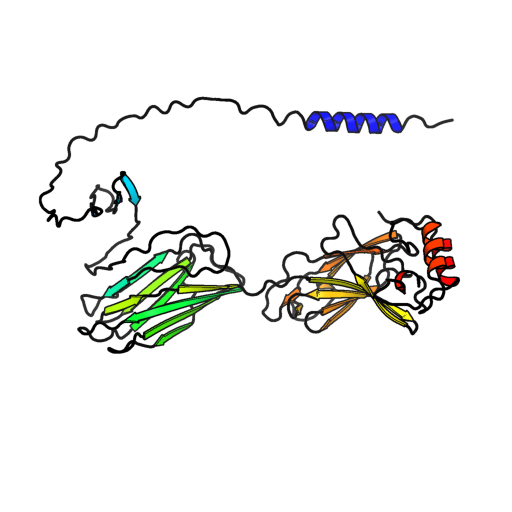322 6.980 -9.374 1.00 98.50 295 PHE A C 1
ATOM 2091 O O . PHE A 1 295 ? -6.974 7.228 -10.387 1.00 98.50 295 PHE A O 1
ATOM 2098 N N . THR A 1 296 ? -5.539 7.891 -8.803 1.00 98.12 296 THR A N 1
ATOM 2099 C CA . THR A 1 296 ? -5.155 9.141 -9.471 1.00 98.12 296 THR A CA 1
ATOM 2100 C C . THR A 1 296 ? -3.756 8.955 -10.044 1.00 98.12 296 THR A C 1
ATOM 2102 O O . THR A 1 296 ? -2.801 8.818 -9.283 1.00 98.12 296 THR A O 1
ATOM 2105 N N . ILE A 1 297 ? -3.629 8.931 -11.373 1.00 98.25 297 ILE A N 1
ATOM 2106 C CA . ILE A 1 297 ? -2.363 8.647 -12.068 1.00 98.25 297 ILE A CA 1
ATOM 2107 C C . ILE A 1 297 ? -1.899 9.884 -12.837 1.00 98.25 297 ILE A C 1
ATOM 2109 O O . ILE A 1 297 ? -2.671 10.479 -13.591 1.00 98.25 297 ILE A O 1
ATOM 2113 N N . VAL A 1 298 ? -0.622 10.236 -12.690 1.00 97.81 298 VAL A N 1
ATOM 2114 C CA . VAL A 1 298 ? 0.041 11.303 -13.453 1.00 97.81 298 VAL A CA 1
ATOM 2115 C C . VAL A 1 298 ? 1.172 10.703 -14.287 1.00 97.81 298 VAL A C 1
ATOM 2117 O O . VAL A 1 298 ? 1.908 9.843 -13.812 1.00 97.81 298 VAL A O 1
ATOM 2120 N N . ASN A 1 299 ? 1.315 11.161 -15.536 1.00 97.94 299 ASN A N 1
ATOM 2121 C CA . ASN A 1 299 ? 2.368 10.756 -16.483 1.00 97.94 299 ASN A CA 1
ATOM 2122 C C . ASN A 1 299 ? 2.420 9.255 -16.840 1.00 97.94 299 ASN A C 1
ATOM 2124 O O . ASN A 1 299 ? 3.433 8.765 -17.335 1.00 97.94 299 ASN A O 1
ATOM 2128 N N . ALA A 1 300 ? 1.316 8.536 -16.644 1.00 98.50 300 ALA A N 1
ATOM 2129 C CA . ALA A 1 300 ? 1.079 7.184 -17.142 1.00 98.50 300 ALA A CA 1
ATOM 2130 C C . ALA A 1 300 ? -0.430 6.980 -17.372 1.00 98.50 300 ALA A C 1
ATOM 2132 O O . ALA A 1 300 ? -1.241 7.862 -17.094 1.00 98.50 300 ALA A O 1
ATOM 2133 N N . THR A 1 301 ? -0.824 5.826 -17.904 1.00 98.50 301 THR A N 1
ATOM 2134 C CA . THR A 1 301 ? -2.225 5.460 -18.165 1.00 98.50 301 THR A CA 1
ATOM 2135 C C . THR A 1 301 ? -2.586 4.173 -17.427 1.00 98.50 301 THR A C 1
ATOM 2137 O O . THR A 1 301 ? -1.852 3.188 -17.519 1.00 98.50 301 THR A O 1
ATOM 2140 N N . PHE A 1 302 ? -3.736 4.161 -16.745 1.00 98.62 302 PHE A N 1
ATOM 2141 C CA . PHE A 1 302 ? -4.320 2.946 -16.166 1.00 98.62 302 PHE A CA 1
ATOM 2142 C C . PHE A 1 302 ? -4.535 1.876 -17.247 1.00 98.62 302 PHE A C 1
ATOM 2144 O O . PHE A 1 302 ? -5.113 2.167 -18.294 1.00 98.62 302 PHE A O 1
ATOM 2151 N N . SER A 1 303 ? -4.104 0.641 -16.988 1.00 98.50 303 SER A N 1
ATOM 2152 C CA . SER A 1 303 ? -4.373 -0.509 -17.860 1.00 98.50 303 SER A CA 1
ATOM 2153 C C . SER A 1 303 ? -5.315 -1.508 -17.188 1.00 98.50 303 SER A C 1
ATOM 2155 O O . SER A 1 303 ? -6.376 -1.830 -17.719 1.00 98.50 303 SER A O 1
ATOM 2157 N N . SER A 1 304 ? -4.945 -1.990 -16.001 1.00 98.62 304 SER A N 1
ATOM 2158 C CA . SER A 1 304 ? -5.756 -2.904 -15.189 1.00 98.62 304 SER A CA 1
ATOM 2159 C C . SER A 1 304 ? -5.268 -2.906 -13.744 1.00 98.62 304 SER A C 1
ATOM 2161 O O . SER A 1 304 ? -4.151 -2.470 -13.470 1.00 98.62 304 SER A O 1
ATOM 2163 N N . ALA A 1 305 ? -6.080 -3.430 -12.830 1.00 98.69 305 ALA A N 1
ATOM 2164 C CA . ALA A 1 305 ? -5.671 -3.674 -11.455 1.00 98.69 305 ALA A CA 1
ATOM 2165 C C . ALA A 1 305 ? -6.289 -4.971 -10.921 1.00 98.69 305 ALA A C 1
ATOM 2167 O O . ALA A 1 305 ? -7.346 -5.405 -11.384 1.00 98.69 305 ALA A O 1
ATOM 2168 N N . SER A 1 306 ? -5.624 -5.591 -9.951 1.00 98.56 306 SER A N 1
ATOM 2169 C CA . SER A 1 306 ? -6.107 -6.785 -9.256 1.00 98.56 306 SER A CA 1
ATOM 2170 C C . SER A 1 306 ? -5.666 -6.785 -7.799 1.00 98.56 306 SER A C 1
ATOM 2172 O O . SER A 1 306 ? -4.567 -6.331 -7.484 1.00 98.56 306 SER A O 1
ATOM 2174 N N . ILE A 1 307 ? -6.499 -7.354 -6.932 1.00 98.69 307 ILE A N 1
ATOM 2175 C CA . ILE A 1 307 ? -6.219 -7.535 -5.506 1.00 98.69 307 ILE A CA 1
ATOM 2176 C C . ILE A 1 307 ? -6.033 -9.027 -5.218 1.00 98.69 307 ILE A C 1
ATOM 2178 O O . ILE A 1 307 ? -6.829 -9.849 -5.675 1.00 98.69 307 ILE A O 1
ATOM 2182 N N . SER A 1 308 ? -5.008 -9.369 -4.438 1.00 98.44 308 SER A N 1
ATOM 2183 C CA . SER A 1 308 ? -4.771 -10.717 -3.920 1.00 98.44 308 SER A CA 1
ATOM 2184 C C . SER A 1 308 ? -4.297 -10.638 -2.469 1.00 98.44 308 SER A C 1
ATOM 2186 O O . SER A 1 308 ? -3.139 -10.334 -2.203 1.00 98.44 308 SER A O 1
ATOM 2188 N N . GLY A 1 309 ? -5.194 -10.915 -1.518 1.00 97.94 309 GLY A N 1
ATOM 2189 C CA . GLY A 1 309 ? -4.888 -10.792 -0.091 1.00 97.94 309 GLY A CA 1
ATOM 2190 C C . GLY A 1 309 ? -4.579 -9.344 0.288 1.00 97.94 309 GLY A C 1
ATOM 2191 O O . GLY A 1 309 ? -5.441 -8.477 0.157 1.00 97.94 309 GLY A O 1
ATOM 2192 N N . ASN A 1 310 ? -3.354 -9.092 0.745 1.00 98.25 310 ASN A N 1
ATOM 2193 C CA . ASN A 1 310 ? -2.844 -7.773 1.116 1.00 98.25 310 ASN A CA 1
ATOM 2194 C C . ASN A 1 310 ? -1.980 -7.128 0.017 1.00 98.25 310 ASN A C 1
ATOM 2196 O O . ASN A 1 310 ? -1.243 -6.185 0.302 1.00 98.25 310 ASN A O 1
ATOM 2200 N N . GLU A 1 311 ? -2.032 -7.636 -1.216 1.00 98.69 311 GLU A N 1
ATOM 2201 C CA . GLU A 1 311 ? -1.329 -7.054 -2.359 1.00 98.69 311 GLU A CA 1
ATOM 2202 C C . GLU A 1 311 ? -2.308 -6.481 -3.389 1.00 98.69 311 GLU A C 1
ATOM 2204 O O . GLU A 1 311 ? -3.263 -7.144 -3.809 1.00 98.69 311 GLU A O 1
ATOM 2209 N N . LEU A 1 312 ? -2.029 -5.257 -3.842 1.00 98.75 312 LEU A N 1
ATOM 2210 C CA . LEU A 1 312 ? -2.664 -4.639 -5.004 1.00 98.75 312 LEU A CA 1
ATOM 2211 C C . LEU A 1 312 ? -1.644 -4.581 -6.134 1.00 98.75 312 LEU A C 1
ATOM 2213 O O . LEU A 1 312 ? -0.602 -3.946 -6.005 1.00 98.75 312 LEU A O 1
ATOM 2217 N N . THR A 1 313 ? -1.958 -5.202 -7.266 1.00 98.81 313 THR A N 1
ATOM 2218 C CA . THR A 1 313 ? -1.168 -5.084 -8.496 1.00 98.81 313 THR A CA 1
ATOM 2219 C C . THR A 1 313 ? -1.853 -4.108 -9.438 1.00 98.81 313 THR A C 1
ATOM 2221 O O . THR A 1 313 ? -2.986 -4.345 -9.854 1.00 98.81 313 THR A O 1
ATOM 2224 N N . LEU A 1 314 ? -1.161 -3.029 -9.792 1.00 98.81 314 LEU A N 1
ATOM 2225 C CA . LEU A 1 314 ? -1.586 -2.022 -10.757 1.00 98.81 314 LEU A CA 1
ATOM 2226 C C . LEU A 1 314 ? -0.728 -2.129 -12.016 1.00 98.81 314 LEU A C 1
ATOM 2228 O O . LEU A 1 314 ? 0.486 -1.946 -11.965 1.00 98.81 314 LEU A O 1
ATOM 2232 N N . ASN A 1 315 ? -1.361 -2.359 -13.160 1.00 98.75 315 ASN A N 1
ATOM 2233 C CA . ASN A 1 315 ? -0.703 -2.318 -14.457 1.00 98.75 315 ASN A CA 1
ATOM 2234 C C . ASN A 1 315 ? -0.901 -0.949 -15.104 1.00 98.75 315 ASN A C 1
ATOM 2236 O O . ASN A 1 315 ? -2.021 -0.441 -15.225 1.00 98.75 315 ASN A O 1
ATOM 2240 N N . LEU A 1 316 ? 0.204 -0.388 -15.573 1.00 98.75 316 LEU A N 1
ATOM 2241 C CA . LEU A 1 316 ? 0.302 0.898 -16.234 1.00 98.75 316 LEU A CA 1
ATOM 2242 C C . LEU A 1 316 ? 0.724 0.715 -17.691 1.00 98.75 316 LEU A C 1
ATOM 2244 O O . LEU A 1 316 ? 1.341 -0.272 -18.087 1.00 98.75 316 LEU A O 1
ATOM 2248 N N . SER A 1 317 ? 0.394 1.706 -18.504 1.00 98.44 317 SER A N 1
ATOM 2249 C CA . SER A 1 317 ? 0.889 1.846 -19.869 1.00 98.44 317 SER A CA 1
ATOM 2250 C C . SER A 1 317 ? 1.270 3.297 -20.133 1.00 98.44 317 SER A C 1
ATOM 2252 O O . SER A 1 317 ? 0.872 4.191 -19.387 1.00 98.44 317 SER A O 1
ATOM 2254 N N . ASN A 1 318 ? 2.032 3.537 -21.200 1.00 97.75 318 ASN A N 1
ATOM 2255 C CA . ASN A 1 318 ? 2.397 4.884 -21.648 1.00 97.75 318 ASN A CA 1
ATOM 2256 C C . ASN A 1 318 ? 3.041 5.749 -20.547 1.00 97.75 318 ASN A C 1
ATOM 2258 O O . ASN A 1 318 ? 2.736 6.938 -20.451 1.00 97.75 318 ASN A O 1
ATOM 2262 N N . ALA A 1 319 ? 3.898 5.160 -19.705 1.00 98.06 319 ALA A N 1
ATOM 2263 C CA . ALA A 1 319 ? 4.710 5.936 -18.776 1.00 98.06 319 ALA A CA 1
ATOM 2264 C C . ALA A 1 319 ? 5.614 6.892 -19.571 1.00 98.06 319 ALA A C 1
ATOM 2266 O O . ALA A 1 319 ? 6.302 6.478 -20.509 1.00 98.06 319 ALA A O 1
ATOM 2267 N N . ILE A 1 320 ? 5.568 8.176 -19.227 1.00 98.19 320 ILE A N 1
ATOM 2268 C CA . ILE A 1 320 ? 6.293 9.225 -19.944 1.00 98.19 320 ILE A CA 1
ATOM 2269 C C . ILE A 1 320 ? 7.739 9.258 -19.436 1.00 98.19 320 ILE A C 1
ATOM 2271 O O . ILE A 1 320 ? 7.976 9.449 -18.246 1.00 98.19 320 ILE A O 1
ATOM 2275 N N . ASP A 1 321 ? 8.707 9.084 -20.334 1.00 98.06 321 ASP A N 1
ATOM 2276 C CA . ASP A 1 321 ? 10.132 9.243 -20.017 1.00 98.06 321 ASP A CA 1
ATOM 2277 C C . ASP A 1 321 ? 10.464 10.690 -19.608 1.00 98.06 321 ASP A C 1
ATOM 2279 O O . ASP A 1 321 ? 9.768 11.624 -20.010 1.00 98.06 321 ASP A O 1
ATOM 2283 N N . GLN A 1 322 ? 11.529 10.884 -18.825 1.00 97.62 322 GLN A N 1
ATOM 2284 C CA . GLN A 1 322 ? 11.939 12.189 -18.281 1.00 97.62 322 GLN A CA 1
ATOM 2285 C C . GLN A 1 322 ? 10.842 12.860 -17.440 1.00 97.62 322 GLN A C 1
ATOM 2287 O O . GLN A 1 322 ? 10.676 14.083 -17.443 1.00 97.62 322 GLN A O 1
ATOM 2292 N N . SER A 1 323 ? 10.063 12.060 -16.713 1.00 97.06 323 SER A N 1
ATOM 2293 C CA . SER A 1 323 ? 8.973 12.560 -15.879 1.00 97.06 323 SER A CA 1
ATOM 2294 C C . SER A 1 323 ? 8.851 11.797 -14.563 1.00 97.06 323 SER A C 1
ATOM 2296 O O . SER A 1 323 ? 9.422 10.720 -14.378 1.00 97.06 323 SER A O 1
ATOM 2298 N N . VAL A 1 324 ? 8.098 12.377 -13.630 1.00 96.81 324 VAL A N 1
ATOM 2299 C CA . VAL A 1 324 ? 7.697 11.701 -12.397 1.00 96.81 324 VAL A CA 1
ATOM 2300 C C . VAL A 1 324 ? 6.315 11.098 -12.621 1.00 96.81 324 VAL A C 1
ATOM 2302 O O . VAL A 1 324 ? 5.342 11.830 -12.814 1.00 96.81 324 VAL A O 1
ATOM 2305 N N . VAL A 1 325 ? 6.235 9.771 -12.612 1.00 97.38 325 VAL A N 1
ATOM 2306 C CA . VAL A 1 325 ? 4.977 9.025 -12.591 1.00 97.38 325 VAL A CA 1
ATOM 2307 C C . VAL A 1 325 ? 4.515 8.951 -11.146 1.00 97.38 325 VAL A C 1
ATOM 2309 O O . VAL A 1 325 ? 5.234 8.404 -10.313 1.00 97.38 325 VAL A O 1
ATOM 2312 N N . SER A 1 326 ? 3.336 9.489 -10.843 1.00 96.62 326 SER A N 1
ATOM 2313 C CA . SER A 1 326 ? 2.738 9.379 -9.511 1.00 96.62 326 SER A CA 1
ATOM 2314 C C . SER A 1 326 ? 1.434 8.601 -9.558 1.00 96.62 326 SER A C 1
ATOM 2316 O O . SER A 1 326 ? 0.669 8.689 -10.524 1.00 96.62 326 SER A O 1
ATOM 2318 N N . VAL A 1 327 ? 1.198 7.828 -8.502 1.00 97.62 327 VAL A N 1
ATOM 2319 C CA . VAL A 1 327 ? -0.037 7.081 -8.288 1.00 97.62 327 VAL A CA 1
ATOM 2320 C C . VAL A 1 327 ? -0.501 7.335 -6.866 1.00 97.62 327 VAL A C 1
ATOM 2322 O O . VAL A 1 327 ? 0.204 6.987 -5.925 1.00 97.62 327 VAL A O 1
ATOM 2325 N N . THR A 1 328 ? -1.696 7.900 -6.721 1.00 97.50 328 THR A N 1
ATOM 2326 C CA . THR A 1 328 ? -2.395 8.024 -5.437 1.00 97.50 328 THR A CA 1
ATOM 2327 C C . THR A 1 328 ? -3.543 7.026 -5.392 1.00 97.50 328 THR A C 1
ATOM 2329 O O . THR A 1 328 ? -4.343 6.961 -6.328 1.00 97.50 328 THR A O 1
ATOM 2332 N N . LEU A 1 329 ? -3.620 6.267 -4.304 1.00 97.94 329 LEU A N 1
ATOM 2333 C CA . LEU A 1 329 ? -4.660 5.290 -4.018 1.00 97.94 329 LEU A CA 1
ATOM 2334 C C . LEU A 1 329 ? -5.859 5.963 -3.346 1.00 97.94 329 LEU A C 1
ATOM 2336 O O . LEU A 1 329 ? -5.714 6.709 -2.373 1.00 97.94 329 LEU A O 1
ATOM 2340 N N . ASN A 1 330 ? -7.052 5.649 -3.838 1.00 97.50 330 ASN A N 1
ATOM 2341 C CA . ASN A 1 330 ? -8.330 6.120 -3.318 1.00 97.50 330 ASN A CA 1
ATOM 2342 C C . ASN A 1 330 ? -9.245 4.920 -3.060 1.00 97.50 330 ASN A C 1
ATOM 2344 O O . ASN A 1 330 ? -9.189 3.936 -3.787 1.00 97.50 330 ASN A O 1
ATOM 2348 N N . GLY A 1 331 ? -10.115 5.005 -2.050 1.00 96.56 331 GLY A N 1
ATOM 2349 C CA . GLY A 1 331 ? -11.180 4.011 -1.864 1.00 96.56 331 GLY A CA 1
ATOM 2350 C C . GLY A 1 331 ? -10.693 2.583 -1.588 1.00 96.56 331 GLY A C 1
ATOM 2351 O O . GLY A 1 331 ? -11.369 1.634 -1.972 1.00 96.56 331 GLY A O 1
ATOM 2352 N N . ILE A 1 332 ? -9.539 2.419 -0.937 1.00 97.88 332 ILE A N 1
ATOM 2353 C CA . ILE A 1 332 ? -9.044 1.113 -0.487 1.00 97.88 332 ILE A CA 1
ATOM 2354 C C . ILE A 1 332 ? -9.395 0.929 0.989 1.00 97.88 332 ILE A C 1
ATOM 2356 O O . ILE A 1 332 ? -9.039 1.772 1.817 1.00 97.88 332 ILE A O 1
ATOM 2360 N N . ASN A 1 333 ? -10.060 -0.182 1.303 1.00 96.12 333 ASN A N 1
ATOM 2361 C CA . ASN A 1 333 ? -10.397 -0.594 2.662 1.00 96.12 333 ASN A CA 1
ATOM 2362 C C . ASN A 1 333 ? -9.771 -1.956 2.971 1.00 96.12 333 ASN A C 1
ATOM 2364 O O . ASN A 1 333 ? -9.392 -2.696 2.064 1.00 96.12 333 ASN A O 1
ATOM 2368 N N . ASP A 1 334 ? -9.696 -2.318 4.247 1.00 95.38 334 ASP A N 1
ATOM 2369 C CA . ASP A 1 334 ? -9.459 -3.702 4.641 1.00 95.38 334 ASP A CA 1
ATOM 2370 C C . ASP A 1 334 ? -10.759 -4.527 4.550 1.00 95.38 334 ASP A C 1
ATOM 2372 O O . ASP A 1 334 ? -11.862 -4.006 4.355 1.00 95.38 334 ASP A O 1
ATOM 2376 N N . THR A 1 335 ? -10.652 -5.843 4.731 1.00 93.75 335 THR A N 1
ATOM 2377 C CA . THR A 1 335 ? -11.828 -6.739 4.763 1.00 93.75 335 THR A CA 1
ATOM 2378 C C . THR A 1 335 ? -12.805 -6.487 5.927 1.00 93.75 335 THR A C 1
ATOM 2380 O O . THR A 1 335 ? -13.923 -6.998 5.891 1.00 93.75 335 THR A O 1
ATOM 2383 N N . ASN A 1 336 ? -12.420 -5.689 6.929 1.00 88.75 336 ASN A N 1
ATOM 2384 C CA . ASN A 1 336 ? -13.269 -5.244 8.039 1.00 88.75 336 ASN A CA 1
ATOM 2385 C C . ASN A 1 336 ? -13.871 -3.845 7.795 1.00 88.75 336 ASN A C 1
ATOM 2387 O O . ASN A 1 336 ? -14.499 -3.283 8.692 1.00 88.75 336 ASN A O 1
ATOM 2391 N N . ASN A 1 337 ? -13.719 -3.303 6.581 1.00 89.50 337 ASN A N 1
ATOM 2392 C CA . ASN A 1 337 ? -14.198 -1.990 6.160 1.00 89.50 337 ASN A CA 1
ATOM 2393 C C . ASN A 1 337 ? -13.504 -0.793 6.850 1.00 89.50 337 ASN A C 1
ATOM 2395 O O . ASN A 1 337 ? -14.079 0.295 6.945 1.00 89.50 337 ASN A O 1
ATOM 2399 N N . ASN A 1 338 ? -12.264 -0.967 7.311 1.00 88.31 338 ASN A N 1
ATOM 2400 C CA . ASN A 1 338 ? -11.405 0.128 7.752 1.00 88.31 338 ASN A CA 1
ATOM 2401 C C . ASN A 1 338 ? -10.711 0.765 6.540 1.00 88.31 338 ASN A C 1
ATOM 2403 O O . ASN A 1 338 ? -10.090 0.041 5.761 1.00 88.31 338 ASN A O 1
ATOM 2407 N N . PRO A 1 339 ? -10.784 2.094 6.359 1.00 93.25 339 PRO A N 1
ATOM 2408 C CA . PRO A 1 339 ? -10.138 2.757 5.232 1.00 93.25 339 PRO A CA 1
ATOM 2409 C C . PRO A 1 339 ? -8.613 2.771 5.374 1.00 93.25 339 PRO A C 1
ATOM 2411 O O . PRO A 1 339 ? -8.084 2.759 6.487 1.00 93.25 339 PRO A O 1
ATOM 2414 N N . LEU A 1 340 ? -7.916 2.860 4.238 1.00 94.94 340 LEU A N 1
ATOM 2415 C CA . LEU A 1 340 ? -6.489 3.170 4.185 1.00 94.94 340 LEU A CA 1
ATOM 2416 C C . LEU A 1 340 ? -6.207 4.504 4.892 1.00 94.94 340 LEU A C 1
ATOM 2418 O O . LEU A 1 340 ? -6.883 5.508 4.657 1.00 94.94 340 LEU A O 1
ATOM 2422 N N . THR A 1 341 ? -5.189 4.513 5.747 1.00 92.25 341 THR A N 1
ATOM 2423 C CA . THR A 1 341 ? -4.733 5.694 6.490 1.00 92.25 341 THR A CA 1
ATOM 2424 C C . THR A 1 341 ? -3.220 5.859 6.372 1.00 92.25 341 THR A C 1
ATOM 2426 O O . THR A 1 341 ? -2.503 4.886 6.140 1.00 92.25 341 THR A O 1
ATOM 2429 N N . GLY A 1 342 ? -2.729 7.084 6.581 1.00 91.62 342 GLY A N 1
ATOM 2430 C CA . GLY A 1 342 ? -1.311 7.408 6.409 1.00 91.62 342 GLY A CA 1
ATOM 2431 C C . GLY A 1 342 ? -0.958 7.619 4.938 1.00 91.62 342 GLY A C 1
ATOM 2432 O O . GLY A 1 342 ? -1.742 8.229 4.209 1.00 91.62 342 GLY A O 1
ATOM 2433 N N . ASP A 1 343 ? 0.210 7.125 4.530 1.00 92.44 343 ASP A N 1
ATOM 2434 C CA . ASP A 1 343 ? 0.698 7.237 3.156 1.00 92.44 343 ASP A CA 1
ATOM 2435 C C . ASP A 1 343 ? -0.200 6.445 2.201 1.00 92.44 343 ASP A C 1
ATOM 2437 O O . ASP A 1 343 ? -0.527 5.277 2.433 1.00 92.44 343 ASP A O 1
ATOM 2441 N N . ASN A 1 344 ? -0.602 7.086 1.108 1.00 95.50 344 ASN A N 1
ATOM 2442 C CA . ASN A 1 344 ? -1.480 6.492 0.105 1.00 95.50 344 ASN A CA 1
ATOM 2443 C C . ASN A 1 344 ? -0.998 6.733 -1.326 1.00 95.50 344 ASN A C 1
ATOM 2445 O O . ASN A 1 344 ? -1.753 6.507 -2.269 1.00 95.50 344 ASN A O 1
ATOM 2449 N N . ASP A 1 345 ? 0.232 7.196 -1.511 1.00 95.31 345 ASP A N 1
ATOM 2450 C CA . ASP A 1 345 ? 0.790 7.475 -2.820 1.00 95.31 345 ASP A CA 1
ATOM 2451 C C . ASP A 1 345 ? 2.234 6.991 -2.968 1.00 95.31 345 ASP A C 1
ATOM 2453 O O . ASP A 1 345 ? 2.962 6.723 -2.014 1.00 95.31 345 ASP A O 1
ATOM 2457 N N . VAL A 1 346 ? 2.626 6.832 -4.228 1.00 96.56 346 VAL A N 1
ATOM 2458 C CA . VAL A 1 346 ? 4.000 6.550 -4.641 1.00 96.56 346 VAL A CA 1
ATOM 2459 C C . VAL A 1 346 ? 4.339 7.426 -5.831 1.00 96.56 346 VAL A C 1
ATOM 2461 O O . VAL A 1 346 ? 3.474 7.745 -6.655 1.00 96.56 346 VAL A O 1
ATOM 2464 N N . ALA A 1 347 ? 5.614 7.781 -5.959 1.00 96.44 347 ALA A N 1
ATOM 2465 C CA . ALA A 1 347 ? 6.109 8.413 -7.167 1.00 96.44 347 ALA A CA 1
ATOM 2466 C C . ALA A 1 347 ? 7.443 7.816 -7.600 1.00 96.44 347 ALA A C 1
ATOM 2468 O O . ALA A 1 347 ? 8.274 7.410 -6.785 1.00 96.44 347 ALA A O 1
ATOM 2469 N N . ILE A 1 348 ? 7.604 7.741 -8.914 1.00 97.19 348 ILE A N 1
ATOM 2470 C CA . ILE A 1 348 ? 8.657 7.004 -9.596 1.00 97.19 348 ILE A CA 1
ATOM 2471 C C . ILE A 1 348 ? 9.191 7.908 -10.692 1.00 97.19 348 ILE A C 1
ATOM 2473 O O . ILE A 1 348 ? 8.435 8.431 -11.513 1.00 97.19 348 ILE A O 1
ATOM 2477 N N . ARG A 1 349 ? 10.502 8.088 -10.731 1.00 97.44 349 ARG A N 1
ATOM 2478 C CA . ARG A 1 349 ? 11.167 8.835 -11.792 1.00 97.44 349 ARG A CA 1
ATOM 2479 C C . ARG A 1 349 ? 11.361 7.905 -12.978 1.00 97.44 349 ARG A C 1
ATOM 2481 O O . ARG A 1 349 ? 12.203 7.016 -12.930 1.00 97.44 349 ARG A O 1
ATOM 2488 N N . ALA A 1 350 ? 10.570 8.078 -14.028 1.00 98.00 350 ALA A N 1
ATOM 2489 C CA . ALA A 1 350 ? 10.766 7.344 -15.269 1.00 98.00 350 ALA A CA 1
ATOM 2490 C C . ALA A 1 350 ? 11.898 8.024 -16.048 1.00 98.00 350 ALA A C 1
ATOM 2492 O O . ALA A 1 350 ? 11.702 9.111 -16.593 1.00 98.00 350 ALA A O 1
ATOM 2493 N N . LEU A 1 351 ? 13.082 7.410 -16.055 1.00 98.44 351 LEU A N 1
ATOM 2494 C CA . LEU A 1 351 ? 14.251 7.957 -16.739 1.00 98.44 351 LEU A CA 1
ATOM 2495 C C . LEU A 1 351 ? 15.068 6.839 -17.381 1.00 98.44 351 LEU A C 1
ATOM 2497 O O . LEU A 1 351 ? 15.952 6.246 -16.768 1.00 98.44 351 LEU A O 1
ATOM 2501 N N . VAL A 1 352 ? 14.752 6.535 -18.636 1.00 98.62 352 VAL A N 1
ATOM 2502 C CA . VAL A 1 352 ? 15.349 5.404 -19.344 1.00 98.62 352 VAL A CA 1
ATOM 2503 C C . VAL A 1 352 ? 16.848 5.623 -19.546 1.00 98.62 352 VAL A C 1
ATOM 2505 O O . VAL A 1 352 ? 17.268 6.532 -20.258 1.00 98.62 352 VAL A O 1
ATOM 2508 N N . GLY A 1 353 ? 17.654 4.715 -18.997 1.00 98.50 353 GLY A N 1
ATOM 2509 C CA . GLY A 1 353 ? 19.109 4.723 -19.143 1.00 98.50 353 GLY A CA 1
ATOM 2510 C C . GLY A 1 353 ? 19.899 5.264 -17.953 1.00 98.50 353 GLY A C 1
ATOM 2511 O O . GLY A 1 353 ? 21.116 5.108 -17.983 1.00 98.50 353 GLY A O 1
ATOM 2512 N N . ASP A 1 354 ? 19.245 5.812 -16.925 1.00 98.56 354 ASP A N 1
ATOM 2513 C CA . ASP A 1 354 ? 19.875 6.257 -15.666 1.00 98.56 354 ASP A CA 1
ATOM 2514 C C . ASP A 1 354 ? 20.167 5.054 -14.750 1.00 98.56 354 ASP A C 1
ATOM 2516 O O . ASP A 1 354 ? 19.525 4.799 -13.730 1.00 98.56 354 ASP A O 1
ATOM 2520 N N . ALA A 1 355 ? 21.092 4.214 -15.198 1.00 98.12 355 ALA A N 1
ATOM 2521 C CA . ALA A 1 355 ? 21.415 2.948 -14.566 1.00 98.12 355 ALA A CA 1
ATOM 2522 C C . ALA A 1 355 ? 22.076 3.113 -13.186 1.00 98.12 355 ALA A C 1
ATOM 2524 O O . ALA A 1 355 ? 22.069 2.161 -12.401 1.00 98.12 355 ALA A O 1
ATOM 2525 N N . ASN A 1 356 ? 22.674 4.273 -12.890 1.00 96.81 356 ASN A N 1
ATOM 2526 C CA . ASN A 1 356 ? 23.262 4.566 -11.582 1.00 96.81 356 ASN A CA 1
ATOM 2527 C C . ASN A 1 356 ? 22.310 5.326 -10.628 1.00 96.81 356 ASN A C 1
ATOM 2529 O O . ASN A 1 356 ? 22.665 5.488 -9.458 1.00 96.81 356 ASN A O 1
ATOM 2533 N N . GLN A 1 357 ? 21.108 5.692 -11.092 1.00 96.56 357 GLN A N 1
ATOM 2534 C CA . GLN A 1 357 ? 20.041 6.364 -10.342 1.00 96.56 357 GLN A CA 1
ATOM 2535 C C . GLN A 1 357 ? 20.414 7.774 -9.849 1.00 96.56 357 GLN A C 1
ATOM 2537 O O . GLN A 1 357 ? 19.963 8.197 -8.779 1.00 96.56 357 GLN A O 1
ATOM 2542 N N . ASP A 1 358 ? 21.245 8.504 -10.596 1.00 96.50 358 ASP A N 1
ATOM 2543 C CA . ASP A 1 358 ? 21.680 9.863 -10.245 1.00 96.50 358 ASP A CA 1
ATOM 2544 C C . ASP A 1 358 ? 20.848 10.986 -10.895 1.00 96.50 358 ASP A C 1
ATOM 2546 O O . ASP A 1 358 ? 21.117 12.171 -10.672 1.00 96.50 358 ASP A O 1
ATOM 2550 N N . GLN A 1 359 ? 19.763 10.611 -11.581 1.00 96.94 359 GLN A N 1
ATOM 2551 C CA . GLN A 1 359 ? 18.763 11.463 -12.234 1.00 96.94 359 GLN A CA 1
ATOM 2552 C C . GLN A 1 359 ? 19.242 12.123 -13.535 1.00 96.94 359 GLN A C 1
ATOM 2554 O O . GLN A 1 359 ? 18.552 13.006 -14.067 1.00 96.94 359 GLN A O 1
ATOM 2559 N N . ILE A 1 360 ? 20.389 11.699 -14.076 1.00 97.94 360 ILE A N 1
ATOM 2560 C CA . ILE A 1 360 ? 20.967 12.215 -15.318 1.00 97.94 360 ILE A CA 1
ATOM 2561 C C . ILE A 1 360 ? 21.539 11.056 -16.136 1.00 97.94 360 ILE A C 1
ATOM 2563 O O . ILE A 1 360 ? 22.422 10.349 -15.687 1.00 97.94 360 ILE A O 1
ATOM 2567 N N . VAL A 1 361 ? 21.125 10.917 -17.396 1.00 98.75 361 VAL A N 1
ATOM 2568 C CA . VAL A 1 361 ? 21.674 9.867 -18.268 1.00 98.75 361 VAL A CA 1
ATOM 2569 C C . VAL A 1 361 ? 22.992 10.318 -18.903 1.00 98.75 361 VAL A C 1
ATOM 2571 O O . VAL A 1 361 ? 23.004 11.141 -19.828 1.00 98.75 361 VAL A O 1
ATOM 2574 N N . ASP A 1 362 ? 24.123 9.764 -18.469 1.00 98.56 362 ASP A N 1
ATOM 2575 C CA . ASP A 1 362 ? 25.450 10.167 -18.934 1.00 98.56 362 ASP A CA 1
ATOM 2576 C C . ASP A 1 362 ? 26.467 9.016 -19.161 1.00 98.56 362 ASP A C 1
ATOM 2578 O O . ASP A 1 362 ? 26.141 7.886 -19.536 1.00 98.56 362 ASP A O 1
ATOM 2582 N N . GLY A 1 363 ? 27.766 9.342 -19.125 1.00 98.44 363 GLY A N 1
ATOM 2583 C CA . GLY A 1 363 ? 28.841 8.367 -19.338 1.00 98.44 363 GLY A CA 1
ATOM 2584 C C . GLY A 1 363 ? 29.069 7.419 -18.153 1.00 98.44 363 GLY A C 1
ATOM 2585 O O . GLY A 1 363 ? 29.639 6.336 -18.343 1.00 98.44 363 GLY A O 1
ATOM 2586 N N . ASN A 1 364 ? 28.637 7.804 -16.954 1.00 98.50 364 ASN A N 1
ATOM 2587 C CA . ASN A 1 364 ? 28.711 6.995 -15.747 1.00 98.50 364 ASN A CA 1
ATOM 2588 C C . ASN A 1 364 ? 27.732 5.827 -15.836 1.00 98.50 364 ASN A C 1
ATOM 2590 O O . ASN A 1 364 ? 28.145 4.700 -15.567 1.00 98.50 364 ASN A O 1
ATOM 2594 N N . ASP A 1 365 ? 26.521 6.042 -16.354 1.00 98.75 365 ASP A N 1
ATOM 2595 C CA . ASP A 1 365 ? 25.563 4.964 -16.632 1.00 98.75 365 ASP A CA 1
ATOM 2596 C C . ASP A 1 365 ? 26.119 3.941 -17.609 1.00 98.75 365 ASP A C 1
ATOM 2598 O O . ASP A 1 365 ? 26.078 2.733 -17.376 1.00 98.75 365 ASP A O 1
ATOM 2602 N N . PHE A 1 366 ? 26.717 4.418 -18.705 1.00 98.62 366 PHE A N 1
ATOM 2603 C CA . PHE A 1 366 ? 27.324 3.532 -19.693 1.00 98.62 366 PHE A CA 1
ATOM 2604 C C . PHE A 1 366 ? 28.449 2.696 -19.069 1.00 98.62 366 PHE A C 1
ATOM 2606 O O . PHE A 1 366 ? 28.608 1.512 -19.382 1.00 98.62 366 PHE A O 1
ATOM 2613 N N . THR A 1 367 ? 29.237 3.306 -18.182 1.00 98.62 367 THR A N 1
ATOM 2614 C CA . THR A 1 367 ? 30.303 2.620 -17.446 1.00 98.62 367 THR A CA 1
ATOM 2615 C C . THR A 1 367 ? 29.728 1.600 -16.463 1.00 98.62 367 THR A C 1
ATOM 2617 O O . THR A 1 367 ? 30.249 0.486 -16.396 1.00 98.62 367 THR A O 1
ATOM 2620 N N . ALA A 1 368 ? 28.634 1.931 -15.772 1.00 98.44 368 ALA A N 1
ATOM 2621 C CA . ALA A 1 368 ? 27.940 1.042 -14.848 1.00 98.44 368 ALA A CA 1
ATOM 2622 C C . ALA A 1 368 ? 27.347 -0.177 -15.571 1.00 98.44 368 ALA A C 1
ATOM 2624 O O . ALA A 1 368 ? 27.642 -1.311 -15.194 1.00 98.44 368 ALA A O 1
ATOM 2625 N N . VAL A 1 369 ? 26.631 0.023 -16.682 1.00 98.75 369 VAL A N 1
ATOM 2626 C CA . VAL A 1 369 ? 26.118 -1.073 -17.525 1.00 98.75 369 VAL A CA 1
ATOM 2627 C C . VAL A 1 369 ? 27.261 -1.959 -18.024 1.00 98.75 369 VAL A C 1
ATOM 2629 O O . VAL A 1 369 ? 27.188 -3.185 -17.965 1.00 98.75 369 VAL A O 1
ATOM 2632 N N . LYS A 1 370 ? 28.367 -1.358 -18.479 1.00 98.44 370 LYS A N 1
ATOM 2633 C CA . LYS A 1 370 ? 29.538 -2.112 -18.947 1.00 98.44 370 LYS A CA 1
ATOM 2634 C C . LYS A 1 370 ? 30.187 -2.942 -17.834 1.00 98.44 370 LYS A C 1
ATOM 2636 O O . LYS A 1 370 ? 30.667 -4.036 -18.123 1.00 98.44 370 LYS A O 1
ATOM 2641 N N . ALA A 1 371 ? 30.224 -2.440 -16.601 1.00 98.44 371 ALA A N 1
ATOM 2642 C CA . ALA A 1 371 ? 30.799 -3.149 -15.458 1.00 98.44 371 ALA A CA 1
ATOM 2643 C C . ALA A 1 371 ? 29.994 -4.403 -15.064 1.00 98.44 371 ALA A C 1
ATOM 2645 O O . ALA A 1 371 ? 30.575 -5.363 -14.557 1.00 98.44 371 ALA A O 1
ATOM 2646 N N . HIS A 1 372 ? 28.691 -4.418 -15.357 1.00 98.50 372 HIS A N 1
ATOM 2647 C CA . HIS A 1 372 ? 27.787 -5.536 -15.062 1.00 98.50 372 HIS A CA 1
ATOM 2648 C C . HIS A 1 372 ? 27.498 -6.432 -16.278 1.00 98.50 372 HIS A C 1
ATOM 2650 O O . HIS A 1 372 ? 26.776 -7.420 -16.167 1.00 98.50 372 HIS A O 1
ATOM 2656 N N . ALA A 1 373 ? 28.086 -6.138 -17.442 1.00 98.38 373 ALA A N 1
ATOM 2657 C CA . ALA A 1 373 ? 27.879 -6.927 -18.651 1.00 98.38 373 ALA A CA 1
ATOM 2658 C C . ALA A 1 373 ? 28.280 -8.401 -18.453 1.00 98.38 373 ALA A C 1
ATOM 2660 O O . ALA A 1 373 ? 29.400 -8.710 -18.041 1.00 98.38 373 ALA A O 1
ATOM 2661 N N . GLY A 1 374 ? 27.363 -9.312 -18.790 1.00 97.81 374 GLY A N 1
ATOM 2662 C CA . GLY A 1 374 ? 27.534 -10.758 -18.630 1.00 97.81 374 GLY A CA 1
ATOM 2663 C C . GLY A 1 374 ? 27.327 -11.293 -17.209 1.00 97.81 374 GLY A C 1
ATOM 2664 O O . GLY A 1 374 ? 27.443 -12.503 -17.013 1.00 97.81 374 GLY A O 1
ATOM 2665 N N . GLN A 1 375 ? 27.020 -10.439 -16.229 1.00 98.25 375 GLN A N 1
ATOM 2666 C CA . GLN A 1 375 ? 26.601 -10.891 -14.904 1.00 98.25 375 GLN A CA 1
ATOM 2667 C C . GLN A 1 375 ? 25.150 -11.404 -14.940 1.00 98.25 375 GLN A C 1
ATOM 2669 O O . GLN A 1 375 ? 24.360 -10.947 -15.772 1.00 98.25 375 GLN A O 1
ATOM 2674 N N . PRO A 1 376 ? 24.784 -12.366 -14.072 1.00 97.44 376 PRO A N 1
ATOM 2675 C CA . PRO A 1 376 ? 23.398 -12.792 -13.946 1.00 97.44 376 PRO A CA 1
ATOM 2676 C C . PRO A 1 376 ? 22.529 -11.653 -13.402 1.00 97.44 376 PRO A C 1
ATOM 2678 O O . PRO A 1 376 ? 22.986 -10.833 -12.603 1.00 97.44 376 PRO A O 1
ATOM 2681 N N . LEU A 1 377 ? 21.268 -11.639 -13.826 1.00 98.00 377 LEU A N 1
ATOM 2682 C CA . LEU A 1 377 ? 20.241 -10.789 -13.239 1.00 98.00 377 LEU A CA 1
ATOM 2683 C C . LEU A 1 377 ? 19.822 -11.413 -11.908 1.00 98.00 377 LEU A C 1
ATOM 2685 O O . LEU A 1 377 ? 19.434 -12.582 -11.864 1.00 98.00 377 LEU A O 1
ATOM 2689 N N . ASP A 1 378 ? 19.896 -10.640 -10.831 1.00 96.25 378 ASP A N 1
ATOM 2690 C CA . ASP A 1 378 ? 19.407 -11.060 -9.528 1.00 96.25 378 ASP A CA 1
ATOM 2691 C C . ASP A 1 378 ? 18.901 -9.865 -8.710 1.00 96.25 378 ASP A C 1
ATOM 2693 O O . ASP A 1 378 ? 19.386 -8.738 -8.832 1.00 96.25 378 ASP A O 1
ATOM 2697 N N . GLN A 1 379 ? 17.894 -10.133 -7.879 1.00 97.38 379 GLN A N 1
ATOM 2698 C CA . GLN A 1 379 ? 17.218 -9.140 -7.046 1.00 97.38 379 GLN A CA 1
ATOM 2699 C C . GLN A 1 379 ? 18.124 -8.584 -5.934 1.00 97.38 379 GLN A C 1
ATOM 2701 O O . GLN A 1 379 ? 17.941 -7.447 -5.508 1.00 97.38 379 GLN A O 1
ATOM 2706 N N . MET A 1 380 ? 19.077 -9.382 -5.439 1.00 95.88 380 MET A N 1
ATOM 2707 C CA . MET A 1 380 ? 19.861 -9.068 -4.239 1.00 95.88 380 MET A CA 1
ATOM 2708 C C . MET A 1 380 ? 21.024 -8.115 -4.535 1.00 95.88 380 MET A C 1
ATOM 2710 O O . MET A 1 380 ? 21.317 -7.239 -3.725 1.00 95.88 380 MET A O 1
ATOM 2714 N N . SER A 1 381 ? 21.681 -8.276 -5.682 1.00 95.06 381 SER A N 1
ATOM 2715 C CA . SER A 1 381 ? 22.751 -7.398 -6.161 1.00 95.06 381 SER A CA 1
ATOM 2716 C C . SER A 1 381 ? 22.222 -6.133 -6.840 1.00 95.06 381 SER A C 1
ATOM 2718 O O . SER A 1 381 ? 22.958 -5.158 -6.970 1.00 95.06 381 SER A O 1
ATOM 2720 N N . GLY A 1 382 ? 20.959 -6.146 -7.282 1.00 96.56 382 GLY A N 1
ATOM 2721 C CA . GLY A 1 382 ? 20.375 -5.075 -8.088 1.00 96.56 382 GLY A CA 1
ATOM 2722 C C . GLY A 1 382 ? 20.787 -5.127 -9.562 1.00 96.56 382 GLY A C 1
ATOM 2723 O O . GLY A 1 382 ? 20.487 -4.195 -10.307 1.00 96.56 382 GLY A O 1
ATOM 2724 N N . ASN A 1 383 ? 21.436 -6.207 -10.015 1.00 98.06 383 ASN A N 1
ATOM 2725 C CA . ASN A 1 383 ? 21.939 -6.329 -11.385 1.00 98.06 383 ASN A CA 1
ATOM 2726 C C . ASN A 1 383 ? 20.857 -6.171 -12.460 1.00 98.06 383 ASN A C 1
ATOM 2728 O O . ASN A 1 383 ? 21.142 -5.709 -13.565 1.00 98.06 383 ASN A O 1
ATOM 2732 N N . PHE A 1 384 ? 19.606 -6.501 -12.133 1.00 98.50 384 PHE A N 1
ATOM 2733 C CA . PHE A 1 384 ? 18.464 -6.311 -13.025 1.00 98.50 384 PHE A CA 1
ATOM 2734 C C . PHE A 1 384 ? 18.304 -4.855 -13.504 1.00 98.50 384 PHE A C 1
ATOM 2736 O O . PHE A 1 384 ? 17.766 -4.624 -14.582 1.00 98.50 384 PHE A O 1
ATOM 2743 N N . LEU A 1 385 ? 18.803 -3.854 -12.771 1.00 98.44 385 LEU A N 1
ATOM 2744 C CA . LEU A 1 385 ? 18.736 -2.449 -13.193 1.00 98.44 385 LEU A CA 1
ATOM 2745 C C . LEU A 1 385 ? 19.588 -2.142 -14.433 1.00 98.44 385 LEU A C 1
ATOM 2747 O O . LEU A 1 385 ? 19.302 -1.178 -15.139 1.00 98.44 385 LEU A O 1
ATOM 2751 N N . PHE A 1 386 ? 20.595 -2.969 -14.732 1.00 98.75 386 PHE A N 1
ATOM 2752 C CA . PHE A 1 386 ? 21.488 -2.777 -15.878 1.00 98.75 386 PHE A CA 1
ATOM 2753 C C . PHE A 1 386 ? 21.000 -3.468 -17.163 1.00 98.75 386 PHE A C 1
ATOM 2755 O O . PHE A 1 386 ? 21.540 -3.188 -18.235 1.00 98.75 386 PHE A O 1
ATOM 2762 N N . ASP A 1 387 ? 19.979 -4.332 -17.089 1.00 98.69 387 ASP A N 1
ATOM 2763 C CA . ASP A 1 387 ? 19.249 -4.844 -18.262 1.00 98.69 387 ASP A CA 1
ATOM 2764 C C . ASP A 1 387 ? 18.171 -3.828 -18.671 1.00 98.69 387 ASP A C 1
ATOM 2766 O O . ASP A 1 387 ? 16.970 -3.959 -18.403 1.00 98.69 387 ASP A O 1
ATOM 2770 N N . LEU A 1 388 ? 18.648 -2.745 -19.279 1.00 98.62 388 LEU A N 1
ATOM 2771 C CA . LEU A 1 388 ? 17.853 -1.580 -19.632 1.00 98.62 388 LEU A CA 1
ATOM 2772 C C . LEU A 1 388 ? 16.849 -1.873 -20.742 1.00 98.62 388 LEU A C 1
ATOM 2774 O O . LEU A 1 388 ? 15.806 -1.231 -20.776 1.00 98.62 388 LEU A O 1
ATOM 2778 N N . ASN A 1 389 ? 17.132 -2.804 -21.657 1.00 98.25 389 ASN A N 1
ATOM 2779 C CA . ASN A 1 389 ? 16.173 -3.181 -22.702 1.00 98.25 389 ASN A CA 1
ATOM 2780 C C . ASN A 1 389 ? 15.267 -4.362 -22.313 1.00 98.25 389 ASN A C 1
ATOM 2782 O O . ASN A 1 389 ? 14.395 -4.723 -23.104 1.00 98.25 389 ASN A O 1
ATOM 2786 N N . VAL A 1 390 ? 15.415 -4.888 -21.090 1.00 98.19 390 VAL A N 1
ATOM 2787 C CA . VAL A 1 390 ? 14.471 -5.822 -20.466 1.00 98.19 390 VAL A CA 1
ATOM 2788 C C . VAL A 1 390 ? 14.441 -7.182 -21.195 1.00 98.19 390 VAL A C 1
ATOM 2790 O O . VAL A 1 390 ? 13.405 -7.840 -21.288 1.00 98.19 390 VAL A O 1
ATOM 2793 N N . ASN A 1 391 ? 15.574 -7.623 -21.755 1.00 98.00 391 ASN A N 1
ATOM 2794 C CA . ASN A 1 391 ? 15.646 -8.876 -22.523 1.00 98.00 391 ASN A CA 1
ATOM 2795 C C . ASN A 1 391 ? 16.090 -10.101 -21.702 1.00 98.00 391 ASN A C 1
ATOM 2797 O O . ASN A 1 391 ? 16.053 -11.222 -22.220 1.00 98.00 391 ASN A O 1
ATOM 2801 N N . GLY A 1 392 ? 16.496 -9.907 -20.448 1.00 98.12 392 GLY A N 1
ATOM 2802 C CA . GLY A 1 392 ? 16.996 -10.948 -19.555 1.00 98.12 392 GLY A CA 1
ATOM 2803 C C . GLY A 1 392 ? 18.521 -11.106 -19.521 1.00 98.12 392 GLY A C 1
ATOM 2804 O O . GLY A 1 392 ? 19.007 -12.048 -18.893 1.00 98.12 392 GLY A O 1
ATOM 2805 N N . VAL A 1 393 ? 19.293 -10.249 -20.199 1.00 98.25 393 VAL A N 1
ATOM 2806 C CA . VAL A 1 393 ? 20.763 -10.303 -20.257 1.00 98.25 393 VAL A CA 1
ATOM 2807 C C . VAL A 1 393 ? 21.363 -8.898 -20.333 1.00 98.25 393 VAL A C 1
ATOM 2809 O O . VAL A 1 393 ? 21.122 -8.162 -21.284 1.00 98.25 393 VAL A O 1
ATOM 2812 N N . ILE A 1 394 ? 22.278 -8.582 -19.411 1.00 98.62 394 ILE A N 1
ATOM 2813 C CA . ILE A 1 394 ? 23.047 -7.329 -19.436 1.00 98.62 394 ILE A CA 1
ATOM 2814 C C . ILE A 1 394 ? 24.140 -7.428 -20.506 1.00 98.62 394 ILE A C 1
ATOM 2816 O O . ILE A 1 394 ? 25.126 -8.162 -20.355 1.00 98.62 394 ILE A O 1
ATOM 2820 N N . ALA A 1 395 ? 23.988 -6.690 -21.601 1.00 98.38 395 ALA A N 1
ATOM 2821 C CA . ALA A 1 395 ? 24.870 -6.777 -22.754 1.00 98.38 395 ALA A CA 1
ATOM 2822 C C . ALA A 1 395 ? 25.058 -5.433 -23.483 1.00 98.38 395 ALA A C 1
ATOM 2824 O O . ALA A 1 395 ? 24.671 -4.348 -23.054 1.00 98.38 395 ALA A O 1
ATOM 2825 N N . ARG A 1 396 ? 25.728 -5.488 -24.641 1.00 98.31 396 ARG A N 1
ATOM 2826 C CA . ARG A 1 396 ? 25.982 -4.312 -25.487 1.00 98.31 396 ARG A CA 1
ATOM 2827 C C . ARG A 1 396 ? 24.706 -3.546 -25.896 1.00 98.31 396 ARG A C 1
ATOM 2829 O O . ARG A 1 396 ? 24.809 -2.321 -26.011 1.00 98.31 396 ARG A O 1
ATOM 2836 N N . PRO A 1 397 ? 23.552 -4.194 -26.161 1.00 98.50 397 PRO A N 1
ATOM 2837 C CA . PRO A 1 397 ? 22.304 -3.483 -26.426 1.00 98.50 397 PRO A CA 1
ATOM 2838 C C . PRO A 1 397 ? 21.856 -2.553 -25.286 1.00 98.50 397 PRO A C 1
ATOM 2840 O O . PRO A 1 397 ? 21.374 -1.464 -25.577 1.00 98.50 397 PRO A O 1
ATOM 2843 N N . ASP A 1 398 ? 22.113 -2.871 -24.018 1.00 98.75 398 ASP A N 1
ATOM 2844 C CA . ASP A 1 398 ? 21.801 -1.987 -22.880 1.00 98.75 398 ASP A CA 1
ATOM 2845 C C . ASP A 1 398 ? 22.637 -0.708 -22.912 1.00 98.75 398 ASP A C 1
ATOM 2847 O O . ASP A 1 398 ? 22.121 0.403 -22.823 1.00 98.75 398 ASP A O 1
ATOM 2851 N N . GLY A 1 399 ? 23.929 -0.829 -23.222 1.00 98.44 399 GLY A N 1
ATOM 2852 C CA . GLY A 1 399 ? 24.779 0.338 -23.466 1.00 98.44 399 GLY A CA 1
ATOM 2853 C C . GLY A 1 399 ? 24.379 1.143 -24.715 1.00 98.44 399 GLY A C 1
ATOM 2854 O O . GLY A 1 399 ? 24.851 2.264 -24.917 1.00 98.44 399 GLY A O 1
ATOM 2855 N N . HIS A 1 400 ? 23.549 0.599 -25.612 1.00 98.50 400 HIS A N 1
ATOM 2856 C CA . HIS A 1 400 ? 22.924 1.397 -26.667 1.00 98.50 400 HIS A CA 1
ATOM 2857 C C . HIS A 1 400 ? 21.762 2.233 -26.126 1.00 98.50 400 HIS A C 1
ATOM 2859 O O . HIS A 1 400 ? 21.685 3.394 -26.519 1.00 98.50 400 HIS A O 1
ATOM 2865 N N . VAL A 1 401 ? 20.958 1.697 -25.198 1.00 98.69 401 VAL A N 1
ATOM 2866 C CA . VAL A 1 401 ? 19.869 2.425 -24.520 1.00 98.69 401 VAL A CA 1
ATOM 2867 C C . VAL A 1 401 ? 20.397 3.684 -23.831 1.00 98.69 401 VAL A C 1
ATOM 2869 O O . VAL A 1 401 ? 19.869 4.763 -24.074 1.00 98.69 401 VAL A O 1
ATOM 2872 N N . VAL A 1 402 ? 21.500 3.592 -23.080 1.00 98.69 402 VAL A N 1
ATOM 2873 C CA . VAL A 1 402 ? 22.128 4.778 -22.456 1.00 98.69 402 VAL A CA 1
ATOM 2874 C C . VAL A 1 402 ? 22.516 5.823 -23.508 1.00 98.69 402 VAL A C 1
ATOM 2876 O O . VAL A 1 402 ? 22.226 7.006 -23.381 1.00 98.69 402 VAL A O 1
ATOM 2879 N N . ARG A 1 403 ? 23.161 5.394 -24.600 1.00 98.31 403 ARG A N 1
ATOM 2880 C CA . ARG A 1 403 ? 23.679 6.321 -25.619 1.00 98.31 403 ARG A CA 1
ATOM 2881 C C . ARG A 1 403 ? 22.588 7.059 -26.385 1.00 98.31 403 ARG A C 1
ATOM 2883 O O . ARG A 1 403 ? 22.841 8.181 -26.810 1.00 98.31 403 ARG A O 1
ATOM 2890 N N . VAL A 1 404 ? 21.434 6.432 -26.616 1.00 98.50 404 VAL A N 1
ATOM 2891 C CA . VAL A 1 404 ? 20.325 7.084 -27.335 1.00 98.50 404 VAL A CA 1
ATOM 2892 C C . VAL A 1 404 ? 19.525 8.035 -26.448 1.00 98.50 404 VAL A C 1
ATOM 2894 O O . VAL A 1 404 ? 18.920 8.950 -26.989 1.00 98.50 404 VAL A O 1
ATOM 2897 N N . ASN A 1 405 ? 19.577 7.858 -25.124 1.00 98.44 405 ASN A N 1
ATOM 2898 C CA . ASN A 1 405 ? 18.913 8.713 -24.132 1.00 98.44 405 ASN A CA 1
ATOM 2899 C C . ASN A 1 405 ? 19.892 9.656 -23.413 1.00 98.44 405 ASN A C 1
ATOM 2901 O O . ASN A 1 405 ? 19.576 10.213 -22.369 1.00 98.44 405 ASN A O 1
ATOM 2905 N N . LYS A 1 406 ? 21.108 9.822 -23.944 1.00 98.00 406 LYS A N 1
ATOM 2906 C CA . LYS A 1 406 ? 22.131 10.668 -23.332 1.00 98.00 406 LYS A CA 1
ATOM 2907 C C . LYS A 1 406 ? 21.604 12.094 -23.125 1.00 98.00 406 LYS A C 1
ATOM 2909 O O . LYS A 1 406 ? 21.015 12.674 -24.033 1.00 98.00 406 LYS A O 1
ATOM 2914 N N . ASP A 1 407 ? 21.91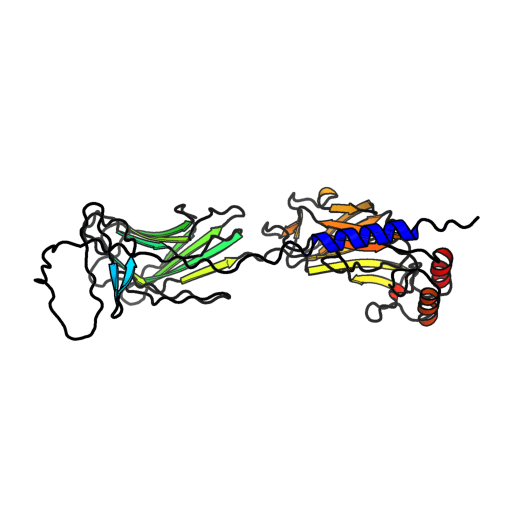0 12.654 -21.959 1.00 97.44 407 ASP A N 1
ATOM 2915 C CA . ASP A 1 407 ? 21.509 13.983 -21.492 1.00 97.44 407 ASP A CA 1
ATOM 2916 C C . ASP A 1 407 ? 20.004 14.112 -21.157 1.00 97.44 407 ASP A C 1
ATOM 2918 O O . ASP A 1 407 ? 19.531 15.220 -20.901 1.00 97.44 407 ASP A O 1
ATOM 2922 N N . HIS A 1 408 ? 19.253 13.001 -21.110 1.00 98.19 408 HIS A N 1
ATOM 2923 C CA . HIS A 1 408 ? 17.933 12.967 -20.473 1.00 98.19 408 HIS A CA 1
ATOM 2924 C C . HIS A 1 408 ? 18.078 13.197 -18.963 1.00 98.19 408 HIS A C 1
ATOM 2926 O O . HIS A 1 408 ? 18.995 12.671 -18.331 1.00 98.19 408 HIS A O 1
ATOM 2932 N N . THR A 1 409 ? 17.152 13.956 -18.376 1.00 97.12 409 THR A N 1
ATOM 2933 C CA . THR A 1 409 ? 17.094 14.208 -16.927 1.00 97.12 409 THR A CA 1
ATOM 2934 C C . THR A 1 409 ? 15.652 14.186 -16.435 1.00 97.12 409 THR A C 1
ATOM 2936 O O . THR A 1 409 ? 14.721 14.371 -17.219 1.00 97.12 409 THR A O 1
ATOM 2939 N N . VAL A 1 410 ? 15.453 14.033 -15.128 1.00 94.00 410 VAL A N 1
ATOM 2940 C CA . VAL A 1 410 ? 14.129 14.073 -14.484 1.00 94.00 410 VAL A CA 1
ATOM 2941 C C . VAL A 1 410 ? 14.092 15.166 -13.389 1.00 94.00 410 VAL A C 1
ATOM 2943 O O . VAL A 1 410 ? 15.123 15.377 -12.756 1.00 94.00 410 VAL A O 1
ATOM 2946 N N . PRO A 1 411 ? 12.969 15.895 -13.182 1.00 84.06 411 PRO A N 1
ATOM 2947 C CA . PRO A 1 411 ? 12.916 17.113 -12.346 1.00 84.06 411 PRO A CA 1
ATOM 2948 C C . PRO A 1 411 ? 13.133 16.980 -10.838 1.00 84.06 411 PRO A C 1
ATOM 2950 O O . PRO A 1 411 ? 12.575 16.042 -10.233 1.00 84.06 411 PRO A O 1
#

Radius of gyration: 35.43 Å; chains: 1; bounding box: 70×63×96 Å